Protein AF-A0A1I2HWY2-F1 (afdb_monomer_lite)

pLDDT: mean 83.62, std 15.38, range [31.58, 98.75]

Radius of gyration: 28.38 Å; chains: 1; bounding box: 69×101×78 Å

Secondary structure (DSSP, 8-state):
------------------PPPPPSPPEEEE-SS-GGGSPTTEEEEEEEPTT---TTT----EEEEEEEEETTTTEEESB-TT--SSPPSTTBTTTT-EEE-SS-EEEEEEE--PPBPPTTSPPPTT----SSSS-PPPTT-EEEEEE-TTSEEEEEEEEPTT-S-TTT-----S----S------STT-BSS-TTS--TT---SPPEEE-TT-EEEEB--BSS-SSS-EEEEEEEEEE-TTS-EEEEE--EEEESEEEEE--TT----GGG-EE--SS----SSSS-EEEEE-SB----EEEEEEEEEEEEEEE-SSEEEEEEEETTSEEEEEEEEE-SS-EEE---EEEEEEEEEEEEE-TTSTTEEEEEEEETTSEEEEEEEEE-TTS-EEE-B-EEEEEE----EEEEE-SSSSEEEEEEE-TTSEEEEEEEEEEEETTTEEEEEEEEEEEEEEEEEEEEEEEEEEE--TT--S--EEEEEEEEEETTT-BEEEEEEEE-TTS--EEEEEEEE-B-TTT--B-B-SEEEEEEESSTTT--EEEEEEEETTEEEEEEEEE-TT--EEEEEEEE-S-EEEEEEEE-SSSEEEEEEEETTSEEEEEEEEE-TT--EEEEEEEEEEEEEEEEEEEETTTTEEEEEEEETTSEEEEEEEEB-GGG--

Structure (mmCIF, N/CA/C/O backbone):
data_AF-A0A1I2HWY2-F1
#
_entry.id   AF-A0A1I2HWY2-F1
#
loop_
_atom_site.group_PDB
_atom_site.id
_atom_site.type_symbol
_atom_site.label_atom_id
_atom_site.label_alt_id
_atom_site.label_comp_id
_atom_site.label_asym_id
_atom_site.label_entity_id
_atom_site.label_seq_id
_atom_site.pdbx_PDB_ins_code
_atom_site.Cartn_x
_atom_site.Cartn_y
_atom_site.Cartn_z
_atom_site.occupancy
_atom_site.B_iso_or_equiv
_atom_site.auth_seq_id
_atom_site.auth_comp_id
_atom_site.auth_asym_id
_atom_site.auth_atom_id
_atom_site.pdbx_PDB_model_num
ATOM 1 N N . MET A 1 1 ? 0.154 -74.675 -14.704 1.00 42.59 1 MET A N 1
ATOM 2 C CA . MET A 1 1 ? -0.362 -73.330 -14.378 1.00 42.59 1 MET A CA 1
ATOM 3 C C . MET A 1 1 ? 0.762 -72.345 -14.624 1.00 42.59 1 MET A C 1
ATOM 5 O O . MET A 1 1 ? 1.720 -72.313 -13.867 1.00 42.59 1 MET A O 1
ATOM 9 N N . THR A 1 2 ? 0.713 -71.669 -15.763 1.00 34.66 2 THR A N 1
ATOM 10 C CA . THR A 1 2 ? 1.726 -70.734 -16.260 1.00 34.66 2 THR A CA 1
ATOM 11 C C . THR A 1 2 ? 1.376 -69.326 -15.782 1.00 34.66 2 THR A C 1
ATOM 13 O O . THR A 1 2 ? 0.313 -68.813 -16.120 1.00 34.66 2 THR A O 1
ATOM 16 N N . PHE A 1 3 ? 2.252 -68.708 -14.987 1.00 38.09 3 PHE A N 1
ATOM 17 C CA . PHE A 1 3 ? 2.159 -67.292 -14.626 1.00 38.09 3 PHE A CA 1
ATOM 18 C C . PHE A 1 3 ? 2.789 -66.452 -15.742 1.00 38.09 3 PHE A C 1
ATOM 20 O O . PHE A 1 3 ? 3.982 -66.567 -16.005 1.00 38.09 3 PHE A O 1
ATOM 27 N N . GLY A 1 4 ? 1.975 -65.635 -16.414 1.00 33.53 4 GLY A N 1
ATOM 28 C CA . GLY A 1 4 ? 2.425 -64.629 -17.374 1.00 33.53 4 GLY A CA 1
ATOM 29 C C . GLY A 1 4 ? 2.407 -63.244 -16.734 1.00 33.53 4 GLY A C 1
ATOM 30 O O . GLY A 1 4 ? 1.338 -62.709 -16.448 1.00 33.53 4 GLY A O 1
ATOM 31 N N . SER A 1 5 ? 3.584 -62.667 -16.513 1.00 39.44 5 SER A N 1
ATOM 32 C CA . SER A 1 5 ? 3.787 -61.282 -16.094 1.00 39.44 5 SER A CA 1
ATOM 33 C C . SER A 1 5 ? 3.642 -60.345 -17.299 1.00 39.44 5 SER A C 1
ATOM 35 O O . SER A 1 5 ? 4.418 -60.406 -18.250 1.00 39.44 5 SER A O 1
ATOM 37 N N . ARG A 1 6 ? 2.630 -59.469 -17.278 1.00 39.53 6 ARG A N 1
ATOM 38 C CA . ARG A 1 6 ? 2.493 -58.359 -18.233 1.00 39.53 6 ARG A CA 1
ATOM 39 C C . ARG A 1 6 ? 3.177 -57.123 -17.651 1.00 39.53 6 ARG A C 1
ATOM 41 O O . ARG A 1 6 ? 2.694 -56.569 -16.669 1.00 39.53 6 ARG A O 1
ATOM 48 N N . LEU A 1 7 ? 4.283 -56.700 -18.263 1.00 39.75 7 LEU A N 1
ATOM 49 C CA . LEU A 1 7 ? 4.822 -55.351 -18.094 1.00 39.75 7 LEU A CA 1
ATOM 50 C C . LEU A 1 7 ? 3.867 -54.351 -18.761 1.00 39.75 7 LEU A C 1
ATOM 52 O O . LEU A 1 7 ? 3.616 -54.440 -19.962 1.00 39.75 7 LEU A O 1
ATOM 56 N N . LEU A 1 8 ? 3.349 -53.404 -17.982 1.00 38.03 8 LEU A N 1
ATOM 57 C CA . LEU A 1 8 ? 2.683 -52.202 -18.478 1.00 38.03 8 LEU A CA 1
ATOM 58 C C . LEU A 1 8 ? 3.753 -51.120 -18.667 1.00 38.03 8 LEU A C 1
ATOM 60 O O . LEU A 1 8 ? 4.315 -50.633 -17.691 1.00 38.03 8 LEU A O 1
ATOM 64 N N . PHE A 1 9 ? 4.043 -50.761 -19.917 1.00 34.09 9 PHE A N 1
ATOM 65 C CA . PHE A 1 9 ? 4.757 -49.525 -20.238 1.00 34.09 9 PHE A CA 1
ATOM 66 C C . PHE A 1 9 ? 3.752 -48.364 -20.200 1.00 34.09 9 PHE A C 1
ATOM 68 O O . PHE A 1 9 ? 2.742 -48.443 -20.905 1.00 34.09 9 PHE A O 1
ATOM 75 N N . PRO A 1 10 ? 3.984 -47.290 -19.426 1.00 42.25 10 PRO A N 1
ATOM 76 C CA . PRO A 1 10 ? 3.166 -46.094 -19.527 1.00 42.25 10 PRO A CA 1
ATOM 77 C C . PRO A 1 10 ? 3.496 -45.399 -20.850 1.00 42.25 10 PRO A C 1
ATOM 79 O O . PRO A 1 10 ? 4.632 -44.999 -21.104 1.00 42.25 10 PRO A O 1
ATOM 82 N N . THR A 1 11 ? 2.502 -45.294 -21.727 1.00 38.19 11 THR A N 1
ATOM 83 C CA . THR A 1 11 ? 2.586 -44.492 -22.947 1.00 38.19 11 THR A CA 1
ATOM 84 C C . THR A 1 11 ? 2.539 -43.023 -22.535 1.00 38.19 11 THR A C 1
ATOM 86 O O . THR A 1 11 ? 1.483 -42.509 -22.178 1.00 38.19 11 THR A O 1
ATOM 89 N N . LEU A 1 12 ? 3.696 -42.362 -22.528 1.00 36.41 12 LEU A N 1
ATOM 90 C CA . LEU A 1 12 ? 3.799 -40.917 -22.358 1.00 36.41 12 LEU A CA 1
ATOM 91 C C . LEU A 1 12 ? 3.188 -40.257 -23.607 1.00 36.41 12 LEU A C 1
ATOM 93 O O . LEU A 1 12 ? 3.822 -40.214 -24.661 1.00 36.41 12 LEU A O 1
ATOM 97 N N . LEU A 1 13 ? 1.933 -39.806 -23.519 1.00 31.58 13 LEU A N 1
ATOM 98 C CA . LEU A 1 13 ? 1.343 -38.936 -24.535 1.00 31.58 13 LEU A CA 1
ATOM 99 C C . LEU A 1 13 ? 2.042 -37.576 -24.449 1.00 31.58 13 LEU A C 1
ATOM 101 O O . LEU A 1 13 ? 1.767 -36.778 -23.559 1.00 31.58 13 LEU A O 1
ATOM 105 N N . LEU A 1 14 ? 2.958 -37.327 -25.381 1.00 33.72 14 LEU A N 1
ATOM 106 C CA . LEU A 1 14 ? 3.504 -36.002 -25.631 1.00 33.72 14 LEU A CA 1
ATOM 107 C C . LEU A 1 14 ? 2.405 -35.183 -26.330 1.00 33.72 14 LEU A C 1
ATOM 109 O O . LEU A 1 14 ? 2.198 -35.307 -27.537 1.00 33.72 14 LEU A O 1
ATOM 113 N N . THR A 1 15 ? 1.643 -34.394 -25.576 1.00 32.62 15 THR A N 1
ATOM 114 C CA . THR A 1 15 ? 0.767 -33.365 -26.148 1.00 32.62 15 THR A CA 1
ATOM 115 C C . THR A 1 15 ? 1.643 -32.319 -26.824 1.00 32.62 15 THR A C 1
ATOM 117 O O . THR A 1 15 ? 2.249 -31.482 -26.161 1.00 32.62 15 THR A O 1
ATOM 120 N N . ILE A 1 16 ? 1.725 -32.377 -28.153 1.00 35.50 16 ILE A N 1
ATOM 121 C CA . ILE A 1 16 ? 2.237 -31.279 -28.970 1.00 35.50 16 ILE A CA 1
ATOM 122 C C . ILE A 1 16 ? 1.198 -30.161 -28.847 1.00 35.50 16 ILE A C 1
ATOM 124 O O . ILE A 1 16 ? 0.151 -30.212 -29.492 1.00 35.50 16 ILE A O 1
ATOM 128 N N . GLY A 1 17 ? 1.440 -29.206 -27.948 1.00 38.69 17 GLY A N 1
ATOM 129 C CA . GLY A 1 17 ? 0.639 -27.992 -27.859 1.00 38.69 17 GLY A CA 1
ATOM 130 C C . GLY A 1 17 ? 0.740 -27.254 -29.188 1.00 38.69 17 GLY A C 1
ATOM 131 O O . GLY A 1 17 ? 1.822 -26.820 -29.575 1.00 38.69 17 GLY A O 1
ATOM 132 N N . ALA A 1 18 ? -0.367 -27.164 -29.922 1.00 40.97 18 ALA A N 1
ATOM 133 C CA . ALA A 1 18 ? -0.444 -26.278 -31.070 1.00 40.97 18 ALA A CA 1
ATOM 134 C C . ALA A 1 18 ? -0.285 -24.844 -30.547 1.00 40.97 18 ALA A C 1
ATOM 136 O O . ALA A 1 18 ? -1.113 -24.388 -29.759 1.00 40.97 18 ALA A O 1
ATOM 137 N N . LEU A 1 19 ? 0.797 -24.169 -30.943 1.00 43.12 19 LEU A N 1
ATOM 138 C CA . LEU A 1 19 ? 0.999 -22.749 -30.664 1.00 43.12 19 LEU A CA 1
ATOM 139 C C . LEU A 1 19 ? -0.203 -21.986 -31.232 1.00 43.12 19 LEU A C 1
ATOM 141 O O . LEU A 1 19 ? -0.512 -22.107 -32.421 1.00 43.12 19 LEU A O 1
ATOM 145 N N . ALA A 1 20 ? -0.918 -21.260 -30.372 1.00 48.81 20 ALA A N 1
ATOM 146 C CA . ALA A 1 20 ? -1.987 -20.377 -30.810 1.00 48.81 20 ALA A CA 1
ATOM 147 C C . ALA A 1 20 ? -1.405 -19.326 -31.778 1.00 48.81 20 ALA A C 1
ATOM 149 O O . ALA A 1 20 ? -0.263 -18.900 -31.596 1.00 48.81 20 ALA A O 1
ATOM 150 N N . PRO A 1 21 ? -2.140 -18.919 -32.828 1.00 52.62 21 PRO A N 1
ATOM 151 C CA . PRO A 1 21 ? -1.683 -17.850 -33.706 1.00 52.62 21 PRO A CA 1
ATOM 152 C C . PRO A 1 21 ? -1.508 -16.556 -32.900 1.00 52.62 21 PRO A C 1
ATOM 154 O O . PRO A 1 21 ? -2.420 -16.158 -32.177 1.00 52.62 21 PRO A O 1
ATOM 157 N N . PHE A 1 22 ? -0.347 -15.911 -33.045 1.00 55.28 22 PHE A N 1
ATOM 158 C CA . PHE A 1 22 ? -0.043 -14.627 -32.416 1.00 55.28 22 PHE A CA 1
ATOM 159 C C . PHE A 1 22 ? -1.081 -13.576 -32.830 1.00 55.28 22 PHE A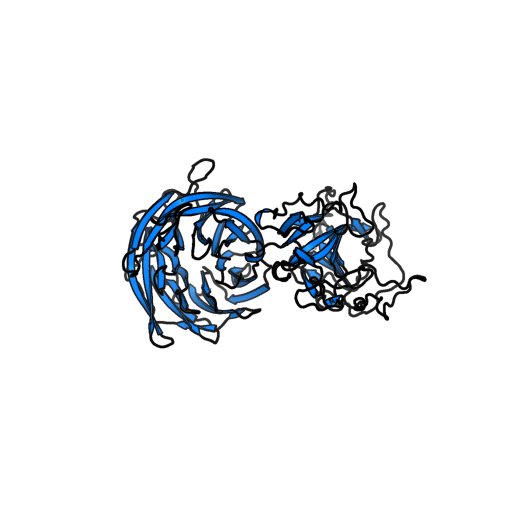 C 1
ATOM 161 O O . PHE A 1 22 ? -1.287 -13.309 -34.019 1.00 55.28 22 PHE A O 1
ATOM 168 N N . THR A 1 23 ? -1.770 -13.006 -31.847 1.00 54.03 23 THR A N 1
ATOM 169 C CA . THR A 1 23 ? -2.638 -11.842 -32.024 1.00 54.03 23 THR A CA 1
ATOM 170 C C . THR A 1 23 ? -1.748 -10.607 -32.090 1.00 54.03 23 THR A C 1
ATOM 172 O O . THR A 1 23 ? -0.863 -10.482 -31.257 1.00 54.03 23 THR A O 1
ATOM 175 N N . GLY A 1 24 ? -1.965 -9.686 -33.035 1.00 63.31 24 GLY A N 1
ATOM 176 C CA . GLY A 1 24 ? -1.196 -8.431 -33.151 1.00 63.31 24 GLY A CA 1
ATOM 177 C C . GLY A 1 24 ? -1.440 -7.421 -32.018 1.00 63.31 24 GLY A C 1
ATOM 178 O O . GLY A 1 24 ? -1.509 -6.224 -32.274 1.00 63.31 24 GLY A O 1
ATOM 179 N N . GLN A 1 25 ? -1.654 -7.906 -30.798 1.00 75.12 25 GLN A N 1
ATOM 180 C CA . GLN A 1 25 ? -1.808 -7.129 -29.579 1.00 75.12 25 GLN A CA 1
ATOM 181 C C . GLN A 1 25 ? -0.417 -6.798 -29.026 1.00 75.12 25 GLN A C 1
ATOM 183 O O . GLN A 1 25 ? 0.503 -7.606 -29.146 1.00 75.12 25 GLN A O 1
ATOM 188 N N . ALA A 1 26 ? -0.262 -5.610 -28.442 1.00 79.31 26 ALA A N 1
ATOM 189 C CA . ALA A 1 26 ? 0.982 -5.229 -27.793 1.00 79.31 26 ALA A CA 1
ATOM 190 C C . ALA A 1 26 ? 1.273 -6.134 -26.592 1.00 79.31 26 ALA A C 1
ATOM 192 O O . ALA A 1 26 ? 0.374 -6.484 -25.827 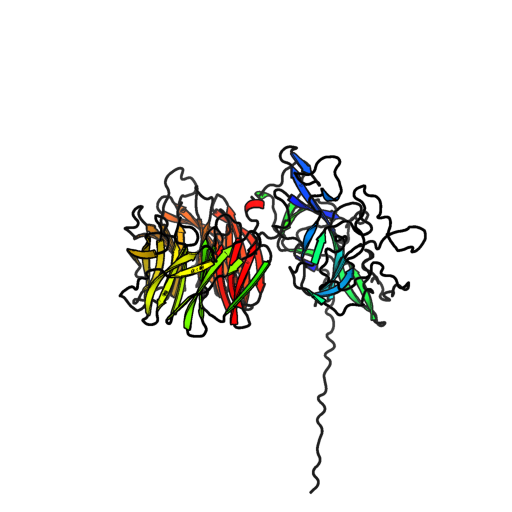1.00 79.31 26 ALA A O 1
ATOM 193 N N . TYR A 1 27 ? 2.538 -6.517 -26.447 1.00 85.75 27 TYR A N 1
ATOM 194 C CA . TYR A 1 27 ? 3.003 -7.297 -25.315 1.00 85.75 27 TYR A CA 1
ATOM 195 C C . TYR A 1 27 ? 3.126 -6.407 -24.073 1.00 85.75 27 TYR A C 1
ATOM 197 O O . TYR A 1 27 ? 3.762 -5.351 -24.114 1.00 85.75 27 TYR A O 1
ATOM 205 N N . GLU A 1 28 ? 2.524 -6.838 -22.968 1.00 85.25 28 GLU A N 1
ATOM 206 C CA . GLU A 1 28 ? 2.456 -6.065 -21.729 1.00 85.25 28 GLU A CA 1
ATOM 207 C C . GLU A 1 28 ? 3.763 -6.161 -20.932 1.00 85.25 28 GLU A C 1
ATOM 209 O O . GLU A 1 28 ? 4.212 -7.242 -20.546 1.00 85.25 28 GLU A O 1
ATOM 214 N N . LEU A 1 29 ? 4.357 -5.007 -20.641 1.00 86.00 29 LEU A N 1
ATOM 215 C CA . LEU A 1 29 ? 5.572 -4.855 -19.850 1.00 86.00 29 LEU A CA 1
ATOM 216 C C . LEU A 1 29 ? 5.285 -4.044 -18.594 1.00 86.00 29 LEU A C 1
ATOM 218 O O . LEU A 1 29 ? 4.560 -3.053 -18.634 1.00 86.00 29 LEU A O 1
ATOM 222 N N . LYS A 1 30 ? 5.951 -4.375 -17.491 1.00 84.81 30 LYS A N 1
ATOM 223 C CA . LYS A 1 30 ? 6.149 -3.399 -16.417 1.00 84.81 30 LYS A CA 1
ATOM 224 C C . LYS A 1 30 ? 7.306 -2.470 -16.768 1.00 84.81 30 LYS A C 1
ATOM 226 O O . LYS A 1 30 ? 8.242 -2.883 -17.450 1.00 84.81 30 LYS A O 1
ATOM 231 N N . VAL A 1 31 ? 7.273 -1.230 -16.290 1.00 86.19 31 VAL A N 1
ATOM 232 C CA . VAL A 1 31 ? 8.451 -0.359 -16.376 1.00 86.19 31 VAL A CA 1
ATOM 233 C C . VAL A 1 31 ? 9.646 -0.977 -15.617 1.00 86.19 31 VAL A C 1
ATOM 235 O O . VAL A 1 31 ? 9.493 -1.381 -14.464 1.00 86.19 31 VAL A O 1
ATOM 238 N N . PRO A 1 32 ? 10.843 -1.081 -16.224 1.00 89.06 32 PRO A N 1
ATOM 239 C CA . PRO A 1 32 ? 11.999 -1.756 -15.620 1.00 89.06 32 PRO A CA 1
ATOM 240 C C . PRO A 1 32 ? 12.756 -0.913 -14.577 1.00 89.06 32 PRO A C 1
ATOM 242 O O . PRO A 1 32 ? 13.915 -1.193 -14.292 1.00 89.06 32 PRO A O 1
ATOM 245 N N . TRP A 1 33 ? 12.144 0.119 -13.998 1.00 86.62 33 TRP A N 1
ATOM 246 C CA . TRP A 1 33 ? 12.706 0.943 -12.921 1.00 86.62 33 TRP A CA 1
ATOM 247 C C . TRP A 1 33 ? 11.653 1.166 -11.836 1.00 86.62 33 TRP A C 1
ATOM 249 O O . TRP A 1 33 ? 10.455 1.020 -12.076 1.00 86.62 33 TRP A O 1
ATOM 259 N N . ARG A 1 34 ? 12.093 1.539 -10.634 1.00 77.69 34 ARG A N 1
ATOM 260 C CA . ARG A 1 34 ? 11.207 1.807 -9.496 1.00 77.69 34 ARG A CA 1
ATOM 261 C C . ARG A 1 34 ? 11.170 3.286 -9.157 1.00 77.69 34 ARG A C 1
ATOM 263 O O . ARG A 1 34 ? 12.021 4.069 -9.577 1.00 77.69 34 ARG A O 1
ATOM 270 N N . GLY A 1 35 ? 10.172 3.656 -8.366 1.00 66.75 35 GLY A N 1
ATOM 271 C CA . GLY A 1 35 ? 9.965 5.026 -7.923 1.00 66.75 35 GLY A CA 1
ATOM 272 C C . GLY A 1 35 ? 11.102 5.624 -7.108 1.00 66.75 35 GLY A C 1
ATOM 273 O O . GLY A 1 35 ? 11.363 6.816 -7.203 1.00 66.75 35 GLY A O 1
ATOM 274 N N . ASP A 1 36 ? 11.793 4.780 -6.354 1.00 65.62 36 ASP A N 1
ATOM 275 C CA . ASP A 1 36 ? 12.972 5.105 -5.552 1.00 65.62 36 ASP A CA 1
ATOM 276 C C . ASP A 1 36 ? 14.287 5.028 -6.348 1.00 65.62 36 ASP A C 1
ATOM 278 O O . ASP A 1 36 ? 15.352 5.353 -5.827 1.00 65.62 36 ASP A O 1
ATOM 282 N N . SER A 1 37 ? 14.234 4.597 -7.614 1.00 74.19 37 SER A N 1
ATOM 283 C CA . SER A 1 37 ? 15.408 4.511 -8.493 1.00 74.19 37 SER A CA 1
ATOM 284 C C . SER A 1 37 ? 15.794 5.866 -9.085 1.00 74.19 37 SER A C 1
ATOM 286 O O . SER A 1 37 ? 16.918 6.026 -9.562 1.00 74.19 37 SER A O 1
ATOM 288 N N . LEU A 1 38 ? 14.867 6.826 -9.078 1.00 78.38 38 LEU A N 1
ATOM 289 C CA . LEU A 1 38 ? 15.053 8.165 -9.618 1.00 78.38 38 LEU A CA 1
ATOM 290 C C . LEU A 1 38 ? 15.307 9.164 -8.480 1.00 78.38 38 LEU A C 1
ATOM 292 O O . LEU A 1 38 ? 14.633 9.106 -7.450 1.00 78.38 38 LEU A O 1
ATOM 296 N N . PRO A 1 39 ? 16.257 10.103 -8.641 1.00 78.88 39 PRO A N 1
ATOM 297 C CA . PRO A 1 39 ? 16.374 11.234 -7.729 1.00 78.88 39 PRO A CA 1
ATOM 298 C C . PRO A 1 39 ? 15.085 12.070 -7.700 1.00 78.88 39 PRO A C 1
ATOM 300 O O . PRO A 1 39 ? 14.259 11.997 -8.610 1.00 78.88 39 PRO A O 1
ATOM 303 N N . ALA A 1 40 ? 14.942 12.923 -6.683 1.00 74.12 40 ALA A N 1
ATOM 304 C CA . ALA A 1 40 ? 13.854 13.899 -6.645 1.00 74.12 40 ALA A CA 1
ATOM 305 C C . ALA A 1 40 ? 13.795 14.713 -7.953 1.00 74.12 40 ALA A C 1
ATOM 307 O O . ALA A 1 40 ? 14.827 14.977 -8.584 1.00 74.12 40 ALA A O 1
ATOM 308 N N . ASP A 1 41 ? 12.579 15.068 -8.364 1.00 81.00 41 ASP A N 1
ATOM 309 C CA . ASP A 1 41 ? 12.296 15.836 -9.580 1.00 81.00 41 ASP A CA 1
ATOM 310 C C . ASP A 1 41 ? 12.859 15.214 -10.870 1.00 81.00 41 ASP A C 1
ATOM 312 O O . ASP A 1 41 ? 13.116 15.933 -11.841 1.00 81.00 41 ASP A O 1
ATOM 316 N N . SER A 1 42 ? 13.094 13.896 -10.886 1.00 87.81 42 SER A N 1
ATOM 317 C CA . SER A 1 42 ? 13.700 13.183 -12.013 1.00 87.81 42 SER A CA 1
ATOM 318 C C . SER A 1 42 ? 12.776 12.134 -12.603 1.00 87.81 42 SER A C 1
ATOM 320 O O . SER A 1 42 ? 12.308 11.267 -11.891 1.00 87.81 42 SER A O 1
ATOM 322 N N . TYR A 1 43 ? 12.597 12.158 -13.917 1.00 89.94 43 TYR A N 1
ATOM 323 C CA . TYR A 1 43 ? 11.625 11.385 -14.682 1.00 89.94 43 TYR A CA 1
ATOM 324 C C . TYR A 1 43 ? 12.347 10.541 -15.729 1.00 89.94 43 TYR A C 1
ATOM 326 O O . TYR A 1 43 ? 13.403 10.940 -16.231 1.00 89.94 43 TYR A O 1
ATOM 334 N N . MET A 1 44 ? 11.761 9.415 -16.129 1.00 91.00 44 MET A N 1
ATOM 335 C CA . MET A 1 44 ? 12.206 8.754 -17.355 1.00 91.00 44 MET A CA 1
ATOM 336 C C . MET A 1 44 ? 11.622 9.468 -18.561 1.00 91.00 44 MET A C 1
ATOM 338 O O . MET A 1 44 ? 10.479 9.895 -18.533 1.00 91.00 44 MET A O 1
ATOM 342 N N . ARG A 1 45 ? 12.385 9.581 -19.638 1.00 89.56 45 ARG A N 1
ATOM 343 C CA . ARG A 1 45 ? 11.905 10.025 -20.942 1.00 89.56 45 ARG A CA 1
ATOM 344 C C . ARG A 1 45 ? 12.061 8.883 -21.922 1.00 89.56 45 ARG A C 1
ATOM 346 O O . ARG A 1 45 ? 13.151 8.331 -22.037 1.00 89.56 45 ARG A O 1
ATOM 353 N N . THR A 1 46 ? 11.002 8.588 -22.660 1.00 82.88 46 THR A N 1
ATOM 354 C CA . THR A 1 46 ? 11.080 7.688 -23.812 1.00 82.88 46 THR A CA 1
ATOM 355 C C . THR A 1 46 ? 11.343 8.480 -25.078 1.00 82.88 46 THR A C 1
ATOM 357 O O . THR A 1 46 ? 10.681 9.487 -25.331 1.00 82.88 46 THR A O 1
ATOM 360 N N . THR A 1 47 ? 12.256 7.986 -25.900 1.00 74.75 47 THR A N 1
ATOM 361 C CA . THR A 1 47 ? 12.439 8.411 -27.286 1.00 74.75 47 THR A CA 1
ATOM 362 C C . THR A 1 47 ? 12.441 7.195 -28.197 1.00 74.75 47 THR A C 1
ATOM 364 O O . THR A 1 47 ? 12.880 6.117 -27.795 1.00 74.75 47 THR A O 1
ATOM 367 N N . GLY A 1 48 ? 11.977 7.359 -29.438 1.00 65.50 48 GLY A N 1
ATOM 368 C CA . GLY A 1 48 ? 12.263 6.362 -30.469 1.00 65.50 48 GLY A CA 1
ATOM 369 C C . GLY A 1 48 ? 13.776 6.265 -30.684 1.00 65.50 48 GLY A C 1
ATOM 370 O O . GLY A 1 48 ? 14.465 7.289 -30.647 1.00 65.50 48 GLY A O 1
ATOM 371 N N . HIS A 1 49 ? 14.295 5.053 -30.890 1.00 69.06 49 HIS A N 1
ATOM 372 C CA . HIS A 1 49 ? 15.713 4.859 -31.191 1.00 69.06 49 HIS A CA 1
ATOM 373 C C . HIS A 1 49 ? 16.100 5.601 -32.480 1.00 69.06 49 HIS A C 1
ATOM 375 O O . HIS A 1 49 ? 15.370 5.565 -33.478 1.00 69.06 49 HIS A O 1
ATOM 381 N N . ALA A 1 50 ? 17.262 6.266 -32.477 1.00 54.34 50 ALA A N 1
ATOM 382 C CA . ALA A 1 50 ? 17.755 7.026 -33.627 1.00 54.34 50 ALA A CA 1
ATOM 383 C C . ALA A 1 50 ? 17.734 6.163 -34.909 1.00 54.34 50 ALA A C 1
ATOM 385 O O . ALA A 1 50 ? 18.106 4.989 -34.885 1.00 54.34 50 ALA A O 1
ATOM 386 N N . ASP A 1 51 ? 17.258 6.739 -36.015 1.00 50.75 51 ASP A N 1
ATOM 387 C CA . ASP A 1 51 ? 17.045 6.098 -37.328 1.00 50.75 51 ASP A CA 1
ATOM 388 C C . ASP A 1 51 ? 15.854 5.120 -37.457 1.00 50.75 51 ASP A C 1
ATOM 390 O O . ASP A 1 51 ? 15.605 4.619 -38.558 1.00 50.75 51 ASP A O 1
ATOM 394 N N . TYR A 1 52 ? 15.063 4.896 -36.400 1.00 52.91 52 TYR A N 1
ATOM 395 C CA . TYR A 1 52 ? 13.850 4.066 -36.448 1.00 52.91 52 TYR A CA 1
ATOM 396 C C . TYR A 1 52 ? 12.628 4.862 -36.000 1.00 52.91 52 TYR A C 1
ATOM 398 O O . TYR A 1 52 ? 12.047 4.623 -34.946 1.00 52.91 52 TYR A O 1
ATOM 406 N N . ASP A 1 53 ? 12.235 5.814 -36.843 1.00 50.34 53 ASP A N 1
ATOM 407 C CA . ASP A 1 53 ? 10.925 6.449 -36.760 1.00 50.34 53 ASP A CA 1
ATOM 408 C C . ASP A 1 53 ? 9.867 5.330 -36.775 1.00 50.34 53 ASP A C 1
ATOM 410 O O . ASP A 1 53 ? 9.804 4.546 -37.729 1.00 50.34 53 ASP A O 1
ATOM 414 N N . CYS A 1 54 ? 9.068 5.189 -35.711 1.00 58.75 54 CYS A N 1
ATOM 415 C CA . CYS A 1 54 ? 8.105 4.088 -35.556 1.00 58.75 54 CYS A CA 1
ATOM 416 C C . CYS A 1 54 ? 6.890 4.253 -36.502 1.00 58.75 54 CYS A C 1
ATOM 418 O O . CYS A 1 54 ? 5.825 3.651 -36.310 1.00 58.75 54 CYS A O 1
ATOM 420 N N . THR A 1 55 ? 7.038 5.074 -37.546 1.00 51.72 55 THR A N 1
ATOM 421 C CA . THR A 1 55 ? 5.984 5.513 -38.445 1.00 51.72 55 THR A CA 1
ATOM 422 C C . THR A 1 55 ? 5.414 4.334 -39.232 1.00 51.72 55 THR A C 1
ATOM 424 O O . THR A 1 55 ? 6.010 3.776 -40.151 1.00 51.72 55 THR A O 1
ATOM 427 N N . GLY A 1 56 ? 4.195 3.945 -38.851 1.00 52.94 56 GLY A N 1
ATOM 428 C CA . GLY A 1 56 ? 3.325 3.061 -39.625 1.00 52.94 56 GLY A CA 1
ATOM 429 C C . GLY A 1 56 ? 3.322 1.579 -39.243 1.00 52.94 56 GLY A C 1
ATOM 430 O O . GLY A 1 56 ? 2.513 0.850 -39.812 1.00 52.94 56 GLY A O 1
ATOM 431 N N . THR A 1 57 ? 4.158 1.119 -38.301 1.00 56.78 57 THR A N 1
ATOM 432 C CA . THR A 1 57 ? 4.155 -0.303 -37.878 1.00 56.78 57 THR A CA 1
ATOM 433 C C . THR A 1 57 ? 3.844 -0.537 -36.402 1.00 56.78 57 THR A C 1
ATOM 435 O O . THR A 1 57 ? 3.389 -1.629 -36.079 1.00 56.78 57 THR A O 1
ATOM 438 N N . GLY A 1 58 ? 4.037 0.455 -35.519 1.00 59.84 58 GLY A N 1
ATOM 439 C CA . GLY A 1 58 ? 3.809 0.296 -34.072 1.00 59.84 58 GLY A CA 1
ATOM 440 C C . GLY A 1 58 ? 4.785 -0.672 -33.388 1.00 59.84 58 GLY A C 1
ATOM 441 O O . GLY A 1 58 ? 4.511 -1.149 -32.293 1.00 59.84 58 GLY A O 1
ATOM 442 N N . VAL A 1 59 ? 5.902 -0.997 -34.046 1.00 70.00 59 VAL A N 1
ATOM 443 C CA . VAL A 1 59 ? 6.892 -1.970 -33.581 1.00 70.00 59 VAL A CA 1
ATOM 444 C C . VAL A 1 59 ? 8.271 -1.314 -33.594 1.00 70.00 59 VAL A C 1
ATOM 446 O O . VAL A 1 59 ? 8.898 -1.209 -34.651 1.00 70.00 59 VAL A O 1
ATOM 449 N N . CYS A 1 60 ? 8.753 -0.867 -32.436 1.00 73.44 60 CYS A N 1
ATOM 450 C CA . CYS A 1 60 ? 10.081 -0.273 -32.305 1.00 73.44 60 CYS A CA 1
ATOM 451 C C . CYS A 1 60 ? 10.741 -0.595 -30.964 1.00 73.44 60 CYS A C 1
ATOM 453 O O . CYS A 1 60 ? 10.076 -0.971 -30.002 1.00 73.44 60 CYS A O 1
ATOM 455 N N . ASP A 1 61 ? 12.066 -0.471 -30.959 1.00 80.56 61 ASP A N 1
ATOM 456 C CA . ASP A 1 61 ? 12.868 -0.569 -29.743 1.00 80.56 61 ASP A CA 1
ATOM 457 C C . ASP A 1 61 ? 12.882 0.819 -29.091 1.00 80.56 61 ASP A C 1
ATOM 459 O O . ASP A 1 61 ? 12.769 1.845 -29.776 1.00 80.56 61 ASP A O 1
ATOM 463 N N . LEU A 1 62 ? 12.991 0.844 -27.771 1.00 83.31 62 LEU A N 1
ATOM 464 C CA . LEU A 1 62 ? 12.814 2.033 -26.953 1.00 83.31 62 LEU A CA 1
ATOM 465 C C . LEU A 1 62 ? 14.142 2.484 -26.375 1.00 83.31 62 LEU A C 1
ATOM 467 O O . LEU A 1 62 ? 14.790 1.707 -25.674 1.00 83.31 62 LEU A O 1
ATOM 471 N N . ASP A 1 63 ? 14.471 3.757 -26.574 1.00 88.00 63 ASP A N 1
ATOM 472 C CA . ASP A 1 63 ? 15.525 4.413 -25.811 1.00 88.00 63 ASP A CA 1
ATOM 473 C C . ASP A 1 63 ? 14.883 5.165 -24.649 1.00 88.00 63 ASP A C 1
ATOM 475 O O . ASP A 1 63 ? 14.000 6.010 -24.830 1.00 88.00 63 ASP A O 1
ATOM 479 N N . ILE A 1 64 ? 15.310 4.833 -23.436 1.00 90.12 64 ILE A N 1
ATOM 480 C CA . ILE A 1 64 ? 14.740 5.354 -22.200 1.00 90.12 64 ILE A CA 1
ATOM 481 C C . ILE A 1 64 ? 15.851 6.007 -21.392 1.00 90.12 64 ILE A C 1
ATOM 483 O O . ILE A 1 64 ? 16.795 5.352 -20.948 1.00 90.12 64 ILE A O 1
ATOM 487 N N . SER A 1 65 ? 15.742 7.311 -21.180 1.00 91.94 65 SER A N 1
ATOM 488 C CA . SER A 1 65 ? 16.776 8.109 -20.526 1.00 91.94 65 SER A CA 1
ATOM 489 C C . SER A 1 65 ? 16.187 8.889 -19.357 1.00 91.94 65 SER A C 1
ATOM 491 O O . SER A 1 65 ? 15.132 9.500 -19.497 1.00 91.94 65 SER A O 1
ATOM 493 N N . ALA A 1 66 ? 16.873 8.931 -18.216 1.00 92.69 66 ALA A N 1
ATOM 494 C CA . ALA A 1 66 ? 16.420 9.733 -17.083 1.00 92.69 66 ALA A CA 1
ATOM 495 C C . ALA A 1 66 ? 16.824 11.206 -17.239 1.00 92.69 66 ALA A C 1
ATOM 497 O O . ALA A 1 66 ? 17.945 11.513 -17.648 1.00 92.69 66 ALA A O 1
ATOM 498 N N . MET A 1 67 ? 15.937 12.116 -16.857 1.00 92.56 67 MET A N 1
ATOM 499 C CA . MET A 1 67 ? 16.168 13.560 -16.826 1.00 92.56 67 MET A CA 1
ATOM 500 C C . MET A 1 67 ? 15.562 14.166 -15.571 1.00 92.56 67 MET A C 1
ATOM 502 O O . MET A 1 67 ? 14.653 13.582 -15.003 1.00 92.56 67 MET A O 1
ATOM 506 N N . ARG A 1 68 ? 15.999 15.356 -15.167 1.00 91.38 68 ARG A N 1
ATOM 507 C CA . ARG A 1 68 ? 15.373 16.104 -14.071 1.00 91.38 68 ARG A CA 1
ATOM 508 C C . ARG A 1 68 ? 14.815 17.436 -14.517 1.00 91.38 68 ARG A C 1
ATOM 510 O O . ARG A 1 68 ? 15.339 18.039 -15.453 1.00 91.38 68 ARG A O 1
ATOM 517 N N . TRP A 1 69 ? 13.802 17.916 -13.814 1.00 90.56 69 TRP A N 1
ATOM 518 C CA . TRP A 1 69 ? 13.373 19.302 -13.912 1.00 90.56 69 TRP A CA 1
ATOM 519 C C . TRP A 1 69 ? 14.209 20.173 -12.967 1.00 90.56 69 TRP A C 1
ATOM 521 O O . TRP A 1 69 ? 14.277 19.925 -11.767 1.00 90.56 69 TRP A O 1
ATOM 531 N N . ASP A 1 70 ? 14.875 21.193 -13.503 1.00 89.00 70 ASP A N 1
ATOM 532 C CA . ASP A 1 70 ? 15.621 22.166 -12.711 1.00 89.00 70 ASP A CA 1
ATOM 533 C C . ASP A 1 70 ? 14.771 23.425 -12.512 1.00 89.00 70 ASP A C 1
ATOM 535 O O . ASP A 1 70 ? 14.628 24.257 -13.411 1.00 89.00 70 ASP A O 1
ATOM 539 N N . PHE A 1 71 ? 14.220 23.576 -11.307 1.00 83.31 71 PHE A N 1
ATOM 540 C CA . PHE A 1 71 ? 13.396 24.726 -10.934 1.00 83.31 71 PHE A CA 1
ATOM 541 C C . PHE A 1 71 ? 14.151 26.061 -10.937 1.00 83.31 71 PHE A C 1
ATOM 543 O O . PHE A 1 71 ? 13.522 27.104 -11.104 1.00 83.31 71 PHE A O 1
ATOM 550 N N . ALA A 1 72 ? 15.478 26.061 -10.768 1.00 87.12 72 ALA A N 1
ATOM 551 C CA . ALA A 1 72 ? 16.265 27.291 -10.782 1.00 87.12 72 ALA A CA 1
ATOM 552 C C . ALA A 1 72 ? 16.444 27.827 -12.208 1.00 87.12 72 ALA A C 1
ATOM 554 O O . ALA A 1 72 ? 16.461 29.042 -12.414 1.00 87.12 72 ALA A O 1
ATOM 555 N N . THR A 1 73 ? 16.565 26.931 -13.191 1.00 89.88 73 THR A N 1
ATOM 556 C CA . THR A 1 73 ? 16.720 27.306 -14.605 1.00 89.88 73 THR A CA 1
ATOM 557 C C . THR A 1 73 ? 15.413 27.262 -15.396 1.00 89.88 73 THR A C 1
ATOM 559 O O . THR A 1 73 ? 15.351 27.829 -16.486 1.00 89.88 73 THR A O 1
ATOM 562 N N . GLY A 1 74 ? 14.369 26.619 -14.864 1.00 91.62 74 GLY A N 1
ATOM 563 C CA . GLY A 1 74 ? 13.104 26.394 -15.563 1.00 91.62 74 GLY A CA 1
ATOM 564 C C . GLY A 1 74 ? 13.268 25.485 -16.783 1.00 91.62 74 GLY A C 1
ATOM 565 O O . GLY A 1 74 ? 12.657 25.732 -17.823 1.00 91.62 74 GLY A O 1
ATOM 566 N N . SER A 1 75 ? 14.152 24.486 -16.701 1.00 93.62 75 SER A N 1
ATOM 567 C CA . SER A 1 75 ? 14.486 23.623 -17.836 1.00 93.62 75 SER A CA 1
ATOM 568 C C . SER A 1 75 ? 14.771 22.178 -17.425 1.00 93.62 75 SER A C 1
ATOM 570 O O . SER A 1 75 ? 15.115 21.897 -16.279 1.00 93.62 75 SER A O 1
ATOM 572 N N . TYR A 1 76 ? 14.631 21.248 -18.375 1.00 91.69 76 TYR A N 1
ATOM 573 C CA . TYR A 1 76 ? 15.035 19.857 -18.168 1.00 91.69 76 TYR A CA 1
ATOM 574 C C . TYR A 1 76 ? 16.553 19.716 -18.298 1.00 91.69 76 TYR A C 1
ATOM 576 O O . TYR A 1 76 ? 17.139 20.201 -19.267 1.00 91.69 76 TYR A O 1
ATOM 584 N N . SER A 1 77 ? 17.169 18.991 -17.367 1.00 92.12 77 SER A N 1
ATOM 585 C CA . SER A 1 77 ? 18.595 18.675 -17.362 1.00 92.12 77 SER A CA 1
ATOM 586 C C . SER A 1 77 ? 18.826 17.167 -17.371 1.00 92.12 77 SER A C 1
ATOM 588 O O . SER A 1 77 ? 18.144 16.411 -16.682 1.00 92.12 77 SER A O 1
ATOM 590 N N . TRP A 1 78 ? 19.828 16.737 -18.134 1.00 90.25 78 TRP A N 1
ATOM 591 C CA . TRP A 1 78 ? 20.306 15.353 -18.153 1.00 90.25 78 TRP A CA 1
ATOM 592 C C . TRP A 1 78 ? 21.305 15.055 -17.037 1.00 90.25 78 TRP A C 1
ATOM 594 O O . TRP A 1 78 ? 21.633 13.894 -16.821 1.00 90.25 78 TRP A O 1
ATOM 604 N N . HIS A 1 79 ? 21.786 16.081 -16.332 1.00 90.00 79 HIS A N 1
ATOM 605 C CA . HIS A 1 79 ? 22.838 15.968 -15.322 1.00 90.00 79 HIS A CA 1
ATOM 606 C C . HIS A 1 79 ? 22.263 16.067 -13.919 1.00 90.00 79 HIS A C 1
ATOM 608 O O . HIS A 1 79 ? 21.303 16.804 -13.721 1.00 90.00 79 HIS A O 1
ATOM 614 N N . ARG A 1 80 ? 22.860 15.394 -12.936 1.00 85.44 80 ARG A N 1
ATOM 615 C CA . ARG A 1 80 ? 22.477 15.455 -11.516 1.00 85.44 80 ARG A CA 1
ATOM 616 C C . ARG A 1 80 ? 22.635 16.866 -10.934 1.00 85.44 80 ARG A C 1
ATOM 618 O O . ARG A 1 80 ? 23.273 17.729 -11.534 1.00 85.44 80 ARG A O 1
ATOM 625 N N . ILE A 1 81 ? 22.001 17.131 -9.788 1.00 82.81 81 ILE A N 1
ATOM 626 C CA . ILE A 1 81 ? 22.007 18.462 -9.143 1.00 82.81 81 ILE A CA 1
ATOM 627 C C . ILE A 1 81 ? 23.370 18.872 -8.598 1.00 82.81 81 ILE A C 1
ATOM 629 O O . ILE A 1 81 ? 23.699 20.054 -8.590 1.00 82.81 81 ILE A O 1
ATOM 633 N N . ASP A 1 82 ? 24.157 17.892 -8.186 1.00 80.88 82 ASP A N 1
ATOM 634 C CA . ASP A 1 82 ? 25.508 18.030 -7.661 1.00 80.88 82 ASP A CA 1
ATOM 635 C C . ASP A 1 82 ? 26.591 17.988 -8.751 1.00 80.88 82 ASP A C 1
ATOM 637 O O . ASP A 1 82 ? 27.763 18.220 -8.452 1.00 80.88 82 ASP A O 1
ATOM 641 N N . ALA A 1 83 ? 26.215 17.747 -10.012 1.00 82.12 83 ALA A N 1
ATOM 642 C CA . ALA A 1 83 ? 27.147 17.730 -11.129 1.00 82.12 83 ALA A CA 1
ATOM 643 C C . ALA A 1 83 ? 27.752 19.122 -11.370 1.00 82.12 83 ALA A C 1
ATOM 645 O O . ALA A 1 83 ? 27.049 20.138 -11.410 1.00 82.12 83 ALA A O 1
ATOM 646 N N . THR A 1 84 ? 29.065 19.173 -11.601 1.00 80.25 84 THR A N 1
ATOM 647 C CA . THR A 1 84 ? 29.786 20.426 -11.874 1.00 80.25 84 THR A CA 1
ATOM 648 C C . THR A 1 84 ? 30.412 20.395 -13.257 1.00 80.25 84 THR A C 1
ATOM 650 O O . THR A 1 84 ? 30.989 19.395 -13.660 1.00 80.25 84 THR A O 1
ATOM 653 N N . ALA A 1 85 ? 30.293 21.496 -13.999 1.00 78.12 85 ALA A N 1
ATOM 654 C CA . ALA A 1 85 ? 30.840 21.569 -15.346 1.00 78.12 85 ALA A CA 1
ATOM 655 C C . ALA A 1 85 ? 32.389 21.548 -15.330 1.00 78.12 85 ALA A C 1
ATOM 657 O O . ALA A 1 85 ? 32.990 22.213 -14.478 1.00 78.12 85 ALA A O 1
ATOM 658 N N . PRO A 1 86 ? 33.045 20.884 -16.303 1.00 79.44 86 PRO A N 1
ATOM 659 C CA . PRO A 1 86 ? 32.452 20.174 -17.441 1.00 79.44 86 PRO A CA 1
ATOM 660 C C . PRO A 1 86 ? 31.823 18.838 -17.027 1.00 79.44 86 PRO A C 1
ATOM 662 O O . PRO A 1 86 ? 32.425 18.088 -16.270 1.00 79.44 86 PRO A O 1
ATOM 665 N N . TYR A 1 87 ? 30.625 18.554 -17.541 1.00 77.81 87 TYR A N 1
ATOM 666 C CA . TYR A 1 87 ? 29.887 17.351 -17.169 1.00 77.81 87 TYR A CA 1
ATOM 667 C C . TYR A 1 87 ? 30.515 16.099 -17.784 1.00 77.81 87 TYR A C 1
ATOM 669 O O . TYR A 1 87 ? 30.696 16.034 -19.003 1.00 77.81 87 TYR A O 1
ATOM 677 N N . GLY A 1 88 ? 30.809 15.115 -16.940 1.00 79.25 88 GLY A N 1
ATOM 678 C CA . GLY A 1 88 ? 31.093 13.747 -17.349 1.00 79.25 88 GLY A CA 1
ATOM 679 C C . GLY A 1 88 ? 29.817 12.997 -17.730 1.00 79.25 88 GLY A C 1
ATOM 680 O O . GLY A 1 88 ? 28.692 13.456 -17.513 1.00 79.25 88 GLY A O 1
ATOM 681 N N . ARG A 1 89 ? 29.975 11.802 -18.292 1.00 79.81 89 ARG A N 1
ATOM 682 C CA . ARG A 1 89 ? 28.852 10.899 -18.563 1.00 79.81 89 ARG A CA 1
ATOM 683 C C . ARG A 1 89 ? 28.326 10.264 -17.268 1.00 79.81 89 ARG A C 1
ATOM 685 O O . ARG A 1 89 ? 27.122 10.034 -17.169 1.00 79.81 89 ARG A O 1
ATOM 692 N N . SER A 1 90 ? 29.170 10.085 -16.248 1.00 85.50 90 SER A N 1
ATOM 693 C CA . SER A 1 90 ? 28.725 9.658 -14.908 1.00 85.50 90 SER A CA 1
ATOM 694 C C . SER A 1 90 ? 27.912 10.709 -14.140 1.00 85.50 90 SER A C 1
ATOM 696 O O . SER A 1 90 ? 27.191 10.363 -13.202 1.00 85.50 90 SER A O 1
ATOM 698 N N . ASP A 1 91 ? 27.945 11.971 -14.579 1.00 88.12 91 ASP A N 1
ATOM 699 C CA . ASP A 1 91 ? 27.098 13.037 -14.038 1.00 88.12 91 ASP A CA 1
ATOM 700 C C . ASP A 1 91 ? 25.643 12.939 -14.515 1.00 88.12 91 ASP A C 1
ATOM 702 O O . ASP A 1 91 ? 24.800 13.725 -14.076 1.00 88.12 91 ASP A O 1
ATOM 706 N N . ALA A 1 92 ? 25.320 12.021 -15.431 1.00 91.50 92 ALA A N 1
ATOM 707 C CA . ALA A 1 92 ? 23.961 11.859 -15.923 1.00 91.50 92 ALA A CA 1
ATOM 708 C C . ALA A 1 92 ? 23.002 11.399 -14.807 1.00 91.50 92 ALA A C 1
ATOM 710 O O . ALA A 1 92 ? 23.344 10.575 -13.955 1.00 91.50 92 ALA A O 1
ATOM 711 N N . VAL A 1 93 ? 21.759 11.888 -14.836 1.00 91.56 93 VAL A N 1
ATOM 712 C CA . VAL A 1 93 ? 20.697 11.484 -13.895 1.00 91.56 93 VAL A CA 1
ATOM 713 C C . VAL A 1 93 ? 20.487 9.968 -13.939 1.00 91.56 93 VAL A C 1
ATOM 715 O O . VAL A 1 93 ? 20.364 9.336 -12.896 1.00 91.56 93 VAL A O 1
ATOM 718 N N . GLY A 1 94 ? 20.511 9.382 -15.139 1.00 91.44 94 GLY A N 1
ATOM 719 C CA . GLY A 1 94 ? 20.289 7.949 -15.345 1.00 91.44 94 GLY A CA 1
ATOM 720 C C . GLY A 1 94 ? 21.503 7.062 -15.084 1.00 91.44 94 GLY A C 1
ATOM 721 O O . GLY A 1 94 ? 21.364 5.845 -15.133 1.00 91.44 94 GLY A O 1
ATOM 722 N N . TRP A 1 95 ? 22.690 7.620 -14.825 1.00 93.31 95 TRP A N 1
ATOM 723 C CA . TRP A 1 95 ? 23.890 6.808 -14.615 1.00 93.31 95 TRP A CA 1
ATOM 724 C C . TRP A 1 95 ? 23.735 5.932 -13.370 1.00 93.31 95 TRP A C 1
ATOM 726 O O . TRP A 1 95 ? 23.348 6.428 -12.313 1.00 93.31 95 TRP A O 1
ATOM 736 N N . GLU A 1 96 ? 24.044 4.638 -13.488 1.00 92.50 96 GLU A N 1
ATOM 737 C CA . GLU A 1 96 ? 23.919 3.637 -12.417 1.00 92.50 96 GLU A CA 1
ATOM 738 C C . GLU A 1 96 ? 22.498 3.392 -11.885 1.00 92.50 96 GLU A C 1
ATOM 740 O O . GLU A 1 96 ? 22.331 2.696 -10.873 1.00 92.50 96 GLU A O 1
ATOM 745 N N . LEU A 1 97 ? 21.472 3.895 -12.573 1.00 91.62 97 LEU A N 1
ATOM 746 C CA . LEU A 1 97 ? 20.084 3.688 -12.180 1.00 91.62 97 LEU A CA 1
ATOM 747 C C . LEU A 1 97 ? 19.750 2.182 -12.183 1.00 91.62 97 LEU A C 1
ATOM 749 O O . LEU A 1 97 ? 20.023 1.511 -13.184 1.00 91.62 97 LEU A O 1
ATOM 753 N N . PRO A 1 98 ? 19.224 1.616 -11.078 1.00 91.75 98 PRO A N 1
ATOM 754 C CA . PRO A 1 98 ? 18.938 0.188 -10.989 1.00 91.75 98 PRO A CA 1
ATOM 755 C C . PRO A 1 98 ? 17.774 -0.214 -11.895 1.00 91.75 98 PRO A C 1
ATOM 757 O O . PRO A 1 98 ? 16.743 0.452 -11.938 1.00 91.75 98 PRO A O 1
ATOM 760 N N . LEU A 1 99 ? 17.951 -1.335 -12.589 1.00 93.44 99 LEU A N 1
ATOM 761 C CA . LEU A 1 99 ? 16.962 -1.911 -13.484 1.00 93.44 99 LEU A CA 1
ATOM 762 C C . LEU A 1 99 ? 16.461 -3.251 -12.965 1.00 93.44 99 LEU A C 1
ATOM 764 O O . LEU A 1 99 ? 17.217 -4.043 -12.391 1.00 93.44 99 LEU A O 1
ATOM 768 N N . TYR A 1 100 ? 15.188 -3.507 -13.231 1.00 91.94 100 TYR A N 1
ATOM 769 C CA . TYR A 1 100 ? 14.454 -4.678 -12.780 1.00 91.94 100 TYR A CA 1
ATOM 770 C C . TYR A 1 100 ? 13.804 -5.393 -13.960 1.00 91.94 100 TYR A C 1
ATOM 772 O O . TYR A 1 100 ? 13.491 -4.778 -14.980 1.00 91.94 100 TYR A O 1
ATOM 780 N N . SER A 1 101 ? 13.619 -6.705 -13.835 1.00 92.88 101 SER A N 1
ATOM 781 C CA . SER A 1 101 ? 12.991 -7.503 -14.881 1.00 92.88 101 SER A CA 1
ATOM 782 C C . SER A 1 101 ? 11.546 -7.037 -15.100 1.00 92.88 101 SER A C 1
ATOM 784 O O . SER A 1 101 ? 10.749 -7.079 -14.161 1.00 92.88 101 SER A O 1
ATOM 786 N N . PRO A 1 102 ? 11.149 -6.639 -16.317 1.00 91.50 102 PRO A N 1
ATOM 787 C CA . PRO A 1 102 ? 9.782 -6.192 -16.586 1.00 91.50 102 PRO A CA 1
ATOM 788 C C . PRO A 1 102 ? 8.770 -7.351 -16.654 1.00 91.50 102 PRO A C 1
ATOM 790 O O . PRO A 1 102 ? 7.565 -7.107 -16.724 1.00 91.50 102 PRO A O 1
ATOM 793 N N . VAL A 1 103 ? 9.249 -8.602 -16.654 1.00 91.75 103 VAL A N 1
ATOM 794 C CA . VAL A 1 103 ? 8.470 -9.832 -16.872 1.00 91.75 103 VAL A CA 1
ATOM 795 C C . VAL A 1 103 ? 9.002 -11.001 -16.036 1.00 91.75 103 VAL A C 1
ATOM 797 O O . VAL A 1 103 ? 10.161 -10.999 -15.619 1.00 91.75 103 VAL A O 1
ATOM 800 N N . ASP A 1 104 ? 8.173 -12.025 -15.839 1.00 88.50 104 ASP A N 1
ATOM 801 C CA . ASP A 1 104 ? 8.641 -13.354 -15.435 1.00 88.50 104 ASP A CA 1
ATOM 802 C C . ASP A 1 104 ? 9.206 -14.103 -16.651 1.00 88.50 104 ASP A C 1
ATOM 804 O O . ASP A 1 104 ? 8.673 -14.005 -17.762 1.00 88.50 104 ASP A O 1
ATOM 808 N N . GLY A 1 105 ? 10.255 -14.900 -16.453 1.00 93.56 105 GLY A N 1
ATOM 809 C CA . GLY A 1 105 ? 10.790 -15.736 -17.523 1.00 93.56 105 GLY A CA 1
ATOM 810 C C . GLY A 1 105 ? 12.123 -16.388 -17.194 1.00 93.56 105 GLY A C 1
ATOM 811 O O . GLY A 1 105 ? 12.498 -16.539 -16.035 1.00 93.56 105 GLY A O 1
ATOM 812 N N . ASP A 1 106 ? 12.846 -16.754 -18.247 1.00 93.12 106 ASP A N 1
ATOM 813 C CA . ASP A 1 106 ? 14.203 -17.278 -18.166 1.00 93.12 106 ASP A CA 1
ATOM 814 C C . ASP A 1 106 ? 15.182 -16.336 -18.870 1.00 93.12 106 ASP A C 1
ATOM 816 O O . ASP A 1 106 ? 14.998 -16.017 -20.045 1.00 93.12 106 ASP A O 1
ATOM 820 N N . ILE A 1 107 ? 16.283 -15.965 -18.223 1.00 92.12 107 ILE A N 1
ATOM 821 C CA . ILE A 1 107 ? 17.426 -15.360 -18.909 1.00 92.12 107 ILE A CA 1
ATOM 822 C C . ILE A 1 107 ? 18.076 -16.440 -19.779 1.00 92.12 107 ILE A C 1
ATOM 824 O O . ILE A 1 107 ? 18.568 -17.454 -19.275 1.00 92.12 107 ILE A O 1
ATOM 828 N N . ILE A 1 108 ? 18.065 -16.221 -21.095 1.00 87.94 108 ILE A N 1
ATOM 829 C CA . ILE A 1 108 ? 18.591 -17.168 -22.095 1.00 87.94 108 ILE A CA 1
ATOM 830 C C . ILE A 1 108 ? 19.869 -16.679 -22.786 1.00 87.94 108 ILE A C 1
ATOM 832 O O . ILE A 1 108 ? 20.538 -17.469 -23.451 1.00 87.94 108 ILE A O 1
ATOM 836 N N . ALA A 1 109 ? 20.195 -15.395 -22.641 1.00 86.75 109 ALA A N 1
ATOM 837 C CA . ALA A 1 109 ? 21.432 -14.779 -23.105 1.00 86.75 109 ALA A CA 1
ATOM 838 C C . ALA A 1 109 ? 21.747 -13.557 -22.233 1.00 86.75 109 ALA A C 1
ATOM 840 O O . ALA A 1 109 ? 20.838 -12.863 -21.773 1.00 86.75 109 ALA A O 1
ATOM 841 N N . CYS A 1 110 ? 23.028 -13.286 -22.001 1.00 89.12 110 CYS A N 1
ATOM 842 C CA . CYS A 1 110 ? 23.461 -12.106 -21.258 1.00 89.12 110 CYS A CA 1
ATOM 843 C C . CYS A 1 110 ? 24.913 -11.743 -21.576 1.00 89.12 110 CYS A C 1
ATOM 845 O O . CYS A 1 110 ? 25.685 -12.595 -22.005 1.00 89.12 110 CYS A O 1
ATOM 847 N N . PHE A 1 111 ? 25.330 -10.515 -21.291 1.00 87.94 111 PHE A N 1
ATOM 848 C CA . PHE A 1 111 ? 26.739 -10.128 -21.274 1.00 87.94 111 PHE A CA 1
ATOM 849 C C . PHE A 1 111 ? 26.947 -9.002 -20.269 1.00 87.94 111 PHE A C 1
ATOM 851 O O . PHE A 1 111 ? 26.138 -8.084 -20.237 1.00 87.94 111 PHE A O 1
ATOM 858 N N . ARG A 1 112 ? 27.994 -9.066 -19.437 1.00 90.31 112 ARG A N 1
ATOM 859 C CA . ARG A 1 112 ? 28.148 -8.133 -18.302 1.00 90.31 112 ARG A CA 1
ATOM 860 C C . ARG A 1 112 ? 29.503 -7.444 -18.171 1.00 90.31 112 ARG A C 1
ATOM 862 O O . ARG A 1 112 ? 29.675 -6.681 -17.231 1.00 90.31 112 ARG A O 1
ATOM 869 N N . ARG A 1 113 ? 30.486 -7.751 -19.022 1.00 87.81 113 ARG A N 1
ATOM 870 C CA . ARG A 1 113 ? 31.886 -7.307 -18.848 1.00 87.81 113 ARG A CA 1
ATOM 871 C C . ARG A 1 113 ? 32.414 -6.387 -19.937 1.00 87.81 113 ARG A C 1
ATOM 873 O O . ARG A 1 113 ? 33.603 -6.071 -19.922 1.00 87.81 113 ARG A O 1
ATOM 880 N N . LEU A 1 114 ? 31.572 -5.962 -20.873 1.00 85.06 114 LEU A N 1
ATOM 881 C CA . LEU A 1 114 ? 31.969 -4.933 -21.819 1.00 85.06 114 LEU A CA 1
ATOM 882 C C . LEU A 1 114 ? 32.231 -3.633 -21.048 1.00 85.06 114 LEU A C 1
ATOM 884 O O . LEU A 1 114 ? 31.370 -3.243 -20.253 1.00 85.06 114 LEU A O 1
ATOM 888 N N . PRO A 1 115 ? 33.378 -2.969 -21.256 1.00 85.94 115 PRO A N 1
ATOM 889 C CA . PRO A 1 115 ? 33.604 -1.651 -20.688 1.00 85.94 115 PRO A CA 1
ATOM 890 C C . PRO A 1 115 ? 32.536 -0.657 -21.148 1.00 85.94 115 PRO A C 1
ATOM 892 O O . PRO A 1 115 ? 32.086 -0.713 -22.294 1.00 85.94 115 PRO A O 1
ATOM 895 N N . ASP A 1 116 ? 32.142 0.240 -20.250 1.00 85.94 116 ASP A N 1
ATOM 896 C CA . ASP A 1 116 ? 31.419 1.451 -20.632 1.00 85.94 116 ASP A CA 1
ATOM 897 C C . ASP A 1 116 ? 32.349 2.381 -21.434 1.00 85.94 116 ASP A C 1
ATOM 899 O O . ASP A 1 116 ? 33.577 2.311 -21.299 1.00 85.94 116 ASP A O 1
ATOM 903 N N . ASP A 1 117 ? 31.778 3.253 -22.266 1.00 79.31 117 ASP A N 1
ATOM 904 C CA . ASP A 1 117 ? 32.559 4.292 -22.943 1.00 79.31 117 ASP A CA 1
ATOM 905 C C . ASP A 1 117 ? 33.276 5.218 -21.951 1.00 79.31 117 ASP A C 1
ATOM 907 O O . ASP A 1 117 ? 32.837 5.426 -20.816 1.00 79.31 117 ASP A O 1
ATOM 911 N N . ASN A 1 118 ? 34.369 5.835 -22.407 1.00 72.94 118 ASN A N 1
ATOM 912 C CA . ASN A 1 118 ? 35.115 6.786 -21.591 1.00 72.94 118 ASN A CA 1
ATOM 913 C C . ASN A 1 118 ? 34.261 8.031 -21.270 1.00 72.94 118 ASN A C 1
ATOM 915 O O . ASN A 1 118 ? 33.375 8.425 -22.032 1.00 72.94 118 ASN A O 1
ATOM 919 N N . GLU A 1 119 ? 34.576 8.707 -20.160 1.00 70.25 119 GLU A N 1
ATOM 920 C CA . GLU A 1 119 ? 33.893 9.937 -19.711 1.00 70.25 119 GLU A CA 1
ATOM 921 C C . GLU A 1 119 ? 33.922 11.071 -20.752 1.00 70.25 119 GLU A C 1
ATOM 923 O O . GLU A 1 119 ? 33.007 11.889 -20.807 1.00 70.25 119 GLU A O 1
ATOM 928 N N . ASP A 1 120 ? 34.951 11.113 -21.605 1.00 66.44 120 ASP A N 1
ATOM 929 C CA . ASP A 1 120 ? 35.084 12.083 -22.704 1.00 66.44 120 ASP A CA 1
ATOM 930 C C . ASP A 1 120 ? 34.280 11.701 -23.962 1.00 66.44 120 ASP A C 1
ATOM 932 O O . ASP A 1 120 ? 34.292 12.416 -24.966 1.00 66.44 120 ASP A O 1
ATOM 936 N N . GLY A 1 121 ? 33.576 10.572 -23.904 1.00 63.75 121 GLY A N 1
ATOM 937 C CA . GLY A 1 121 ? 32.781 10.005 -24.976 1.00 63.75 121 GLY A CA 1
ATOM 938 C C . GLY A 1 121 ? 33.558 9.337 -26.097 1.00 63.75 121 GLY A C 1
ATOM 939 O O . GLY A 1 121 ? 32.960 9.004 -27.120 1.00 63.75 121 GLY A O 1
ATOM 940 N N . SER A 1 122 ? 34.864 9.131 -25.920 1.00 67.00 122 SER A N 1
ATOM 941 C CA . SER A 1 122 ? 35.628 8.243 -26.788 1.00 67.00 122 SER A CA 1
ATOM 942 C C . SER A 1 122 ? 35.313 6.774 -26.489 1.00 67.00 122 SER A C 1
ATOM 944 O O . SER A 1 122 ? 35.077 6.393 -25.340 1.00 67.00 122 SER A O 1
ATOM 946 N N . GLU A 1 123 ? 35.331 5.941 -27.532 1.00 64.31 123 GLU A N 1
ATOM 947 C CA . GLU A 1 123 ? 35.204 4.489 -27.379 1.00 64.31 123 GLU A CA 1
ATOM 948 C C . GLU A 1 123 ? 36.316 3.957 -26.449 1.00 64.31 123 GLU A C 1
ATOM 950 O O . GLU A 1 123 ? 37.461 4.440 -26.492 1.00 64.31 123 GLU A O 1
ATOM 955 N N . PRO A 1 124 ? 36.032 2.951 -25.605 1.00 64.94 124 PRO A N 1
ATOM 956 C CA . PRO A 1 124 ? 37.029 2.408 -24.705 1.00 64.94 124 PRO A CA 1
ATOM 957 C C . PRO A 1 124 ? 38.138 1.738 -25.525 1.00 64.94 124 PRO A C 1
ATOM 959 O O . PRO A 1 124 ? 37.895 1.002 -26.481 1.00 64.94 124 PRO A O 1
ATOM 962 N N . SER A 1 125 ? 39.390 1.956 -25.113 1.00 55.50 125 SER A N 1
ATOM 963 C CA . SER A 1 125 ? 40.598 1.469 -25.815 1.00 55.50 125 SER A CA 1
ATOM 964 C C . SER A 1 125 ? 40.668 -0.056 -26.018 1.00 55.50 125 SER A C 1
ATOM 966 O O . SER A 1 125 ? 41.516 -0.543 -26.766 1.00 55.50 125 SER A O 1
ATOM 968 N N . ALA A 1 126 ? 39.783 -0.808 -25.361 1.00 56.34 126 ALA A N 1
ATOM 969 C CA . ALA A 1 126 ? 39.753 -2.259 -25.321 1.00 56.34 126 ALA A CA 1
ATOM 970 C C . ALA A 1 126 ? 38.390 -2.836 -25.745 1.00 56.34 126 ALA A C 1
ATOM 972 O O . ALA A 1 126 ? 37.930 -3.775 -25.104 1.00 56.34 126 ALA A O 1
ATOM 973 N N . CYS A 1 127 ? 37.746 -2.321 -26.801 1.00 58.59 127 CYS A N 1
ATOM 974 C CA . CYS A 1 127 ? 36.671 -3.066 -27.471 1.00 58.59 127 CYS A CA 1
ATOM 975 C C . CYS A 1 127 ? 37.267 -4.168 -28.358 1.00 58.59 127 CYS A C 1
ATOM 977 O O . CYS A 1 127 ? 37.781 -3.881 -29.443 1.00 58.59 127 CYS A O 1
ATOM 979 N N . PRO A 1 128 ? 37.248 -5.442 -27.932 1.00 50.56 128 PRO A N 1
ATOM 980 C CA . PRO A 1 128 ? 37.925 -6.498 -28.652 1.00 50.56 128 PRO A CA 1
ATOM 981 C C . PRO A 1 128 ? 36.890 -7.168 -29.559 1.00 50.56 128 PRO A C 1
ATOM 983 O O . PRO A 1 128 ? 36.128 -8.034 -29.136 1.00 50.56 128 PRO A O 1
ATOM 986 N N . GLY A 1 129 ? 36.814 -6.718 -30.808 1.00 47.56 129 GLY A N 1
ATOM 987 C CA . GLY A 1 129 ? 35.866 -7.260 -31.777 1.00 47.56 129 GLY A CA 1
ATOM 988 C C . GLY A 1 129 ? 36.026 -6.610 -33.140 1.00 47.56 129 GLY A C 1
ATOM 989 O O . GLY A 1 129 ? 35.333 -5.657 -33.473 1.00 47.56 129 GLY A O 1
ATOM 990 N N . THR A 1 130 ? 36.959 -7.108 -33.947 1.00 38.56 130 THR A N 1
ATOM 991 C CA . THR A 1 130 ? 37.081 -6.703 -35.350 1.00 38.56 130 THR A CA 1
ATOM 992 C C . THR A 1 130 ? 36.286 -7.673 -36.221 1.00 38.56 130 THR A C 1
ATOM 994 O O . THR A 1 130 ? 36.828 -8.659 -36.707 1.00 38.56 130 THR A O 1
ATOM 997 N N . LEU A 1 131 ? 35.015 -7.368 -36.496 1.00 45.47 131 LEU A N 1
ATOM 998 C CA . LEU A 1 131 ? 34.369 -7.838 -37.727 1.00 45.47 131 LEU A CA 1
ATOM 999 C C . LEU A 1 131 ? 34.471 -6.720 -38.773 1.00 45.47 131 LEU A C 1
ATOM 1001 O O . LEU A 1 131 ? 33.536 -5.969 -39.011 1.00 45.47 131 LEU A O 1
ATOM 1005 N N . GLY A 1 132 ? 35.662 -6.610 -39.372 1.00 42.09 132 GLY A N 1
ATOM 1006 C CA . GLY A 1 132 ? 35.928 -5.833 -40.588 1.00 42.09 132 GLY A CA 1
ATOM 1007 C C . GLY A 1 132 ? 35.963 -4.308 -40.431 1.00 42.09 132 GLY A C 1
ATOM 1008 O O . GLY A 1 132 ? 34.930 -3.661 -40.428 1.00 42.09 132 GLY A O 1
ATOM 1009 N N . ALA A 1 133 ? 37.168 -3.725 -40.418 1.00 41.59 133 ALA A N 1
ATOM 1010 C CA . ALA A 1 133 ? 37.504 -2.299 -40.625 1.00 41.59 133 ALA A CA 1
ATOM 1011 C C . ALA A 1 133 ? 36.785 -1.211 -39.783 1.00 41.59 133 ALA A C 1
ATOM 1013 O O . ALA A 1 133 ? 37.231 -0.066 -39.796 1.00 41.59 133 ALA A O 1
ATOM 1014 N N . GLN A 1 134 ? 35.739 -1.533 -39.025 1.00 48.56 134 GLN A N 1
ATOM 1015 C CA . GLN A 1 134 ? 35.048 -0.658 -38.084 1.00 48.56 134 GLN A CA 1
ATOM 1016 C C . GLN A 1 134 ? 35.038 -1.383 -36.743 1.00 48.56 134 GLN A C 1
ATOM 1018 O O . GLN A 1 134 ? 34.290 -2.333 -36.556 1.00 48.56 134 GLN A O 1
ATOM 1023 N N . ASN A 1 135 ? 35.939 -0.977 -35.860 1.00 50.03 135 ASN A N 1
ATOM 1024 C CA . ASN A 1 135 ? 36.297 -1.587 -34.581 1.00 50.03 135 ASN A CA 1
ATOM 1025 C C . ASN A 1 135 ? 35.154 -1.520 -33.536 1.00 50.03 135 ASN A C 1
ATOM 1027 O O . ASN A 1 135 ? 35.347 -1.007 -32.444 1.00 50.03 135 ASN A O 1
ATOM 1031 N N . ARG A 1 136 ? 33.939 -1.948 -33.893 1.00 54.22 136 ARG A N 1
ATOM 1032 C CA . ARG A 1 136 ? 32.718 -1.679 -33.129 1.00 54.22 136 ARG A CA 1
ATOM 1033 C C . ARG A 1 136 ? 32.445 -2.787 -32.120 1.00 54.22 136 ARG A C 1
ATOM 1035 O O . ARG A 1 136 ? 32.417 -3.967 -32.465 1.00 54.22 136 ARG A O 1
ATOM 1042 N N . CYS A 1 137 ? 32.205 -2.381 -30.879 1.00 64.88 137 CYS A N 1
ATOM 1043 C CA . CYS A 1 137 ? 31.742 -3.243 -29.799 1.00 64.88 137 CYS A CA 1
ATOM 1044 C C . CYS A 1 137 ? 30.397 -3.911 -30.169 1.00 64.88 137 CYS A C 1
ATOM 1046 O O . CYS A 1 137 ? 29.691 -3.443 -31.067 1.00 64.88 137 CYS A O 1
ATOM 1048 N N . VAL A 1 138 ? 30.012 -4.990 -29.469 1.00 71.75 138 VAL A N 1
ATOM 1049 C CA . VAL A 1 138 ? 28.653 -5.559 -29.594 1.00 71.75 138 VAL A CA 1
ATOM 1050 C C . VAL A 1 138 ? 27.643 -4.427 -29.401 1.00 71.75 138 VAL A C 1
ATOM 1052 O O . VAL A 1 138 ? 27.711 -3.730 -28.391 1.00 71.75 138 VAL A O 1
ATOM 1055 N N . ALA A 1 139 ? 26.751 -4.218 -30.375 1.00 75.38 139 ALA A N 1
ATOM 1056 C CA . ALA A 1 139 ? 25.959 -2.991 -30.449 1.00 75.38 139 ALA A CA 1
ATOM 1057 C C . ALA A 1 139 ? 25.102 -2.769 -29.190 1.00 75.38 139 ALA A C 1
ATOM 1059 O O . ALA A 1 139 ? 25.207 -1.702 -28.600 1.00 75.38 139 ALA A O 1
ATOM 1060 N N . GLY A 1 140 ? 24.389 -3.790 -28.704 1.00 78.69 140 GLY A N 1
ATOM 1061 C CA . GLY A 1 140 ? 23.624 -3.728 -27.449 1.00 78.69 140 GLY A CA 1
ATOM 1062 C C . GLY A 1 140 ? 24.461 -3.685 -26.160 1.00 78.69 140 GLY A C 1
ATOM 1063 O O . GLY A 1 140 ? 23.911 -3.567 -25.071 1.00 78.69 140 GLY A O 1
ATOM 1064 N N . GLY A 1 141 ? 25.789 -3.782 -26.246 1.00 86.75 141 GLY A N 1
ATOM 1065 C CA . GLY A 1 141 ? 26.675 -3.706 -25.090 1.00 86.75 141 GLY A CA 1
ATOM 1066 C C . GLY A 1 141 ? 26.488 -4.842 -24.085 1.00 86.75 141 GLY A C 1
ATOM 1067 O O . GLY A 1 141 ? 26.262 -5.998 -24.458 1.00 86.75 141 GLY A O 1
ATOM 1068 N N . ASN A 1 142 ? 26.600 -4.523 -22.797 1.00 90.62 142 ASN A N 1
ATOM 1069 C CA . ASN A 1 142 ? 26.142 -5.406 -21.731 1.00 90.62 142 ASN A CA 1
ATOM 1070 C C . ASN A 1 142 ? 24.615 -5.470 -21.748 1.00 90.62 142 ASN A C 1
ATOM 1072 O O . ASN A 1 142 ? 23.945 -4.441 -21.838 1.00 90.62 142 ASN A O 1
ATOM 1076 N N . HIS A 1 143 ? 24.070 -6.674 -21.633 1.00 91.81 143 HIS A N 1
ATOM 1077 C CA . HIS A 1 143 ? 22.644 -6.908 -21.805 1.00 91.81 143 HIS A CA 1
ATOM 1078 C C . HIS A 1 143 ? 22.158 -8.154 -21.067 1.00 91.81 143 HIS A C 1
ATOM 1080 O O . HIS A 1 143 ? 22.945 -9.034 -20.705 1.00 91.81 143 HIS A O 1
ATOM 1086 N N . VAL A 1 144 ? 20.839 -8.253 -20.914 1.00 93.19 144 VAL A N 1
ATOM 1087 C CA . VAL A 1 144 ? 20.120 -9.495 -20.601 1.00 93.19 144 VAL A CA 1
ATOM 1088 C C . VAL A 1 144 ? 18.998 -9.705 -21.615 1.00 93.19 144 VAL A C 1
ATOM 1090 O O . VAL A 1 144 ? 18.370 -8.744 -22.057 1.00 93.19 144 VAL A O 1
ATOM 1093 N N . ILE A 1 145 ? 18.751 -10.962 -21.989 1.00 92.31 145 ILE A N 1
ATOM 1094 C CA . ILE A 1 145 ? 17.619 -11.367 -22.827 1.00 92.31 145 ILE A CA 1
ATOM 1095 C C . ILE A 1 145 ? 16.778 -12.378 -22.059 1.00 92.31 145 ILE A C 1
ATOM 1097 O O . ILE A 1 145 ? 17.247 -13.478 -21.745 1.00 92.31 145 ILE A O 1
ATOM 1101 N N . ILE A 1 146 ? 15.532 -12.004 -21.791 1.00 93.69 146 ILE A N 1
ATOM 1102 C CA . ILE A 1 146 ? 14.577 -12.786 -21.010 1.00 93.69 146 ILE A CA 1
ATOM 1103 C C . ILE A 1 146 ? 13.564 -13.409 -21.960 1.00 93.69 146 ILE A C 1
ATOM 1105 O O . ILE A 1 146 ? 12.929 -12.705 -22.740 1.00 93.69 146 ILE A O 1
ATOM 1109 N N . ARG A 1 147 ? 13.401 -14.728 -21.889 1.00 92.38 147 ARG A N 1
ATOM 1110 C CA . ARG A 1 147 ? 12.366 -15.473 -22.599 1.00 92.38 147 ARG A CA 1
ATOM 1111 C C . ARG A 1 147 ? 11.191 -15.735 -21.672 1.00 92.38 147 ARG A C 1
ATOM 1113 O O . ARG A 1 147 ? 11.348 -16.397 -20.648 1.00 92.38 147 ARG A O 1
ATOM 1120 N N . THR A 1 148 ? 10.018 -15.282 -22.069 1.00 94.25 148 THR A N 1
ATOM 1121 C CA . THR A 1 148 ? 8.772 -15.451 -21.320 1.00 94.25 148 THR A CA 1
ATOM 1122 C C . THR A 1 148 ? 8.134 -16.810 -21.627 1.00 94.25 148 THR A C 1
ATOM 1124 O O . THR A 1 148 ? 8.440 -17.460 -22.634 1.00 94.25 148 THR A O 1
ATOM 1127 N N . ALA A 1 149 ? 7.230 -17.267 -20.756 1.00 89.75 149 ALA A N 1
ATOM 1128 C CA . ALA A 1 149 ? 6.553 -18.558 -20.920 1.00 89.75 149 ALA A CA 1
ATOM 1129 C C . ALA A 1 149 ? 5.638 -18.617 -22.158 1.00 89.75 149 ALA A C 1
ATOM 1131 O O . ALA A 1 149 ? 5.404 -19.696 -22.703 1.00 89.75 149 ALA A O 1
ATOM 1132 N N . ASP A 1 150 ? 5.136 -17.467 -22.607 1.00 89.62 150 ASP A N 1
ATOM 1133 C CA . ASP A 1 150 ? 4.248 -17.327 -23.762 1.00 89.62 150 ASP A CA 1
ATOM 1134 C C . ASP A 1 150 ? 4.995 -17.094 -25.090 1.00 89.62 150 ASP A C 1
ATOM 1136 O O . ASP A 1 150 ? 4.364 -16.942 -26.133 1.00 89.62 150 ASP A O 1
ATOM 1140 N N . GLY A 1 151 ? 6.332 -17.146 -25.077 1.00 90.56 151 GLY A N 1
ATOM 1141 C CA . GLY A 1 151 ? 7.140 -17.126 -26.293 1.00 90.56 151 GLY A CA 1
ATOM 1142 C C . GLY A 1 151 ? 7.503 -15.730 -26.791 1.00 90.56 151 GLY A C 1
ATOM 1143 O O . GLY A 1 151 ? 7.598 -15.537 -28.000 1.00 90.56 151 GLY A O 1
ATOM 1144 N N . HIS A 1 152 ? 7.761 -14.786 -25.889 1.00 92.19 152 HIS A N 1
ATOM 1145 C CA . HIS A 1 152 ? 8.373 -13.495 -26.202 1.00 92.19 152 HIS A CA 1
ATOM 1146 C C . HIS A 1 152 ? 9.813 -13.419 -25.671 1.00 92.19 152 HIS A C 1
ATOM 1148 O O . HIS A 1 152 ? 10.215 -14.162 -24.772 1.00 92.19 152 HIS A O 1
ATOM 1154 N N . LEU A 1 153 ? 10.603 -12.529 -26.265 1.00 92.06 153 LEU A N 1
ATOM 1155 C CA . LEU A 1 153 ? 11.928 -12.110 -25.834 1.00 92.06 153 LEU A CA 1
ATOM 1156 C C . LEU A 1 153 ? 11.882 -10.646 -25.432 1.00 92.06 153 LEU A C 1
ATOM 1158 O O . LEU A 1 153 ? 11.417 -9.814 -26.211 1.00 92.06 153 LEU A O 1
ATOM 1162 N N . ILE A 1 154 ? 12.441 -10.345 -24.266 1.00 93.38 154 ILE A N 1
ATOM 1163 C CA . ILE A 1 154 ? 12.671 -8.983 -23.795 1.00 93.38 154 ILE A CA 1
ATOM 1164 C C . ILE A 1 154 ? 14.177 -8.745 -23.722 1.00 93.38 154 ILE A C 1
ATOM 1166 O O . ILE A 1 154 ? 14.865 -9.464 -22.993 1.00 93.38 154 ILE A O 1
ATOM 1170 N N . SER A 1 155 ? 14.694 -7.764 -24.462 1.00 92.06 155 SER A N 1
ATOM 1171 C CA . SER A 1 155 ? 16.089 -7.321 -24.364 1.00 92.06 155 SER A CA 1
ATOM 1172 C C . SER A 1 155 ? 16.203 -6.060 -23.518 1.00 92.06 155 SER A C 1
ATOM 1174 O O . SER A 1 155 ? 15.434 -5.116 -23.682 1.00 92.06 155 SER A O 1
ATOM 1176 N N . LEU A 1 156 ? 17.189 -6.041 -22.620 1.00 94.62 156 LEU A N 1
ATOM 1177 C CA . LEU A 1 156 ? 17.613 -4.857 -21.873 1.00 94.62 156 LEU A CA 1
ATOM 1178 C C . LEU A 1 156 ? 19.103 -4.653 -22.149 1.00 94.62 156 LEU A C 1
ATOM 1180 O O . LEU A 1 156 ? 19.905 -5.517 -21.795 1.00 94.62 156 LEU A O 1
ATOM 1184 N N . ASN A 1 157 ? 19.457 -3.549 -22.801 1.00 92.88 157 ASN A N 1
ATOM 1185 C CA . ASN A 1 157 ? 20.779 -3.291 -23.377 1.00 92.88 157 ASN A CA 1
ATOM 1186 C C . ASN A 1 157 ? 21.440 -2.033 -22.776 1.00 92.88 157 ASN A C 1
ATOM 1188 O O . ASN A 1 157 ? 20.821 -1.297 -22.006 1.00 92.88 157 ASN A O 1
ATOM 1192 N N . HIS A 1 158 ? 22.701 -1.792 -23.148 1.00 93.06 158 HIS A N 1
ATOM 1193 C CA . HIS A 1 158 ? 23.551 -0.692 -22.665 1.00 93.06 158 HIS A CA 1
ATOM 1194 C C . HIS A 1 158 ? 23.719 -0.668 -21.143 1.00 93.06 158 HIS A C 1
ATOM 1196 O O . HIS A 1 158 ? 23.870 0.382 -20.517 1.00 93.06 158 HIS A O 1
ATOM 1202 N N . LEU A 1 159 ? 23.719 -1.848 -20.525 1.00 95.12 159 LEU A N 1
ATOM 1203 C CA . LEU A 1 159 ? 23.899 -1.973 -19.086 1.00 95.12 159 LEU A CA 1
ATOM 1204 C C . LEU A 1 159 ? 25.331 -1.594 -18.688 1.00 95.12 159 LEU A C 1
ATOM 1206 O O . LEU A 1 159 ? 26.287 -1.742 -19.455 1.00 95.12 159 LEU A O 1
ATOM 1210 N N . ARG A 1 160 ? 25.499 -1.107 -17.463 1.00 94.38 160 ARG A N 1
ATOM 1211 C CA . ARG A 1 160 ? 26.814 -0.739 -16.939 1.00 94.38 160 ARG A CA 1
ATOM 1212 C C . ARG A 1 160 ? 27.704 -1.969 -16.792 1.00 94.38 160 ARG A C 1
ATOM 1214 O O . ARG A 1 160 ? 27.219 -3.033 -16.382 1.00 94.38 160 ARG A O 1
ATOM 1221 N N . GLN A 1 161 ? 28.999 -1.803 -17.051 1.00 92.50 161 GLN A N 1
ATOM 1222 C CA . GLN A 1 161 ? 30.013 -2.821 -16.799 1.00 92.50 161 GLN A CA 1
ATOM 1223 C C . GLN A 1 161 ? 29.890 -3.405 -15.382 1.00 92.50 161 GLN A C 1
ATOM 1225 O O . GLN A 1 161 ? 29.788 -2.688 -14.388 1.00 92.50 161 GLN A O 1
ATOM 1230 N N . ASP A 1 162 ? 29.885 -4.736 -15.309 1.00 92.31 162 ASP A N 1
ATOM 1231 C CA . ASP A 1 162 ? 29.812 -5.558 -14.099 1.00 92.31 162 ASP A CA 1
ATOM 1232 C C . ASP A 1 162 ? 28.595 -5.281 -13.189 1.00 92.31 162 ASP A C 1
ATOM 1234 O O . ASP A 1 162 ? 28.568 -5.719 -12.039 1.00 92.31 162 ASP A O 1
ATOM 1238 N N . SER A 1 163 ? 27.552 -4.614 -13.699 1.00 95.50 163 SER A N 1
ATOM 1239 C CA . SER A 1 163 ? 26.341 -4.313 -12.920 1.00 95.50 163 SER A CA 1
ATOM 1240 C C . SER A 1 163 ? 25.314 -5.447 -12.883 1.00 95.50 163 SER A C 1
ATOM 1242 O O . SER A 1 163 ? 24.534 -5.531 -11.935 1.00 95.50 163 SER A O 1
ATOM 1244 N N . ILE A 1 164 ? 25.316 -6.324 -13.890 1.00 95.25 164 ILE A N 1
ATOM 1245 C CA . ILE A 1 164 ? 24.449 -7.507 -13.941 1.00 95.25 164 ILE A CA 1
ATOM 1246 C C . ILE A 1 164 ? 24.982 -8.533 -12.931 1.00 95.25 164 ILE A C 1
ATOM 1248 O O . ILE A 1 164 ? 26.158 -8.914 -13.030 1.00 95.25 164 ILE A O 1
ATOM 1252 N N . PRO A 1 165 ? 24.160 -9.024 -11.982 1.00 93.75 165 PRO A N 1
ATOM 1253 C CA . PRO A 1 165 ? 24.600 -10.013 -11.005 1.00 93.75 165 PRO A CA 1
ATOM 1254 C C . PRO A 1 165 ? 25.220 -11.242 -11.673 1.00 93.75 165 PRO A C 1
ATOM 1256 O O . PRO A 1 165 ? 24.650 -11.815 -12.599 1.00 93.75 165 PRO A O 1
ATOM 1259 N N . ALA A 1 166 ? 26.361 -11.714 -11.165 1.00 90.62 166 ALA A N 1
ATOM 1260 C CA . ALA A 1 166 ? 27.016 -12.909 -11.705 1.00 90.62 166 ALA A CA 1
ATOM 1261 C C . ALA A 1 166 ? 26.131 -14.168 -11.611 1.00 90.62 166 ALA A C 1
ATOM 1263 O O . ALA A 1 166 ? 26.290 -15.085 -12.409 1.00 90.62 166 ALA A O 1
ATOM 1264 N N . ALA A 1 167 ? 25.184 -14.202 -10.667 1.00 88.88 167 ALA A N 1
ATOM 1265 C CA . ALA A 1 167 ? 24.188 -15.266 -10.568 1.00 88.88 167 ALA A CA 1
ATOM 1266 C C . ALA A 1 167 ? 23.198 -15.270 -11.748 1.00 88.88 167 ALA A C 1
ATOM 1268 O O . ALA A 1 167 ? 22.755 -16.341 -12.144 1.00 88.88 167 ALA A O 1
ATOM 1269 N N . LEU A 1 168 ? 22.894 -14.097 -12.316 1.00 91.19 168 LEU A N 1
ATOM 1270 C CA . LEU A 1 168 ? 22.027 -13.926 -13.488 1.00 91.19 168 LEU A CA 1
ATOM 1271 C C . LEU A 1 168 ? 22.811 -13.970 -14.806 1.00 91.19 168 LEU A C 1
ATOM 1273 O O . LEU A 1 168 ? 22.264 -14.313 -15.849 1.00 91.19 168 LEU A O 1
ATOM 1277 N N . CYS A 1 169 ? 24.104 -13.640 -14.761 1.00 91.25 169 CYS A N 1
ATOM 1278 C CA . CYS A 1 169 ? 25.000 -13.710 -15.903 1.00 91.25 169 CYS A CA 1
ATOM 1279 C C . CYS A 1 169 ? 26.377 -14.279 -15.509 1.00 91.25 169 CYS A C 1
ATOM 1281 O O . CYS A 1 169 ? 27.331 -13.527 -15.271 1.00 91.25 169 CYS A O 1
ATOM 1283 N N . PRO A 1 170 ? 26.518 -15.616 -15.427 1.00 86.75 170 PRO A N 1
ATOM 1284 C CA . PRO A 1 170 ? 27.743 -16.260 -14.947 1.00 86.75 170 PRO A CA 1
ATOM 1285 C C . PRO A 1 170 ? 28.904 -16.173 -15.938 1.00 86.75 170 PRO A C 1
ATOM 1287 O O . PRO A 1 170 ? 30.041 -16.486 -15.580 1.00 86.75 170 PRO A O 1
ATOM 1290 N N . ILE A 1 171 ? 28.648 -15.718 -17.165 1.00 78.56 171 ILE A N 1
ATOM 1291 C CA . ILE A 1 171 ? 29.683 -15.514 -18.172 1.00 78.56 171 ILE A CA 1
ATOM 1292 C C . ILE A 1 171 ? 30.645 -14.435 -17.678 1.00 78.56 171 ILE A C 1
ATOM 1294 O O . ILE A 1 171 ? 30.289 -13.276 -17.460 1.00 78.56 171 ILE A O 1
ATOM 1298 N N . ALA A 1 172 ? 31.883 -14.862 -17.462 1.00 72.12 172 ALA A N 1
ATOM 1299 C CA . ALA A 1 172 ? 32.985 -14.034 -17.001 1.00 72.12 172 ALA A CA 1
ATOM 1300 C C . ALA A 1 172 ? 33.896 -13.590 -18.160 1.00 72.12 172 ALA A C 1
ATOM 1302 O O . ALA A 1 172 ? 34.914 -12.935 -17.923 1.00 72.12 172 ALA A O 1
ATOM 1303 N N . ASP A 1 173 ? 33.543 -13.929 -19.396 1.00 72.38 173 ASP A N 1
ATOM 1304 C CA . ASP A 1 173 ? 34.337 -13.579 -20.564 1.00 72.38 173 ASP A CA 1
ATOM 1305 C C . ASP A 1 173 ? 34.236 -12.081 -20.856 1.00 72.38 173 ASP A C 1
ATOM 1307 O O . ASP A 1 173 ? 33.199 -11.452 -20.652 1.00 72.38 173 ASP A O 1
ATOM 1311 N N . THR A 1 174 ? 35.339 -11.498 -21.318 1.00 62.09 174 THR A N 1
ATOM 1312 C CA . THR A 1 174 ? 35.404 -10.112 -21.808 1.00 62.09 174 THR A CA 1
ATOM 1313 C C . THR A 1 174 ? 35.219 -10.033 -23.326 1.00 62.09 174 THR A C 1
ATOM 1315 O O . THR A 1 174 ? 35.209 -8.941 -23.888 1.00 62.09 174 THR A O 1
ATOM 1318 N N . MET A 1 175 ? 35.072 -11.185 -23.991 1.00 62.22 175 MET A N 1
ATOM 1319 C CA . MET A 1 175 ? 34.876 -11.332 -25.432 1.00 62.22 175 MET A CA 1
ATOM 1320 C C . MET A 1 175 ? 33.930 -12.500 -25.703 1.00 62.22 175 MET A C 1
ATOM 1322 O O . MET A 1 175 ? 34.100 -13.573 -25.132 1.00 62.22 175 MET A O 1
ATOM 1326 N N . LEU A 1 176 ? 32.973 -12.307 -26.606 1.00 58.22 176 LEU A N 1
ATOM 1327 C CA . LEU A 1 176 ? 32.033 -13.340 -27.034 1.00 58.22 176 LEU A CA 1
ATOM 1328 C C . LEU A 1 176 ? 32.108 -13.504 -28.547 1.00 58.22 176 LEU A C 1
ATOM 1330 O O . LEU A 1 176 ? 31.236 -12.989 -29.234 1.00 58.22 176 LEU A O 1
ATOM 1334 N N . PHE A 1 177 ? 33.114 -14.188 -29.094 1.00 60.41 177 PHE A N 1
ATOM 1335 C CA . PHE A 1 177 ? 33.057 -14.545 -30.515 1.00 60.41 177 PHE A CA 1
ATOM 1336 C C . PHE A 1 177 ? 33.618 -15.942 -30.791 1.00 60.41 177 PHE A C 1
ATOM 1338 O O . PHE A 1 177 ? 34.814 -16.178 -30.649 1.00 60.41 177 PHE A O 1
ATOM 1345 N N . ASP A 1 178 ? 32.713 -16.825 -31.224 1.00 47.22 178 ASP A N 1
ATOM 1346 C CA . ASP A 1 178 ? 32.947 -17.748 -32.338 1.00 47.22 178 ASP A CA 1
ATOM 1347 C C . ASP A 1 178 ? 32.230 -17.163 -33.580 1.00 47.22 178 ASP A C 1
ATOM 1349 O O . ASP A 1 178 ? 31.149 -16.563 -33.474 1.00 47.22 178 ASP A O 1
ATOM 1353 N N . ASP A 1 179 ? 32.861 -17.308 -34.745 1.00 44.62 179 ASP A N 1
ATOM 1354 C CA . ASP A 1 179 ? 32.640 -16.537 -35.983 1.00 44.62 179 ASP A CA 1
ATOM 1355 C C . ASP A 1 179 ? 31.393 -16.908 -36.820 1.00 44.62 179 ASP A C 1
ATOM 1357 O O . ASP A 1 179 ? 31.275 -16.458 -37.960 1.00 44.62 179 ASP A O 1
ATOM 1361 N N . ASP A 1 180 ? 30.447 -17.705 -36.311 1.00 50.09 180 ASP A N 1
ATOM 1362 C CA . ASP A 1 180 ? 29.348 -18.236 -37.139 1.00 50.09 180 ASP A CA 1
ATOM 1363 C C . ASP A 1 180 ? 27.958 -17.841 -36.600 1.00 50.09 180 ASP A C 1
ATOM 1365 O O . ASP A 1 180 ? 27.391 -18.549 -35.758 1.00 50.09 180 ASP A O 1
ATOM 1369 N N . PRO A 1 181 ? 27.378 -16.698 -37.030 1.00 53.69 181 PRO A N 1
ATOM 1370 C CA . PRO A 1 181 ? 26.009 -16.358 -36.668 1.00 53.69 181 PRO A CA 1
ATOM 1371 C C . PRO A 1 181 ? 25.070 -17.433 -37.221 1.00 53.69 181 PRO A C 1
ATOM 1373 O O . PRO A 1 181 ? 24.873 -17.558 -38.427 1.00 53.69 181 PRO A O 1
ATOM 1376 N N . LYS A 1 182 ? 24.457 -18.218 -36.333 1.00 58.78 182 LYS A N 1
ATOM 1377 C CA . LYS A 1 182 ? 23.451 -19.206 -36.733 1.00 58.78 182 LYS A CA 1
ATOM 1378 C C . LYS A 1 182 ? 22.227 -18.487 -37.290 1.00 58.78 182 LYS A C 1
ATOM 1380 O O . LYS A 1 182 ? 21.463 -17.880 -36.545 1.00 58.78 182 LYS A O 1
ATOM 1385 N N . PHE A 1 183 ? 22.053 -18.536 -38.608 1.00 63.53 183 PHE A N 1
ATOM 1386 C CA . PHE A 1 183 ? 20.964 -17.848 -39.294 1.00 63.53 183 PHE A CA 1
ATOM 1387 C C . PHE A 1 183 ? 19.615 -18.544 -39.061 1.00 63.53 183 PHE A C 1
ATOM 1389 O O . PHE A 1 183 ? 19.479 -19.745 -39.280 1.00 63.53 183 PHE A O 1
ATOM 1396 N N . CYS A 1 184 ? 18.598 -17.769 -38.680 1.00 73.12 184 CYS A N 1
ATOM 1397 C CA . CYS A 1 184 ? 17.212 -18.206 -38.680 1.00 73.12 184 CYS A CA 1
ATOM 1398 C C . CYS A 1 184 ? 16.775 -18.406 -40.133 1.00 73.12 184 CYS A C 1
ATOM 1400 O O . CYS A 1 184 ? 16.871 -17.491 -40.952 1.00 73.12 184 CYS A O 1
ATOM 1402 N N . SER A 1 185 ? 16.288 -19.602 -40.456 1.00 77.19 185 SER A N 1
ATOM 1403 C CA . SER A 1 185 ? 15.827 -19.938 -41.809 1.00 77.19 185 SER A CA 1
ATOM 1404 C C . SER A 1 185 ? 14.370 -19.540 -42.097 1.00 77.19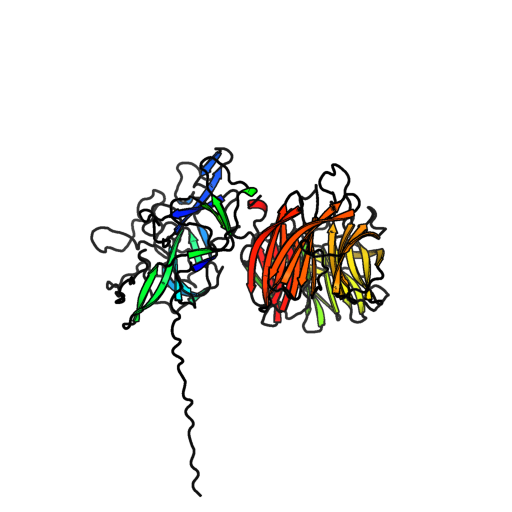 185 SER A C 1
ATOM 1406 O O . SER A 1 185 ? 13.900 -19.705 -43.224 1.00 77.19 185 SER A O 1
ATOM 1408 N N . LEU A 1 186 ? 13.639 -19.009 -41.108 1.00 75.44 186 LEU A N 1
ATOM 1409 C CA . LEU A 1 186 ? 12.235 -18.619 -41.261 1.00 75.44 186 LEU A CA 1
ATOM 1410 C C . LEU A 1 186 ? 12.101 -17.252 -41.952 1.00 75.44 186 LEU A C 1
ATOM 1412 O O . LEU A 1 186 ? 12.670 -16.251 -41.526 1.00 75.44 186 LEU A O 1
ATOM 1416 N N . SER A 1 187 ? 11.287 -17.193 -43.009 1.00 76.25 187 SER A N 1
ATOM 1417 C CA . SER A 1 187 ? 10.998 -15.945 -43.727 1.00 76.25 187 SER A CA 1
ATOM 1418 C C . SER A 1 187 ? 10.301 -14.927 -42.819 1.00 76.25 187 SER A C 1
ATOM 1420 O O . SER A 1 187 ? 9.275 -15.239 -42.217 1.00 76.25 187 SER A O 1
ATOM 1422 N N . GLY A 1 188 ? 10.816 -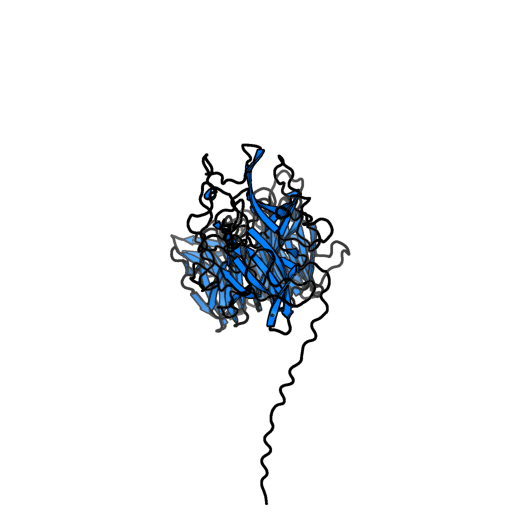13.696 -42.769 1.00 72.06 188 GLY A N 1
ATOM 1423 C CA . GLY A 1 188 ? 10.276 -12.616 -41.929 1.00 72.06 188 GLY A CA 1
ATOM 1424 C C . GLY A 1 188 ? 10.741 -12.644 -40.469 1.00 72.06 188 GLY A C 1
ATOM 1425 O O . GLY A 1 188 ? 10.284 -11.821 -39.681 1.00 72.06 188 GLY A O 1
ATOM 1426 N N . TRP A 1 189 ? 11.651 -13.557 -40.122 1.00 75.44 189 TRP A N 1
ATOM 1427 C CA . TRP A 1 189 ? 12.287 -13.660 -38.811 1.00 75.44 189 TRP A CA 1
ATOM 1428 C C . TRP A 1 189 ? 13.778 -13.339 -38.919 1.00 75.44 189 TRP A C 1
ATOM 1430 O O . TRP A 1 189 ? 14.397 -13.544 -39.964 1.00 75.44 189 TRP A O 1
ATOM 1440 N N . ASN A 1 190 ? 14.361 -12.827 -37.838 1.00 67.19 190 ASN A N 1
ATOM 1441 C CA . ASN A 1 190 ? 15.775 -12.477 -37.766 1.00 67.19 190 ASN A CA 1
ATOM 1442 C C . ASN A 1 190 ? 16.505 -13.412 -36.777 1.00 67.19 190 ASN A C 1
ATOM 1444 O O . ASN A 1 190 ? 15.971 -13.656 -35.693 1.00 67.19 190 ASN A O 1
ATOM 1448 N N . PRO A 1 191 ? 17.698 -13.952 -37.113 1.00 54.97 191 PRO A N 1
ATOM 1449 C CA . PRO A 1 191 ? 18.534 -14.714 -36.169 1.00 54.97 191 PRO A CA 1
ATOM 1450 C C . PRO A 1 191 ? 18.982 -13.949 -34.926 1.00 54.97 191 PRO A C 1
ATOM 1452 O O . PRO A 1 191 ? 19.268 -14.557 -33.898 1.00 54.97 191 PRO A O 1
ATOM 1455 N N . ALA A 1 192 ? 19.094 -12.629 -35.034 1.00 55.75 192 ALA A N 1
ATOM 1456 C CA . ALA A 1 192 ? 19.435 -11.760 -33.923 1.00 55.75 192 ALA A CA 1
ATOM 1457 C C . ALA A 1 192 ? 18.237 -10.865 -33.611 1.00 55.75 192 ALA A C 1
ATOM 1459 O O . ALA A 1 192 ? 17.534 -10.418 -34.527 1.00 55.75 192 ALA A O 1
ATOM 1460 N N . LEU A 1 193 ? 18.057 -10.514 -32.334 1.00 58.09 193 LEU A N 1
ATOM 1461 C CA . LEU A 1 193 ? 17.469 -9.208 -32.054 1.00 58.09 193 LEU A CA 1
ATOM 1462 C C . LEU A 1 193 ? 18.368 -8.213 -32.797 1.00 58.09 193 LEU A C 1
ATOM 1464 O O . LEU A 1 193 ? 19.593 -8.264 -32.681 1.00 58.09 193 LEU A O 1
ATOM 1468 N N . ARG A 1 194 ? 17.788 -7.412 -33.694 1.00 53.91 194 ARG A N 1
ATOM 1469 C CA . ARG A 1 194 ? 18.522 -6.621 -34.709 1.00 53.91 194 ARG A CA 1
ATOM 1470 C C . ARG A 1 194 ? 19.539 -5.633 -34.093 1.00 53.91 194 ARG A C 1
ATOM 1472 O O . ARG A 1 194 ? 20.367 -5.084 -34.807 1.00 53.91 194 ARG A O 1
ATOM 1479 N N . GLU A 1 195 ? 19.480 -5.498 -32.774 1.00 52.50 195 GLU A N 1
ATOM 1480 C CA . GLU A 1 195 ? 20.238 -4.709 -31.801 1.00 52.50 195 GLU A CA 1
ATOM 1481 C C . GLU A 1 195 ? 21.638 -5.275 -31.481 1.00 52.50 195 GLU A C 1
ATOM 1483 O O . GLU A 1 195 ? 22.368 -4.745 -30.649 1.00 52.50 195 GLU A O 1
ATOM 1488 N N . GLY A 1 196 ? 22.041 -6.387 -32.105 1.00 53.94 196 GLY A N 1
ATOM 1489 C CA . GLY A 1 196 ? 23.338 -7.019 -31.842 1.00 53.94 196 GLY A CA 1
ATOM 1490 C C . GLY A 1 196 ? 23.395 -7.818 -30.536 1.00 53.94 196 GLY A C 1
ATOM 1491 O O . GLY A 1 196 ? 24.444 -8.384 -30.232 1.00 53.94 196 GLY A O 1
ATOM 1492 N N . ALA A 1 197 ? 22.283 -7.927 -29.801 1.00 55.41 197 ALA A N 1
ATOM 1493 C CA . ALA A 1 197 ? 22.138 -8.872 -28.700 1.00 55.41 197 ALA A CA 1
ATOM 1494 C C . ALA A 1 197 ? 22.101 -10.313 -29.257 1.00 55.41 197 ALA A C 1
ATOM 1496 O O . ALA A 1 197 ? 21.263 -10.678 -30.089 1.00 55.41 197 ALA A O 1
ATOM 1497 N N . ARG A 1 198 ? 23.082 -11.123 -28.849 1.00 59.88 198 ARG A N 1
ATOM 1498 C CA . ARG A 1 198 ? 23.419 -12.433 -29.430 1.00 59.88 198 ARG A CA 1
ATOM 1499 C C . ARG A 1 198 ? 22.717 -13.556 -28.653 1.00 59.88 198 ARG A C 1
ATOM 1501 O O . ARG A 1 198 ? 23.102 -13.880 -27.533 1.00 59.88 198 ARG A O 1
ATOM 1508 N N . LEU A 1 199 ? 21.695 -14.176 -29.254 1.00 60.00 199 LEU A N 1
ATOM 1509 C CA . LEU A 1 199 ? 20.951 -15.311 -28.665 1.00 60.00 199 LEU A CA 1
ATOM 1510 C C . LEU A 1 199 ? 21.769 -16.616 -28.603 1.00 60.00 199 LEU A C 1
ATOM 1512 O O . LEU A 1 199 ? 21.374 -17.581 -27.949 1.00 60.00 199 LEU A O 1
ATOM 1516 N N . ASP A 1 200 ? 22.895 -16.673 -29.310 1.00 55.72 200 ASP A N 1
ATOM 1517 C CA . ASP A 1 200 ? 23.837 -17.791 -29.349 1.00 55.72 200 ASP A CA 1
ATOM 1518 C C . ASP A 1 200 ? 24.831 -17.790 -28.181 1.00 55.72 200 ASP A C 1
ATOM 1520 O O . ASP A 1 200 ? 25.593 -18.749 -28.049 1.00 55.72 200 ASP A O 1
ATOM 1524 N N . ASN A 1 201 ? 24.777 -16.794 -27.285 1.00 60.62 201 ASN A N 1
ATOM 1525 C CA . ASN A 1 201 ? 25.546 -16.781 -26.042 1.00 60.62 201 ASN A CA 1
ATOM 1526 C C . ASN A 1 201 ? 24.979 -17.748 -24.977 1.00 60.62 201 ASN A C 1
ATOM 1528 O O . ASN A 1 201 ? 24.625 -17.390 -23.854 1.00 60.62 201 ASN A O 1
ATOM 1532 N N . ARG A 1 202 ? 24.835 -19.006 -25.394 1.00 57.69 202 ARG A N 1
ATOM 1533 C CA . ARG A 1 202 ? 24.029 -20.065 -24.784 1.00 57.69 202 ARG A CA 1
ATOM 1534 C C . ARG A 1 202 ? 24.832 -20.949 -23.829 1.00 57.69 202 ARG A C 1
ATOM 1536 O O . ARG A 1 202 ? 24.421 -22.070 -23.540 1.00 57.69 202 ARG A O 1
ATOM 1543 N N . SER A 1 203 ? 25.991 -20.493 -23.356 1.00 55.00 203 SER A N 1
ATOM 1544 C CA . SER A 1 203 ? 26.799 -21.246 -22.385 1.00 55.00 203 SER A CA 1
ATOM 1545 C C . SER A 1 203 ? 26.141 -21.329 -21.000 1.00 55.00 203 SER A C 1
ATOM 1547 O O . SER A 1 203 ? 26.694 -21.944 -20.090 1.00 55.00 203 SER A O 1
ATOM 1549 N N . ILE A 1 204 ? 24.939 -20.766 -20.847 1.00 61.41 204 ILE A N 1
ATOM 1550 C CA . ILE A 1 204 ? 24.185 -20.720 -19.606 1.00 61.41 204 ILE A CA 1
ATOM 1551 C C . ILE A 1 204 ? 22.906 -21.547 -19.765 1.00 61.41 204 ILE A C 1
ATOM 1553 O O . ILE A 1 204 ? 22.158 -21.399 -20.734 1.00 61.41 204 ILE A O 1
ATOM 1557 N N . ALA A 1 205 ? 22.654 -22.443 -18.809 1.00 77.75 205 ALA A N 1
ATOM 1558 C CA . ALA A 1 205 ? 21.326 -23.026 -18.644 1.00 77.75 205 ALA A CA 1
ATOM 1559 C C . ALA A 1 205 ? 20.311 -21.895 -18.377 1.00 77.75 205 ALA A C 1
ATOM 1561 O O . ALA A 1 205 ? 20.699 -20.923 -17.741 1.00 77.75 205 ALA A O 1
ATOM 1562 N N . PRO A 1 206 ? 19.045 -21.991 -18.821 1.00 84.88 206 PRO A N 1
ATOM 1563 C CA . PRO A 1 206 ? 18.042 -20.966 -18.529 1.00 84.88 206 PRO A CA 1
ATOM 1564 C C . PRO A 1 206 ? 18.037 -20.607 -17.034 1.00 84.88 206 PRO A C 1
ATOM 1566 O O . PRO A 1 206 ? 17.897 -21.500 -16.194 1.00 84.88 206 PRO A O 1
ATOM 1569 N N . ILE A 1 207 ? 18.255 -19.329 -16.711 1.00 90.12 207 ILE A N 1
ATOM 1570 C CA . ILE A 1 207 ? 18.233 -18.837 -15.327 1.00 90.12 207 ILE A CA 1
ATOM 1571 C C . ILE A 1 207 ? 16.867 -18.195 -15.097 1.00 90.12 207 ILE A C 1
ATOM 1573 O O . ILE A 1 207 ? 16.573 -17.205 -15.767 1.00 90.12 207 ILE A O 1
ATOM 1577 N N . PRO A 1 208 ? 16.031 -18.717 -14.185 1.00 90.56 208 PRO A N 1
ATOM 1578 C CA . PRO A 1 208 ? 14.738 -18.111 -13.915 1.00 90.56 208 PRO A CA 1
ATOM 1579 C C . PRO A 1 208 ? 14.935 -16.708 -13.340 1.00 90.56 208 PRO A C 1
ATOM 1581 O O . PRO A 1 208 ? 15.792 -16.502 -12.482 1.00 90.56 208 PRO A O 1
ATOM 1584 N N . VAL A 1 209 ? 14.118 -15.768 -13.796 1.00 88.75 209 VAL A N 1
ATOM 1585 C CA . VAL A 1 209 ? 14.045 -14.402 -13.278 1.00 88.75 209 VAL A CA 1
ATOM 1586 C C . VAL A 1 209 ? 12.583 -14.041 -13.059 1.00 88.75 209 VAL A C 1
ATOM 1588 O O . VAL A 1 209 ? 11.712 -14.420 -13.849 1.00 88.75 209 VAL A O 1
ATOM 1591 N N . ARG A 1 210 ? 12.299 -13.333 -11.970 1.00 85.81 210 ARG A N 1
ATOM 1592 C CA . ARG A 1 210 ? 10.941 -12.864 -11.671 1.00 85.81 210 ARG A CA 1
ATOM 1593 C C . ARG A 1 210 ? 10.750 -11.421 -12.096 1.00 85.81 210 ARG A C 1
ATOM 1595 O O . ARG A 1 210 ? 11.675 -10.619 -11.988 1.00 85.81 210 ARG A O 1
ATOM 1602 N N . LYS A 1 211 ? 9.532 -11.072 -12.502 1.00 84.56 211 LYS A N 1
ATOM 1603 C CA . LYS A 1 211 ? 9.096 -9.687 -12.669 1.00 84.56 211 LYS A CA 1
ATOM 1604 C C . LYS A 1 211 ? 9.446 -8.918 -11.390 1.00 84.56 211 LYS A C 1
ATOM 1606 O O . LYS A 1 211 ? 9.044 -9.298 -10.291 1.00 84.56 211 LYS A O 1
ATOM 1611 N N . GLY A 1 212 ? 10.240 -7.869 -11.544 1.00 78.56 212 GLY A N 1
ATOM 1612 C CA . GLY A 1 212 ? 10.749 -7.039 -10.463 1.00 78.56 212 GLY A CA 1
ATOM 1613 C C . GLY A 1 212 ? 12.027 -7.484 -9.760 1.00 78.56 212 GLY A C 1
ATOM 1614 O O . GLY A 1 212 ? 12.480 -6.874 -8.790 1.00 78.56 212 GLY A O 1
ATOM 1615 N N . GLU A 1 213 ? 12.655 -8.549 -10.234 1.00 82.88 213 GLU A N 1
ATOM 1616 C CA . GLU A 1 213 ? 13.987 -8.922 -9.781 1.00 82.88 213 GLU A CA 1
ATOM 1617 C C . GLU A 1 213 ? 15.039 -7.969 -10.364 1.00 82.88 213 GLU A C 1
ATOM 1619 O O . GLU A 1 213 ? 14.942 -7.571 -11.522 1.00 82.88 213 GLU A O 1
ATOM 1624 N N . PHE A 1 214 ? 16.043 -7.580 -9.575 1.00 88.56 214 PHE A N 1
ATOM 1625 C CA . PHE A 1 214 ? 17.123 -6.700 -10.035 1.00 88.56 214 PHE A CA 1
ATOM 1626 C C . PHE A 1 214 ? 17.978 -7.395 -11.103 1.00 88.56 214 PHE A C 1
ATOM 1628 O O . PHE A 1 214 ? 18.526 -8.466 -10.852 1.00 88.56 214 PHE A O 1
ATOM 1635 N N . VAL A 1 215 ? 18.145 -6.766 -12.269 1.00 94.38 215 VAL A N 1
ATOM 1636 C CA . VAL A 1 215 ? 18.846 -7.356 -13.428 1.00 94.38 215 VAL A CA 1
ATOM 1637 C C . VAL A 1 215 ? 20.103 -6.600 -13.851 1.00 94.38 215 VAL A C 1
ATOM 1639 O O . VAL A 1 215 ? 20.915 -7.144 -14.595 1.00 94.38 215 VAL A O 1
ATOM 1642 N N . GLY A 1 216 ? 20.318 -5.376 -13.372 1.00 95.88 216 GLY A N 1
ATOM 1643 C CA . GLY A 1 216 ? 21.513 -4.600 -13.700 1.00 95.88 216 GLY A CA 1
ATOM 1644 C C . GLY A 1 216 ? 21.335 -3.113 -13.442 1.00 95.88 216 GLY A C 1
ATOM 1645 O O . GLY A 1 216 ? 20.409 -2.695 -12.752 1.00 95.88 216 GLY A O 1
ATOM 1646 N N . ARG A 1 217 ? 22.235 -2.293 -13.985 1.00 96.38 217 ARG A N 1
ATOM 1647 C CA . ARG A 1 217 ? 22.136 -0.831 -13.908 1.00 96.38 217 ARG A CA 1
ATOM 1648 C C . ARG A 1 217 ? 22.278 -0.213 -15.285 1.00 96.38 217 ARG A C 1
ATOM 1650 O O . ARG A 1 217 ? 23.043 -0.728 -16.099 1.00 96.38 217 ARG A O 1
ATOM 1657 N N . VAL A 1 218 ? 21.591 0.901 -15.514 1.00 95.62 218 VAL A N 1
ATOM 1658 C CA . VAL A 1 218 ? 21.783 1.730 -16.708 1.00 95.62 218 VAL A CA 1
ATOM 1659 C C . VAL A 1 218 ? 23.249 2.152 -16.791 1.00 95.62 218 VAL A C 1
ATOM 1661 O O . VAL A 1 218 ? 23.840 2.598 -15.800 1.00 95.62 218 VAL A O 1
ATOM 1664 N N . GLY A 1 219 ? 23.830 1.984 -17.973 1.00 93.81 219 GLY A N 1
ATOM 1665 C CA . GLY A 1 219 ? 25.209 2.333 -18.260 1.00 93.81 219 GLY A CA 1
ATOM 1666 C C . GLY A 1 219 ? 25.351 2.942 -19.642 1.00 93.81 219 GLY A C 1
ATOM 1667 O O . GLY A 1 219 ? 24.529 3.752 -20.074 1.00 93.81 219 GLY A O 1
ATOM 1668 N N . LEU A 1 220 ? 26.461 2.598 -20.284 1.00 90.75 220 LEU A N 1
ATOM 1669 C CA . LEU A 1 220 ? 26.939 3.237 -21.504 1.00 90.75 220 LEU A CA 1
ATOM 1670 C C . LEU A 1 220 ? 27.856 2.284 -22.287 1.00 90.75 220 LEU A C 1
ATOM 1672 O O . LEU A 1 220 ? 28.820 2.686 -22.930 1.00 90.75 220 LEU A O 1
ATOM 1676 N N . SER A 1 221 ? 27.613 0.984 -22.176 1.00 88.88 221 SER A N 1
ATOM 1677 C CA . SER A 1 221 ? 28.380 -0.014 -22.912 1.00 88.88 221 SER A CA 1
ATOM 1678 C C . SER A 1 221 ? 27.766 -0.261 -24.292 1.00 88.88 221 SER A C 1
ATOM 1680 O O . SER A 1 221 ? 26.551 -0.170 -24.478 1.00 88.88 221 SER A O 1
ATOM 1682 N N . GLY A 1 222 ? 28.590 -0.643 -25.267 1.00 83.38 222 GLY A N 1
ATOM 1683 C CA . GLY A 1 222 ? 28.136 -0.943 -26.628 1.00 83.38 222 GLY A CA 1
ATOM 1684 C C . GLY A 1 222 ? 28.111 0.283 -27.537 1.00 83.38 222 GLY A C 1
ATOM 1685 O O . GLY A 1 222 ? 28.799 1.263 -27.295 1.00 83.38 222 GLY A O 1
ATOM 1686 N N . ASN A 1 223 ? 27.342 0.216 -28.621 1.00 79.56 223 ASN A N 1
ATOM 1687 C CA . ASN A 1 223 ? 27.249 1.297 -29.601 1.00 79.56 223 ASN A CA 1
ATOM 1688 C C . ASN A 1 223 ? 26.140 2.282 -29.206 1.00 79.56 223 ASN A C 1
ATOM 1690 O O . ASN A 1 223 ? 25.034 2.209 -29.736 1.00 79.56 223 ASN A O 1
ATOM 1694 N N . THR A 1 224 ? 26.444 3.177 -28.270 1.00 81.81 224 THR A N 1
ATOM 1695 C CA . THR A 1 224 ? 25.510 4.172 -27.727 1.00 81.81 224 THR A CA 1
ATOM 1696 C C . THR A 1 224 ? 26.086 5.588 -27.818 1.00 81.81 224 THR A C 1
ATOM 1698 O O . THR A 1 224 ? 27.297 5.786 -27.862 1.00 81.81 224 THR A O 1
ATOM 1701 N N . ASN A 1 225 ? 25.221 6.604 -27.861 1.00 80.88 225 ASN A N 1
ATOM 1702 C CA . ASN A 1 225 ? 25.608 8.018 -27.859 1.00 80.88 225 ASN A CA 1
ATOM 1703 C C . ASN A 1 225 ? 25.428 8.704 -26.489 1.00 80.88 225 ASN A C 1
ATOM 1705 O O . ASN A 1 225 ? 25.747 9.889 -26.358 1.00 80.88 225 ASN A O 1
ATOM 1709 N N . GLY A 1 226 ? 24.929 7.991 -25.475 1.00 86.88 226 GLY A N 1
ATOM 1710 C CA . GLY A 1 226 ? 24.620 8.567 -24.169 1.00 86.88 226 GLY A CA 1
ATOM 1711 C C . GLY A 1 226 ? 24.044 7.565 -23.171 1.00 86.88 226 GLY A C 1
ATOM 1712 O O . GLY A 1 226 ? 23.705 6.436 -23.516 1.00 86.88 226 GLY A O 1
ATOM 1713 N N . VAL A 1 227 ? 23.940 7.985 -21.910 1.00 92.12 227 VAL A N 1
ATOM 1714 C CA . VAL A 1 227 ? 23.442 7.143 -20.813 1.00 92.12 227 VAL A CA 1
ATOM 1715 C C . VAL A 1 227 ? 21.937 6.926 -20.965 1.00 92.12 227 VAL A C 1
ATOM 1717 O O . VAL A 1 227 ? 21.148 7.852 -20.769 1.00 92.12 227 VAL A O 1
ATOM 1720 N N . HIS A 1 228 ? 21.541 5.706 -21.320 1.00 93.25 228 HIS A N 1
ATOM 1721 C CA . HIS A 1 228 ? 20.145 5.311 -21.488 1.00 93.25 228 HIS A CA 1
ATOM 1722 C C . HIS A 1 228 ? 19.988 3.789 -21.390 1.00 93.25 228 HIS A C 1
ATOM 1724 O O . HIS A 1 228 ? 20.962 3.044 -21.478 1.00 93.25 228 HIS A O 1
ATOM 1730 N N . LEU A 1 229 ? 18.753 3.334 -21.206 1.00 93.56 229 LEU A N 1
ATOM 1731 C CA . LEU A 1 229 ? 18.352 1.949 -21.415 1.00 93.56 229 LEU A CA 1
ATOM 1732 C C . LEU A 1 229 ? 17.825 1.807 -22.841 1.00 93.56 229 LEU A C 1
ATOM 1734 O O . LEU A 1 229 ? 16.902 2.528 -23.210 1.00 93.56 229 LEU A O 1
ATOM 1738 N N . HIS A 1 230 ? 18.357 0.846 -23.591 1.00 91.88 230 HIS A N 1
ATOM 1739 C CA . HIS A 1 230 ? 17.753 0.405 -24.845 1.00 91.88 230 HIS A CA 1
ATOM 1740 C C . HIS A 1 230 ? 16.987 -0.903 -24.628 1.00 91.88 230 HIS A C 1
ATOM 1742 O O . HIS A 1 230 ? 17.548 -1.880 -24.119 1.00 91.88 230 HIS A O 1
ATOM 1748 N N . MET A 1 231 ? 15.708 -0.924 -24.993 1.00 90.19 231 MET A N 1
ATOM 1749 C CA . MET A 1 231 ? 14.796 -2.032 -24.715 1.00 90.19 231 MET A CA 1
ATOM 1750 C C . MET A 1 231 ? 14.068 -2.501 -25.974 1.00 90.19 231 MET A C 1
ATOM 1752 O O . MET A 1 231 ? 13.472 -1.693 -26.679 1.00 90.19 231 MET A O 1
ATOM 1756 N N . GLY A 1 232 ? 14.053 -3.812 -26.210 1.00 87.81 232 GLY A N 1
ATOM 1757 C CA . GLY A 1 232 ? 13.361 -4.429 -27.339 1.00 87.81 232 GLY A CA 1
ATOM 1758 C C . GLY A 1 232 ? 12.411 -5.541 -26.902 1.00 87.81 232 GLY A C 1
ATOM 1759 O O . GLY A 1 232 ? 12.651 -6.243 -25.914 1.00 87.81 232 GLY A O 1
ATOM 1760 N N . VAL A 1 233 ? 11.328 -5.719 -27.664 1.00 88.31 233 VAL A N 1
ATOM 1761 C CA . VAL A 1 233 ? 10.408 -6.854 -27.523 1.00 88.31 233 VAL A CA 1
ATOM 1762 C C . VAL A 1 233 ? 10.271 -7.578 -28.851 1.00 88.31 233 VAL A C 1
ATOM 1764 O O . VAL A 1 233 ? 10.053 -6.977 -29.907 1.00 88.31 233 VAL A O 1
ATOM 1767 N N . ALA A 1 234 ? 10.377 -8.900 -28.808 1.00 87.88 234 ALA A N 1
ATOM 1768 C CA . ALA A 1 234 ? 10.189 -9.743 -29.973 1.00 87.88 234 ALA A CA 1
ATOM 1769 C C . ALA A 1 234 ? 9.404 -11.002 -29.630 1.00 87.88 234 ALA A C 1
ATOM 1771 O O . ALA A 1 234 ? 9.543 -11.562 -28.554 1.00 87.88 234 ALA A O 1
ATOM 1772 N N . GLU A 1 235 ? 8.627 -11.504 -30.576 1.00 89.31 235 GLU A N 1
ATOM 1773 C CA . GLU A 1 235 ? 8.187 -12.891 -30.564 1.00 89.31 235 GLU A CA 1
ATOM 1774 C C . GLU A 1 235 ? 9.399 -13.817 -30.716 1.00 89.31 235 GLU A C 1
ATOM 1776 O O . GLU A 1 235 ? 10.368 -13.501 -31.417 1.00 89.31 235 GLU A O 1
ATOM 1781 N N . PHE A 1 236 ? 9.313 -14.991 -30.101 1.00 87.69 236 PHE A N 1
ATOM 1782 C CA . PHE A 1 236 ? 10.342 -16.015 -30.088 1.00 87.69 236 PHE A CA 1
ATOM 1783 C C . PHE A 1 236 ? 9.861 -17.293 -30.766 1.00 87.69 236 PHE A C 1
ATOM 1785 O O . PHE A 1 236 ? 8.791 -17.823 -30.469 1.00 87.69 236 PHE A O 1
ATOM 1792 N N . THR A 1 237 ? 10.708 -17.870 -31.612 1.00 87.81 237 THR A N 1
ATOM 1793 C CA . THR A 1 237 ? 10.541 -19.251 -32.057 1.00 87.81 237 THR A CA 1
ATOM 1794 C C . THR A 1 237 ? 11.887 -19.899 -32.366 1.00 87.81 237 THR A C 1
ATOM 1796 O O . THR A 1 237 ? 12.950 -19.281 -32.277 1.00 87.81 237 THR A O 1
ATOM 1799 N N . THR A 1 238 ? 11.844 -21.172 -32.736 1.00 83.94 238 THR A N 1
ATOM 1800 C CA . THR A 1 238 ? 12.988 -21.924 -33.250 1.00 83.94 238 THR A CA 1
ATOM 1801 C C . THR A 1 238 ? 12.671 -22.455 -34.633 1.00 83.94 238 THR A C 1
ATOM 1803 O O . THR A 1 238 ? 11.589 -23.000 -34.853 1.00 83.94 238 THR A O 1
ATOM 1806 N N . ASP A 1 239 ? 13.619 -22.342 -35.556 1.00 83.38 239 ASP A N 1
ATOM 1807 C CA . ASP A 1 239 ? 13.502 -22.987 -36.858 1.00 83.38 239 ASP A CA 1
ATOM 1808 C C . ASP A 1 239 ? 13.718 -24.517 -36.758 1.00 83.38 239 ASP A C 1
ATOM 1810 O O . ASP A 1 239 ? 14.122 -25.028 -35.707 1.00 83.38 239 ASP A O 1
ATOM 1814 N N . PRO A 1 240 ? 13.470 -25.291 -37.833 1.00 86.19 240 PRO A N 1
ATOM 1815 C CA . PRO A 1 240 ? 13.655 -26.745 -37.817 1.00 86.19 240 PRO A CA 1
ATOM 1816 C C . PRO A 1 240 ? 15.089 -27.216 -37.533 1.00 86.19 240 PRO A C 1
ATOM 1818 O O . PRO A 1 240 ? 15.288 -28.375 -37.176 1.00 86.19 240 PRO A O 1
ATOM 1821 N N . SER A 1 241 ? 16.084 -26.340 -37.695 1.00 81.12 241 SER A N 1
ATOM 1822 C CA . SER A 1 241 ? 17.488 -26.618 -37.373 1.00 81.12 241 SER A CA 1
ATOM 1823 C C . SER A 1 241 ? 17.815 -26.302 -35.908 1.00 81.12 241 SER A C 1
ATOM 1825 O O . SER A 1 241 ? 18.950 -26.490 -35.470 1.00 81.12 241 SER A O 1
ATOM 1827 N N . GLY A 1 242 ? 16.826 -25.831 -35.141 1.00 78.88 242 GLY A N 1
ATOM 1828 C CA . GLY A 1 242 ? 16.975 -25.403 -33.757 1.00 78.88 242 GLY A CA 1
ATOM 1829 C C . GLY A 1 242 ? 17.616 -24.023 -33.611 1.00 78.88 242 GLY A C 1
ATOM 1830 O O . GLY A 1 242 ? 18.045 -23.687 -32.505 1.00 78.88 242 GLY A O 1
ATOM 1831 N N . ASN A 1 243 ? 17.707 -23.235 -34.689 1.00 77.94 243 ASN A N 1
ATOM 1832 C CA . ASN A 1 243 ? 18.194 -21.860 -34.613 1.00 77.94 243 ASN A CA 1
ATOM 1833 C C . ASN A 1 243 ? 17.109 -20.968 -34.026 1.00 77.94 243 ASN A C 1
ATOM 1835 O O . ASN A 1 243 ? 15.928 -21.121 -34.342 1.00 77.94 243 ASN A O 1
ATOM 1839 N N . TYR A 1 244 ? 17.515 -20.020 -33.191 1.00 78.69 244 TYR A N 1
ATOM 1840 C CA . TYR A 1 244 ? 16.595 -19.052 -32.625 1.00 78.69 244 TYR A CA 1
ATOM 1841 C C . TYR A 1 244 ? 16.179 -18.020 -33.660 1.00 78.69 244 TYR A C 1
ATOM 1843 O O . TYR A 1 244 ? 16.975 -17.555 -34.474 1.00 78.69 244 TYR A O 1
ATOM 1851 N N . CYS A 1 245 ? 14.906 -17.678 -33.605 1.00 81.75 245 CYS A N 1
ATOM 1852 C CA . CYS A 1 245 ? 14.264 -16.758 -34.509 1.00 81.75 245 CYS A CA 1
ATOM 1853 C C . CYS A 1 245 ? 13.518 -15.741 -33.658 1.00 81.75 245 CYS A C 1
ATOM 1855 O O . CYS A 1 245 ? 12.701 -16.118 -32.817 1.00 81.75 245 CYS A O 1
ATOM 1857 N N . ALA A 1 246 ? 13.789 -14.464 -33.905 1.00 84.56 246 ALA A N 1
ATOM 1858 C CA . ALA A 1 246 ? 13.076 -13.364 -33.284 1.00 84.56 246 ALA A CA 1
ATOM 1859 C C . ALA A 1 246 ? 12.369 -12.516 -34.344 1.00 84.56 246 ALA A C 1
ATOM 1861 O O . ALA A 1 246 ? 12.898 -12.284 -35.438 1.00 84.56 246 ALA A O 1
ATOM 1862 N N . ARG A 1 247 ? 11.170 -12.041 -34.024 1.00 85.25 247 ARG A N 1
ATOM 1863 C CA . ARG A 1 247 ? 10.425 -11.081 -34.843 1.00 85.25 247 ARG A CA 1
ATOM 1864 C C . ARG A 1 247 ? 9.915 -9.989 -33.927 1.00 85.25 247 ARG A C 1
ATOM 1866 O O . ARG A 1 247 ? 9.244 -10.302 -32.957 1.00 85.25 247 ARG A O 1
ATOM 1873 N N . LYS A 1 248 ? 10.250 -8.729 -34.208 1.00 82.88 248 LYS A N 1
ATOM 1874 C CA . LYS A 1 248 ? 9.850 -7.623 -33.334 1.00 82.88 248 LYS A CA 1
ATOM 1875 C C . LYS A 1 248 ? 8.335 -7.622 -33.112 1.00 82.88 248 LYS A C 1
ATOM 1877 O O . LYS A 1 248 ? 7.578 -7.880 -34.050 1.00 82.88 248 LYS A O 1
ATOM 1882 N N . SER A 1 249 ? 7.935 -7.318 -31.887 1.00 82.25 249 SER A N 1
ATOM 1883 C CA . SER A 1 249 ? 6.545 -7.276 -31.449 1.00 82.25 249 SER A CA 1
ATOM 1884 C C . SER A 1 249 ? 6.227 -5.884 -30.912 1.00 82.25 249 SER A C 1
ATOM 1886 O O . SER A 1 249 ? 7.112 -5.269 -30.314 1.00 82.25 249 SER A O 1
ATOM 1888 N N . PRO A 1 250 ? 4.995 -5.371 -31.085 1.00 81.00 250 PRO A N 1
ATOM 1889 C CA . PRO A 1 250 ? 4.566 -4.198 -30.342 1.00 81.00 250 PRO A CA 1
ATOM 1890 C C . PRO A 1 250 ? 4.631 -4.501 -28.844 1.00 81.00 250 PRO A C 1
ATOM 1892 O O . PRO A 1 250 ? 4.416 -5.643 -28.421 1.00 81.00 250 PRO A O 1
ATOM 1895 N N . SER A 1 251 ? 4.891 -3.476 -28.046 1.00 81.31 251 SER A N 1
ATOM 1896 C CA . SER A 1 251 ? 4.921 -3.575 -26.592 1.00 81.31 251 SER A CA 1
ATOM 1897 C C . SER A 1 251 ? 4.287 -2.355 -25.953 1.00 81.31 251 SER A C 1
ATOM 1899 O O . SER A 1 251 ? 4.344 -1.262 -26.511 1.00 81.31 251 SER A O 1
ATOM 1901 N N . GLU A 1 252 ? 3.730 -2.536 -24.767 1.00 82.81 252 GLU A N 1
ATOM 1902 C CA . GLU A 1 252 ? 3.131 -1.468 -23.979 1.00 82.81 252 GLU A CA 1
ATOM 1903 C C . GLU A 1 252 ? 3.608 -1.543 -22.536 1.00 82.81 252 GLU A C 1
ATOM 1905 O O . GLU A 1 252 ? 3.782 -2.630 -21.987 1.00 82.81 252 GLU A O 1
ATOM 1910 N N . PHE A 1 253 ? 3.798 -0.385 -21.908 1.00 83.00 253 PHE A N 1
ATOM 1911 C CA . PHE A 1 253 ? 4.027 -0.333 -20.473 1.00 83.00 253 PHE A CA 1
ATOM 1912 C C . PHE A 1 253 ? 2.701 -0.317 -19.715 1.00 83.00 253 PHE A C 1
ATOM 1914 O O . PHE A 1 253 ? 1.729 0.323 -20.119 1.00 83.00 253 PHE A O 1
ATOM 1921 N N . ARG A 1 254 ? 2.696 -0.997 -18.575 1.00 77.12 254 ARG A N 1
ATOM 1922 C CA . ARG A 1 254 ? 1.671 -0.949 -17.536 1.00 77.12 254 ARG A CA 1
ATOM 1923 C C . ARG A 1 254 ? 2.330 -0.661 -16.196 1.00 77.12 254 ARG A C 1
ATOM 1925 O O . ARG A 1 254 ? 3.554 -0.705 -16.079 1.00 77.12 254 ARG A O 1
ATOM 1932 N N . GLU A 1 255 ? 1.499 -0.387 -15.191 1.00 72.56 255 GLU A N 1
ATOM 1933 C CA . GLU A 1 255 ? 1.962 -0.152 -13.812 1.00 72.56 255 GLU A CA 1
ATOM 1934 C C . GLU A 1 255 ? 2.943 1.034 -13.755 1.00 72.56 255 GLU A C 1
ATOM 1936 O O . GLU A 1 255 ? 4.063 0.954 -13.255 1.00 72.56 255 GLU A O 1
ATOM 1941 N N . GLY A 1 256 ? 2.508 2.146 -14.342 1.00 78.25 256 GLY A N 1
ATOM 1942 C CA . GLY A 1 256 ? 3.217 3.413 -14.347 1.00 78.25 256 GLY A CA 1
ATOM 1943 C C . GLY A 1 256 ? 2.307 4.534 -14.828 1.00 78.25 256 GLY A C 1
ATOM 1944 O O . GLY A 1 256 ? 1.114 4.334 -15.082 1.00 78.25 256 GLY A O 1
ATOM 1945 N N . TRP A 1 257 ? 2.897 5.705 -14.974 1.00 81.75 257 TRP A N 1
ATOM 1946 C CA . TRP A 1 257 ? 2.255 6.928 -15.412 1.00 81.75 257 TRP A CA 1
ATOM 1947 C C . TRP A 1 257 ? 3.054 7.554 -16.534 1.00 81.75 257 TRP A C 1
ATOM 1949 O O . TRP A 1 257 ? 4.269 7.367 -16.628 1.00 81.75 257 TRP A O 1
ATOM 1959 N N . SER A 1 258 ? 2.373 8.336 -17.352 1.00 85.44 258 SER A N 1
ATOM 1960 C CA . SER A 1 258 ? 2.981 9.171 -18.364 1.00 85.44 258 SER A CA 1
ATOM 1961 C C . SER A 1 258 ? 2.438 10.581 -18.330 1.00 85.44 258 SER A C 1
ATOM 1963 O O . SER A 1 258 ? 1.264 10.787 -18.065 1.00 85.44 258 SER A O 1
ATOM 1965 N N . GLN A 1 259 ? 3.276 11.537 -18.690 1.00 87.06 259 GLN A N 1
ATOM 1966 C CA . GLN A 1 259 ? 2.854 12.893 -19.007 1.00 87.06 259 GLN A CA 1
ATOM 1967 C C . GLN A 1 259 ? 3.509 13.293 -20.327 1.00 87.06 259 GLN A C 1
ATOM 1969 O O . GLN A 1 259 ? 4.680 12.988 -20.567 1.00 87.06 259 GLN A O 1
ATOM 1974 N N . VAL A 1 260 ? 2.788 14.009 -21.191 1.00 86.88 260 VAL A N 1
ATOM 1975 C CA . VAL A 1 260 ? 3.405 14.612 -22.381 1.00 86.88 260 VAL A CA 1
ATOM 1976 C C . VAL A 1 260 ? 4.434 15.653 -21.941 1.00 86.88 260 VAL A C 1
ATOM 1978 O O . VAL A 1 260 ? 4.116 16.635 -21.267 1.00 86.88 260 VAL A O 1
ATOM 1981 N N . ARG A 1 261 ? 5.687 15.475 -22.358 1.00 89.31 261 ARG A N 1
ATOM 1982 C CA . ARG A 1 261 ? 6.761 16.413 -22.048 1.00 89.31 261 ARG A CA 1
ATOM 1983 C C . ARG A 1 261 ? 6.615 17.665 -22.903 1.00 89.31 261 ARG A C 1
ATOM 1985 O O . ARG A 1 261 ? 6.856 17.642 -24.109 1.00 89.31 261 ARG A O 1
ATOM 1992 N N . THR A 1 262 ? 6.356 18.797 -22.258 1.00 89.94 262 THR A N 1
ATOM 1993 C CA . THR A 1 262 ? 6.404 20.105 -22.920 1.00 89.94 262 THR A CA 1
ATOM 1994 C C . THR A 1 262 ? 7.718 20.818 -22.575 1.00 89.94 262 THR A C 1
ATOM 1996 O O . THR A 1 262 ? 7.972 21.103 -21.403 1.00 89.94 262 THR A O 1
ATOM 1999 N N . PRO A 1 263 ? 8.596 21.117 -23.555 1.00 88.00 263 PRO A N 1
ATOM 2000 C CA . PRO A 1 263 ? 9.840 21.836 -23.289 1.00 88.00 263 PRO A CA 1
ATOM 2001 C C . PRO A 1 263 ? 9.603 23.172 -22.571 1.00 88.00 263 PRO A C 1
ATOM 2003 O O . PRO A 1 263 ? 8.776 23.973 -22.999 1.00 88.00 263 PRO A O 1
ATOM 2006 N N . GLY A 1 264 ? 10.352 23.420 -21.493 1.00 90.12 264 GLY A N 1
ATOM 2007 C CA . GLY A 1 264 ? 10.233 24.650 -20.698 1.00 90.12 264 GLY A CA 1
ATOM 2008 C C . GLY A 1 264 ? 9.017 24.699 -19.767 1.00 90.12 264 GLY A C 1
ATOM 2009 O O . GLY A 1 264 ? 8.776 25.735 -19.153 1.00 90.12 264 GLY A O 1
ATOM 2010 N N . VAL A 1 265 ? 8.278 23.596 -19.627 1.00 90.62 265 VAL A N 1
ATOM 2011 C CA . VAL A 1 265 ? 7.169 23.461 -18.679 1.00 90.62 265 VAL A CA 1
ATOM 2012 C C . VAL A 1 265 ? 7.490 22.334 -17.701 1.00 90.62 265 VAL A C 1
ATOM 2014 O O . VAL A 1 265 ? 7.866 21.231 -18.114 1.00 90.62 265 VAL A O 1
ATOM 2017 N N . ALA A 1 266 ? 7.371 22.638 -16.408 1.00 85.19 266 ALA A N 1
ATOM 2018 C CA . ALA A 1 266 ? 7.527 21.657 -15.345 1.00 85.19 266 ALA A CA 1
ATOM 2019 C C . ALA A 1 266 ? 6.435 20.584 -15.467 1.00 85.19 266 ALA A C 1
ATOM 2021 O O . ALA A 1 266 ? 5.307 20.930 -15.827 1.00 85.19 266 ALA A O 1
ATOM 2022 N N . PRO A 1 267 ? 6.732 19.317 -15.149 1.00 81.94 267 PRO A N 1
ATOM 2023 C CA . PRO A 1 267 ? 5.678 18.328 -14.997 1.00 81.94 267 PRO A CA 1
ATOM 2024 C C . PRO A 1 267 ? 4.726 18.770 -13.885 1.00 81.94 267 PRO A C 1
ATOM 2026 O O . PRO A 1 267 ? 5.141 19.410 -12.913 1.00 81.94 267 PRO A O 1
ATOM 2029 N N . ALA A 1 268 ? 3.445 18.472 -14.060 1.00 73.12 268 ALA A N 1
ATOM 2030 C CA . ALA A 1 268 ? 2.395 18.927 -13.166 1.00 73.12 268 ALA A CA 1
ATOM 2031 C C . ALA A 1 268 ? 1.639 17.706 -12.641 1.00 73.12 268 ALA A C 1
ATOM 2033 O O . ALA A 1 268 ? 1.285 16.836 -13.436 1.00 73.12 268 ALA A O 1
ATOM 2034 N N . PRO A 1 269 ? 1.337 17.640 -11.336 1.00 64.25 269 PRO A N 1
ATOM 2035 C CA . PRO A 1 269 ? 0.691 16.470 -10.745 1.00 64.25 269 PRO A CA 1
ATOM 2036 C C . PRO A 1 269 ? -0.622 16.048 -11.417 1.00 64.25 269 PRO A C 1
ATOM 2038 O O . PRO A 1 269 ? -0.914 14.863 -11.533 1.00 64.25 269 PRO A O 1
ATOM 2041 N N . GLY A 1 270 ? -1.408 17.023 -11.887 1.00 64.94 270 GLY A N 1
ATOM 2042 C CA . GLY A 1 270 ? -2.690 16.784 -12.557 1.00 64.94 270 GLY A CA 1
ATOM 2043 C C . GLY A 1 270 ? -2.593 16.359 -14.025 1.00 64.94 270 GLY A C 1
ATOM 2044 O O . GLY A 1 270 ? -3.621 16.026 -14.603 1.00 64.94 270 GLY A O 1
ATOM 2045 N N . ASP A 1 271 ? -1.395 16.373 -14.613 1.00 76.69 271 ASP A N 1
ATOM 2046 C CA . ASP A 1 271 ? -1.162 16.042 -16.024 1.00 76.69 271 ASP A CA 1
ATOM 2047 C C . ASP A 1 271 ? -0.609 14.612 -16.207 1.00 76.69 271 ASP A C 1
ATOM 2049 O O . ASP A 1 271 ? -0.294 14.208 -17.327 1.00 76.69 271 ASP A O 1
ATOM 2053 N N . TRP A 1 272 ? -0.432 13.857 -15.115 1.00 77.06 272 TRP A N 1
ATOM 2054 C CA . TRP A 1 272 ? -0.008 12.461 -15.173 1.00 77.06 272 TRP A CA 1
ATOM 2055 C C . TRP A 1 272 ? -1.190 11.555 -15.505 1.00 77.06 272 TRP A C 1
ATOM 2057 O O . TRP A 1 272 ? -2.090 11.336 -14.694 1.00 77.06 272 TRP A O 1
ATOM 2067 N N . ASP A 1 273 ? -1.130 10.962 -16.689 1.00 79.62 273 ASP A N 1
ATOM 2068 C CA . ASP A 1 273 ? -2.052 9.941 -17.151 1.00 79.62 273 ASP A CA 1
ATOM 2069 C C . ASP A 1 273 ? -1.533 8.558 -16.772 1.00 79.62 273 ASP A C 1
ATOM 2071 O O . ASP A 1 273 ? -0.359 8.221 -16.950 1.00 79.62 273 ASP A O 1
ATOM 2075 N N . ARG A 1 274 ? -2.411 7.714 -16.238 1.00 72.69 274 ARG A N 1
ATOM 2076 C CA . ARG A 1 274 ? -2.044 6.338 -15.911 1.00 72.69 274 ARG A CA 1
ATOM 2077 C C . ARG A 1 274 ? -1.862 5.528 -17.190 1.00 72.69 274 ARG A C 1
ATOM 2079 O O . ARG A 1 274 ? -2.718 5.549 -18.064 1.00 72.69 274 ARG A O 1
ATOM 2086 N N . LEU A 1 275 ? -0.829 4.693 -17.232 1.00 76.88 275 LEU A N 1
ATOM 2087 C CA . LEU A 1 275 ? -0.620 3.756 -18.332 1.00 76.88 275 LEU A CA 1
ATOM 2088 C C . LEU A 1 275 ? -1.686 2.649 -18.323 1.00 76.88 275 LEU A C 1
ATOM 2090 O O . LEU A 1 275 ? -1.600 1.695 -17.544 1.00 76.88 275 LEU A O 1
ATOM 2094 N N . GLN A 1 276 ? -2.698 2.780 -19.187 1.00 65.06 276 GLN A N 1
ATOM 2095 C CA . GLN A 1 276 ? -3.751 1.785 -19.410 1.00 65.06 276 GLN A CA 1
ATOM 2096 C C . GLN A 1 276 ? -3.601 1.115 -20.779 1.00 65.06 276 GLN A C 1
ATOM 2098 O O . GLN A 1 276 ? -4.348 1.386 -21.711 1.00 65.06 276 GLN A O 1
ATOM 2103 N N . GLY A 1 277 ? -2.606 0.236 -20.901 1.00 56.97 277 GLY A N 1
ATOM 2104 C CA . GLY A 1 277 ? -2.569 -0.871 -21.866 1.00 56.97 277 GLY A CA 1
ATOM 2105 C C . GLY A 1 277 ? -3.054 -0.646 -23.310 1.00 56.97 277 GLY A C 1
ATOM 2106 O O . GLY A 1 277 ? -3.713 -1.516 -23.871 1.00 56.97 277 GLY A O 1
ATOM 2107 N N . SER A 1 278 ? -2.825 0.548 -23.861 1.00 51.78 278 SER A N 1
ATOM 2108 C CA . SER A 1 278 ? -3.087 0.940 -25.258 1.00 51.78 278 SER A CA 1
ATOM 2109 C C . SER A 1 278 ? -2.713 2.407 -25.546 1.00 51.78 278 SER A C 1
ATOM 2111 O O . SER A 1 278 ? -2.745 2.831 -26.699 1.00 51.78 278 SER A O 1
ATOM 2113 N N . GLU A 1 279 ? -2.368 3.195 -24.517 1.00 54.25 279 GLU A N 1
ATOM 2114 C CA . GLU A 1 279 ? -2.394 4.668 -24.581 1.00 54.25 279 GLU A CA 1
ATOM 2115 C C . GLU A 1 279 ? -1.039 5.370 -24.717 1.00 54.25 279 GLU A C 1
ATOM 2117 O O . GLU A 1 279 ? -1.009 6.590 -24.849 1.00 54.25 279 GLU A O 1
ATOM 2122 N N . LEU A 1 280 ? 0.079 4.643 -24.755 1.00 59.59 280 LEU A N 1
ATOM 2123 C CA . LEU A 1 280 ? 1.335 5.239 -25.206 1.00 59.59 280 LEU A CA 1
ATOM 2124 C C . LEU A 1 280 ? 1.517 4.927 -26.686 1.00 59.59 280 LEU A C 1
ATOM 2126 O O . LEU A 1 280 ? 2.018 3.845 -27.009 1.00 59.59 280 LEU A O 1
ATOM 2130 N N . PRO A 1 281 ? 1.159 5.838 -27.612 1.00 55.59 281 PRO A N 1
ATOM 2131 C CA . PRO A 1 281 ? 1.710 5.778 -28.947 1.00 55.59 281 PRO A CA 1
ATOM 2132 C C . PRO A 1 281 ? 3.205 6.044 -28.797 1.00 55.59 281 PRO A C 1
ATOM 2134 O O . PRO A 1 281 ? 3.668 7.180 -28.871 1.00 55.59 281 PRO A O 1
ATOM 2137 N N . ILE A 1 282 ? 3.984 4.987 -28.567 1.00 59.34 282 ILE A N 1
ATOM 2138 C CA . ILE A 1 282 ? 5.425 5.040 -28.762 1.00 59.34 282 ILE A CA 1
ATOM 2139 C C . ILE A 1 282 ? 5.656 4.997 -30.271 1.00 59.34 282 ILE A C 1
ATOM 2141 O O . ILE A 1 282 ? 6.161 4.037 -30.840 1.00 59.34 282 ILE A O 1
ATOM 2145 N N . ASP A 1 283 ? 5.168 6.031 -30.947 1.00 59.84 283 ASP A N 1
ATOM 2146 C CA . ASP A 1 283 ? 5.313 6.214 -32.380 1.00 59.84 283 ASP A CA 1
ATOM 2147 C C . ASP A 1 283 ? 6.588 7.007 -32.716 1.00 59.84 283 ASP A C 1
ATOM 2149 O O . ASP A 1 283 ? 6.881 7.244 -33.885 1.00 59.84 283 ASP A O 1
ATOM 2153 N N . GLY A 1 284 ? 7.356 7.387 -31.686 1.00 57.75 284 GLY A N 1
ATOM 2154 C CA . GLY A 1 284 ? 8.577 8.180 -31.794 1.00 57.75 284 GLY A CA 1
ATOM 2155 C C . GLY A 1 284 ? 8.333 9.677 -32.005 1.00 57.75 284 GLY A C 1
ATOM 2156 O O . GLY A 1 284 ? 9.299 10.436 -32.034 1.00 57.75 284 GLY A O 1
ATOM 2157 N N . THR A 1 285 ? 7.075 10.122 -32.121 1.00 65.06 285 THR A N 1
ATOM 2158 C CA . THR A 1 285 ? 6.723 11.522 -32.412 1.00 65.06 285 THR A CA 1
ATOM 2159 C C . THR A 1 285 ? 6.383 12.335 -31.167 1.00 65.06 285 THR A C 1
ATOM 2161 O O . THR A 1 285 ? 6.583 13.551 -31.156 1.00 65.06 285 THR A O 1
ATOM 2164 N N . THR A 1 286 ? 5.904 11.675 -30.110 1.00 73.25 286 THR A N 1
ATOM 2165 C CA . THR A 1 286 ? 5.570 12.318 -28.835 1.00 73.25 286 THR A CA 1
ATOM 2166 C C . THR A 1 286 ? 6.618 11.987 -27.775 1.00 73.25 286 THR A C 1
ATOM 2168 O O . THR A 1 286 ? 6.870 10.824 -27.467 1.00 73.25 286 THR A O 1
ATOM 2171 N N . ASP A 1 287 ? 7.228 13.026 -27.202 1.00 80.06 287 ASP A N 1
ATOM 2172 C CA . ASP A 1 287 ? 8.106 12.894 -26.042 1.00 80.06 287 ASP A CA 1
ATOM 2173 C C . ASP A 1 287 ? 7.245 12.708 -24.785 1.00 80.06 287 ASP A C 1
ATOM 2175 O O . ASP A 1 287 ? 6.587 13.650 -24.336 1.00 80.06 287 ASP A O 1
ATOM 2179 N N . PHE A 1 288 ? 7.286 11.524 -24.182 1.00 86.25 288 PHE A N 1
ATOM 2180 C CA . PHE A 1 288 ? 6.645 11.271 -22.892 1.00 86.25 288 PHE A CA 1
ATOM 2181 C C . PHE A 1 288 ? 7.666 11.301 -21.759 1.00 86.25 288 PHE A C 1
ATOM 2183 O O . PHE A 1 288 ? 8.791 10.813 -21.897 1.00 86.25 288 PHE A O 1
ATOM 2190 N N . LEU A 1 289 ? 7.248 11.858 -20.626 1.00 88.69 289 LEU A N 1
ATOM 2191 C CA . LEU A 1 289 ? 7.809 11.528 -19.326 1.00 88.69 289 LEU A CA 1
ATOM 2192 C C . LEU A 1 289 ? 7.100 10.283 -18.808 1.00 88.69 289 LEU A C 1
ATOM 2194 O O . LEU A 1 289 ? 5.889 10.179 -18.960 1.00 88.69 289 LEU A O 1
ATOM 2198 N N . LEU A 1 290 ? 7.838 9.374 -18.184 1.00 87.38 290 LEU A N 1
ATOM 2199 C CA . LEU A 1 290 ? 7.320 8.200 -17.509 1.00 87.38 290 LEU A CA 1
ATOM 2200 C C . LEU A 1 290 ? 7.684 8.234 -16.028 1.00 87.38 290 LEU A C 1
ATOM 2202 O O . LEU A 1 290 ? 8.812 8.571 -15.649 1.00 87.38 290 LEU A O 1
ATOM 2206 N N . TRP A 1 291 ? 6.731 7.799 -15.216 1.00 82.25 291 TRP A N 1
ATOM 2207 C CA . TRP A 1 291 ? 6.884 7.582 -13.789 1.00 82.25 291 TRP A CA 1
ATOM 2208 C C . TRP A 1 291 ? 6.468 6.151 -13.442 1.00 82.25 291 TRP A C 1
ATOM 2210 O O . TRP A 1 291 ? 5.458 5.675 -13.956 1.00 82.25 291 TRP A O 1
ATOM 2220 N N . PRO A 1 292 ? 7.223 5.421 -12.615 1.00 77.31 292 PRO A N 1
ATOM 2221 C CA . PRO A 1 292 ? 6.832 4.076 -12.211 1.00 77.31 292 PRO A CA 1
ATOM 2222 C C . PRO A 1 292 ? 5.678 4.094 -11.205 1.00 77.31 292 PRO A C 1
ATOM 2224 O O . PRO A 1 292 ? 5.361 5.127 -10.615 1.00 77.31 292 PRO A O 1
ATOM 2227 N N . ASP A 1 293 ? 5.058 2.932 -11.003 1.00 71.62 293 ASP A N 1
ATOM 2228 C CA . ASP A 1 293 ? 4.066 2.732 -9.948 1.00 71.62 293 ASP A CA 1
ATOM 2229 C C . ASP A 1 293 ? 4.602 3.193 -8.577 1.00 71.62 293 ASP A C 1
ATOM 2231 O O . ASP A 1 293 ? 5.753 2.883 -8.235 1.00 71.62 293 ASP A O 1
ATOM 2235 N N . PRO A 1 294 ? 3.800 3.919 -7.778 1.00 65.62 294 PRO A N 1
ATOM 2236 C CA . PRO A 1 294 ? 4.268 4.440 -6.513 1.00 65.62 294 PRO A CA 1
ATOM 2237 C C . PRO A 1 294 ? 4.463 3.408 -5.415 1.00 65.62 294 PRO A C 1
ATOM 2239 O O . PRO A 1 294 ? 5.101 3.727 -4.410 1.00 65.62 294 PRO A O 1
ATOM 2242 N N . VAL A 1 295 ? 3.972 2.179 -5.591 1.00 66.19 295 VAL A N 1
ATOM 2243 C CA . VAL A 1 295 ? 4.403 1.054 -4.759 1.00 66.19 295 VAL A CA 1
ATOM 2244 C C . VAL A 1 295 ? 5.593 0.386 -5.436 1.00 66.19 295 VAL A C 1
ATOM 2246 O O . VAL A 1 295 ? 5.458 -0.342 -6.421 1.00 66.19 295 VAL A O 1
ATOM 2249 N N . GLY A 1 296 ? 6.779 0.621 -4.882 1.00 61.16 296 GLY A N 1
ATOM 2250 C CA . GLY A 1 296 ? 7.990 -0.066 -5.287 1.00 61.16 296 GLY A CA 1
ATOM 2251 C C . GLY A 1 296 ? 7.874 -1.572 -5.068 1.00 61.16 296 GLY A C 1
ATOM 2252 O O . GLY A 1 296 ? 7.057 -2.084 -4.294 1.00 61.16 296 GLY A O 1
ATOM 2253 N N . GLU A 1 297 ? 8.697 -2.323 -5.782 1.00 59.62 297 GLU A N 1
ATOM 2254 C CA . GLU A 1 297 ? 8.684 -3.771 -5.638 1.00 59.62 297 GLU A CA 1
ATOM 2255 C C . GLU A 1 297 ? 9.207 -4.189 -4.277 1.00 59.62 297 GLU A C 1
ATOM 2257 O O . GLU A 1 297 ? 9.968 -3.482 -3.615 1.00 59.62 297 GLU A O 1
ATOM 2262 N N . ARG A 1 298 ? 8.816 -5.400 -3.909 1.00 66.31 298 ARG A N 1
ATOM 2263 C CA . ARG A 1 298 ? 9.278 -6.083 -2.716 1.00 66.31 298 ARG A CA 1
ATOM 2264 C C . ARG A 1 298 ? 10.808 -6.041 -2.637 1.00 66.31 298 ARG A C 1
ATOM 2266 O O . ARG A 1 298 ? 11.486 -6.625 -3.481 1.00 66.31 298 ARG A O 1
ATOM 2273 N N . VAL A 1 299 ? 11.339 -5.370 -1.620 1.00 59.41 299 VAL A N 1
ATOM 2274 C CA . VAL A 1 299 ? 12.789 -5.320 -1.355 1.00 59.41 299 VAL A CA 1
ATOM 2275 C C . VAL A 1 299 ? 13.230 -6.404 -0.376 1.00 59.41 299 VAL A C 1
ATOM 2277 O O . VAL A 1 299 ? 14.330 -6.919 -0.532 1.00 59.41 299 VAL A O 1
ATOM 2280 N N . ASP A 1 300 ? 12.338 -6.850 0.520 1.00 59.44 300 ASP A N 1
ATOM 2281 C CA . ASP A 1 300 ? 12.668 -7.815 1.573 1.00 59.44 300 ASP A CA 1
ATOM 2282 C C . ASP A 1 300 ? 11.671 -8.988 1.652 1.00 59.44 300 ASP A C 1
ATOM 2284 O O . ASP A 1 300 ? 10.456 -8.845 1.456 1.00 59.44 300 ASP A O 1
ATOM 2288 N N . ARG A 1 301 ? 12.199 -10.182 1.952 1.00 71.94 301 ARG A N 1
ATOM 2289 C CA . ARG A 1 301 ? 11.444 -11.357 2.411 1.00 71.94 301 ARG A CA 1
ATOM 2290 C C . ARG A 1 301 ? 12.060 -11.801 3.722 1.00 71.94 301 ARG A C 1
ATOM 2292 O O . ARG A 1 301 ? 13.082 -12.482 3.713 1.00 71.94 301 ARG A O 1
ATOM 2299 N N . LEU A 1 302 ? 11.420 -11.446 4.826 1.00 82.56 302 LEU A N 1
ATOM 2300 C CA . LEU A 1 302 ? 11.855 -11.906 6.134 1.00 82.56 302 LEU A CA 1
ATOM 2301 C C . LEU A 1 302 ? 10.818 -12.870 6.691 1.00 82.56 302 LEU A C 1
ATOM 2303 O O . LEU A 1 302 ? 9.715 -12.472 7.059 1.00 82.56 302 LEU A O 1
ATOM 2307 N N . GLN A 1 303 ? 11.165 -14.153 6.659 1.00 83.75 303 GLN A N 1
ATOM 2308 C CA . GLN A 1 303 ? 10.368 -15.193 7.296 1.00 83.75 303 GLN A CA 1
ATOM 2309 C C . GLN A 1 303 ? 10.518 -15.062 8.810 1.00 83.75 303 GLN A C 1
ATOM 2311 O O . GLN A 1 303 ? 11.635 -14.912 9.306 1.00 83.75 303 GLN A O 1
ATOM 2316 N N . VAL A 1 304 ? 9.389 -15.091 9.510 1.00 87.44 304 VAL A N 1
ATOM 2317 C CA . VAL A 1 304 ? 9.328 -15.029 10.969 1.00 87.44 304 VAL A CA 1
ATOM 2318 C C . VAL A 1 304 ? 9.171 -16.451 11.501 1.00 87.44 304 VAL A C 1
ATOM 2320 O O . VAL A 1 304 ? 10.161 -17.056 11.904 1.00 87.44 304 VAL A O 1
ATOM 2323 N N . GLU A 1 305 ? 7.960 -17.008 11.427 1.00 90.50 305 GLU A N 1
ATOM 2324 C CA . GLU A 1 305 ? 7.631 -18.404 11.750 1.00 90.50 305 GLU A CA 1
ATOM 2325 C C . GLU A 1 305 ? 6.197 -18.748 11.277 1.00 90.50 305 GLU A C 1
ATOM 2327 O O . GLU A 1 305 ? 5.462 -17.848 10.854 1.00 90.50 305 GLU A O 1
ATOM 2332 N N . PRO A 1 306 ? 5.726 -20.006 11.394 1.00 93.12 306 PRO A N 1
ATOM 2333 C CA . PRO A 1 306 ? 4.357 -20.363 11.041 1.00 93.12 306 PRO A CA 1
ATOM 2334 C C . PRO A 1 306 ? 3.318 -19.716 11.964 1.00 93.12 306 PRO A C 1
ATOM 2336 O O . PRO A 1 306 ? 3.348 -19.887 13.187 1.00 93.12 306 PRO A O 1
ATOM 2339 N N . GLY A 1 307 ? 2.310 -19.072 11.375 1.00 94.25 307 GLY A N 1
ATOM 2340 C CA . GLY A 1 307 ? 1.267 -18.385 12.135 1.00 94.25 307 GLY A CA 1
ATOM 2341 C C . GLY A 1 307 ? 0.003 -18.086 11.336 1.00 94.25 307 GLY A C 1
ATOM 2342 O O . GLY A 1 307 ? -0.149 -18.553 10.211 1.00 94.25 307 GLY A O 1
ATOM 2343 N N . THR A 1 308 ? -0.929 -17.356 11.949 1.00 96.38 308 THR A N 1
ATOM 2344 C CA . THR A 1 308 ? -2.226 -16.907 11.408 1.00 96.38 308 THR A CA 1
ATOM 2345 C C . THR A 1 308 ? -2.641 -15.585 12.062 1.00 96.38 308 THR A C 1
ATOM 2347 O O . THR A 1 308 ? -2.098 -15.236 13.105 1.00 96.38 308 THR A O 1
ATOM 2350 N N . VAL A 1 309 ? -3.635 -14.886 11.499 1.00 95.69 309 VAL A N 1
ATOM 2351 C CA . VAL A 1 309 ? -4.170 -13.607 12.024 1.00 95.69 309 VAL A CA 1
ATOM 2352 C C . VAL A 1 309 ? -3.058 -12.568 12.219 1.00 95.69 309 VAL A C 1
ATOM 2354 O O . VAL A 1 309 ? -2.725 -12.224 13.354 1.00 95.69 309 VAL A O 1
ATOM 2357 N N . PRO A 1 310 ? -2.397 -12.158 11.119 1.00 97.19 310 PRO A N 1
ATOM 2358 C CA . PRO A 1 310 ? -1.403 -11.099 11.171 1.00 97.19 310 PRO A CA 1
ATOM 2359 C C . PRO A 1 310 ? -2.028 -9.783 11.618 1.00 97.19 310 PRO A C 1
ATOM 2361 O O . PRO A 1 310 ? -3.126 -9.445 11.199 1.00 97.19 310 PRO A O 1
ATOM 2364 N N . ALA A 1 311 ? -1.273 -9.012 12.386 1.00 97.31 311 ALA A N 1
ATOM 2365 C CA . ALA A 1 311 ? -1.562 -7.622 12.677 1.00 97.31 311 ALA A CA 1
ATOM 2366 C C . ALA A 1 311 ? -0.245 -6.845 12.796 1.00 97.31 311 ALA A C 1
ATOM 2368 O O . ALA A 1 311 ? 0.787 -7.383 13.215 1.00 97.31 311 ALA A O 1
ATOM 2369 N N . LEU A 1 312 ? -0.261 -5.579 12.390 1.00 95.19 312 LEU A N 1
ATOM 2370 C CA . LEU A 1 312 ? 0.945 -4.777 12.233 1.00 95.19 312 LEU A CA 1
ATOM 2371 C C . LEU A 1 312 ? 0.691 -3.346 12.699 1.00 95.19 312 LEU A C 1
ATOM 2373 O O . LEU A 1 312 ? -0.342 -2.770 12.383 1.00 95.19 312 LEU A O 1
ATOM 2377 N N . ALA A 1 313 ? 1.651 -2.763 13.415 1.00 93.94 313 ALA A N 1
ATOM 2378 C CA . ALA A 1 313 ? 1.678 -1.324 13.643 1.00 93.94 313 ALA A CA 1
ATOM 2379 C C . ALA A 1 313 ? 3.098 -0.774 13.530 1.00 93.94 313 ALA A C 1
ATOM 2381 O O . ALA A 1 313 ? 4.027 -1.261 14.181 1.00 93.94 313 ALA A O 1
ATOM 2382 N N . LEU A 1 314 ? 3.253 0.285 12.745 1.00 90.31 314 LEU A N 1
ATOM 2383 C CA . LEU A 1 314 ? 4.507 0.956 12.457 1.00 90.31 314 LEU A CA 1
ATOM 2384 C C . LEU A 1 314 ? 4.543 2.362 13.061 1.00 90.31 314 LEU A C 1
ATOM 2386 O O . LEU A 1 314 ? 3.557 3.091 13.193 1.00 90.31 314 LEU A O 1
ATOM 2390 N N . THR A 1 315 ? 5.758 2.761 13.393 1.00 86.69 315 THR A N 1
ATOM 2391 C CA . THR A 1 315 ? 6.161 4.076 13.880 1.00 86.69 315 THR A CA 1
ATOM 2392 C C . THR A 1 315 ? 7.348 4.562 13.052 1.00 86.69 315 THR A C 1
ATOM 2394 O O . THR A 1 315 ? 7.927 3.817 12.260 1.00 86.69 315 THR A O 1
ATOM 2397 N N . GLU A 1 316 ? 7.768 5.808 13.254 1.00 80.81 316 GLU A N 1
ATOM 2398 C CA . GLU A 1 316 ? 8.929 6.344 12.541 1.00 80.81 316 GLU A CA 1
ATOM 2399 C C . GLU A 1 316 ? 10.222 5.565 12.817 1.00 80.81 316 GLU A C 1
ATOM 2401 O O . GLU A 1 316 ? 11.057 5.487 11.924 1.00 80.81 316 GLU A O 1
ATOM 2406 N N . LEU A 1 317 ? 10.407 4.963 13.997 1.00 81.06 317 LEU A N 1
ATOM 2407 C CA . LEU A 1 317 ? 11.647 4.244 14.336 1.00 81.06 317 LEU A CA 1
ATOM 2408 C C . LEU A 1 317 ? 11.585 2.734 14.075 1.00 81.06 317 LEU A C 1
ATOM 2410 O O . LEU A 1 317 ? 12.620 2.087 13.937 1.00 81.06 317 LEU A O 1
ATOM 2414 N N . GLY A 1 318 ? 10.388 2.165 14.002 1.00 84.94 318 GLY A N 1
ATOM 2415 C CA . GLY A 1 318 ? 10.203 0.722 14.064 1.00 84.94 318 GLY A CA 1
ATOM 2416 C C . GLY A 1 318 ? 8.736 0.342 14.119 1.00 84.94 318 GLY A C 1
ATOM 2417 O O . GLY A 1 318 ? 7.882 1.130 13.730 1.00 84.94 318 GLY A O 1
ATOM 2418 N N . GLY A 1 319 ? 8.420 -0.826 14.648 1.00 89.75 319 GLY A N 1
ATOM 2419 C CA . GLY A 1 319 ? 7.045 -1.288 14.761 1.00 89.75 319 GLY A CA 1
ATOM 2420 C C . GLY A 1 319 ? 6.935 -2.610 15.496 1.00 89.75 319 GLY A C 1
ATOM 2421 O O . GLY A 1 319 ? 7.919 -3.128 16.026 1.00 89.75 319 GLY A O 1
ATOM 2422 N N . VAL A 1 320 ? 5.728 -3.153 15.497 1.00 93.75 320 VAL A N 1
ATOM 2423 C CA . VAL A 1 320 ? 5.415 -4.462 16.056 1.00 93.75 320 VAL A CA 1
ATOM 2424 C C . VAL A 1 320 ? 4.587 -5.245 15.048 1.00 93.75 320 VAL A C 1
ATOM 2426 O O . VAL A 1 320 ? 3.555 -4.763 14.584 1.00 93.75 320 VAL A O 1
ATOM 2429 N N . ALA A 1 321 ? 5.050 -6.450 14.733 1.00 95.12 321 ALA A N 1
ATOM 2430 C CA . ALA A 1 321 ? 4.291 -7.495 14.066 1.00 95.12 321 ALA A CA 1
ATOM 2431 C C . ALA A 1 321 ? 3.765 -8.450 15.136 1.00 95.12 321 ALA A C 1
ATOM 2433 O O . ALA A 1 321 ? 4.546 -8.972 15.929 1.00 95.12 321 ALA A O 1
ATOM 2434 N N . ALA A 1 322 ? 2.460 -8.685 15.162 1.00 97.06 322 ALA A N 1
ATOM 2435 C CA . ALA A 1 322 ? 1.842 -9.661 16.045 1.00 97.06 322 ALA A CA 1
ATOM 2436 C C . ALA A 1 322 ? 1.031 -10.661 15.225 1.00 97.06 322 ALA A C 1
ATOM 2438 O O . ALA A 1 322 ? 0.441 -10.312 14.204 1.00 97.06 322 ALA A O 1
ATOM 2439 N N . TYR A 1 323 ? 1.016 -11.915 15.651 1.00 97.69 323 TYR A N 1
ATOM 2440 C CA . TYR A 1 323 ? 0.246 -12.969 15.003 1.00 97.69 323 TYR A CA 1
ATOM 2441 C C . TYR A 1 323 ? -0.004 -14.108 15.988 1.00 97.69 323 TYR A C 1
ATOM 2443 O O . TYR A 1 323 ? 0.557 -14.167 17.080 1.00 97.69 323 TYR A O 1
ATOM 2451 N N . ARG A 1 324 ? -0.873 -15.037 15.610 1.00 97.62 324 ARG A N 1
ATOM 2452 C CA . ARG A 1 324 ? -1.099 -16.277 16.347 1.00 97.62 324 ARG A CA 1
ATOM 2453 C C . ARG A 1 324 ? -0.206 -17.370 15.787 1.00 97.62 324 ARG A C 1
ATOM 2455 O O . ARG A 1 324 ? -0.388 -17.766 14.636 1.00 97.62 324 ARG A O 1
ATOM 2462 N N . ASN A 1 325 ? 0.724 -17.879 16.582 1.00 96.44 325 ASN A N 1
ATOM 2463 C CA . ASN A 1 325 ? 1.634 -18.932 16.148 1.00 96.44 325 ASN A CA 1
ATOM 2464 C C . ASN A 1 325 ? 0.926 -20.291 15.991 1.00 96.44 325 ASN A C 1
ATOM 2466 O O . ASN A 1 325 ? -0.254 -20.465 16.313 1.00 96.44 325 ASN A O 1
ATOM 2470 N N . SER A 1 326 ? 1.661 -21.288 15.499 1.00 95.06 326 SER A N 1
ATOM 2471 C CA . SER A 1 326 ? 1.144 -22.650 15.284 1.00 95.06 326 SER A CA 1
ATOM 2472 C C . SER A 1 326 ? 0.627 -23.363 16.547 1.00 95.06 326 SER A C 1
ATOM 2474 O O . SER A 1 326 ? -0.185 -24.282 16.433 1.00 95.06 326 SER A O 1
ATOM 2476 N N . ALA A 1 327 ? 1.041 -22.934 17.746 1.00 95.88 327 ALA A N 1
ATOM 2477 C CA . ALA A 1 327 ? 0.531 -23.441 19.022 1.00 95.88 327 ALA A CA 1
ATOM 2478 C C . ALA A 1 327 ? -0.779 -22.757 19.465 1.00 95.88 327 ALA A C 1
ATOM 2480 O O . ALA A 1 327 ? -1.365 -23.143 20.477 1.00 95.88 327 ALA A O 1
ATOM 2481 N N . GLY A 1 328 ? -1.252 -21.756 18.715 1.00 96.50 328 GLY A N 1
ATOM 2482 C CA . GLY A 1 328 ? -2.422 -20.950 19.059 1.00 96.50 328 GLY A CA 1
ATOM 2483 C C . GLY A 1 328 ? -2.127 -19.815 20.044 1.00 96.50 328 GLY A C 1
ATOM 2484 O O . GLY A 1 328 ? -3.066 -19.166 20.501 1.00 96.50 328 GLY A O 1
ATOM 2485 N N . ASN A 1 329 ? -0.856 -19.581 20.374 1.00 97.62 329 ASN A N 1
ATOM 2486 C CA . ASN A 1 329 ? -0.392 -18.515 21.259 1.00 97.62 329 ASN A CA 1
ATOM 2487 C C . ASN A 1 329 ? -0.160 -17.222 20.470 1.00 97.62 329 ASN A C 1
ATOM 2489 O O . ASN A 1 329 ? 0.038 -17.257 19.256 1.00 97.62 329 ASN A O 1
ATOM 2493 N N . LEU A 1 330 ? -0.189 -16.082 21.154 1.00 97.69 330 LEU A N 1
ATOM 2494 C CA . LEU A 1 330 ? 0.283 -14.818 20.601 1.00 97.69 330 LEU A CA 1
ATOM 2495 C C . LEU A 1 330 ? 1.799 -14.898 20.420 1.00 97.69 330 LEU A C 1
ATOM 2497 O O . LEU A 1 330 ? 2.491 -15.279 21.357 1.00 97.69 330 LEU A O 1
ATOM 2501 N N . ALA A 1 331 ? 2.293 -14.487 19.263 1.00 97.25 331 ALA A N 1
ATOM 2502 C CA . ALA A 1 331 ? 3.693 -14.191 19.014 1.00 97.25 331 ALA A CA 1
ATOM 2503 C C . ALA A 1 331 ? 3.818 -12.728 18.581 1.00 97.25 331 ALA A C 1
ATOM 2505 O O . ALA A 1 331 ? 2.974 -12.216 17.837 1.00 97.25 331 ALA A O 1
ATOM 2506 N N . VAL A 1 332 ? 4.838 -12.043 19.089 1.00 96.25 332 VAL A N 1
ATOM 2507 C CA . VAL A 1 332 ? 5.067 -10.614 18.865 1.00 96.25 332 VAL A CA 1
ATOM 2508 C C . VAL A 1 332 ? 6.525 -10.390 18.519 1.00 96.25 332 VAL A C 1
ATOM 2510 O O . VAL A 1 332 ? 7.388 -10.640 19.349 1.00 96.25 332 VAL A O 1
ATOM 2513 N N . ASN A 1 333 ? 6.806 -9.848 17.340 1.00 94.69 333 ASN A N 1
ATOM 2514 C CA . ASN A 1 333 ? 8.144 -9.452 16.925 1.00 94.69 333 ASN A CA 1
ATOM 2515 C C . ASN A 1 333 ? 8.206 -7.942 16.770 1.00 94.69 333 ASN A C 1
ATOM 2517 O O . ASN A 1 333 ? 7.415 -7.331 16.048 1.00 94.69 333 ASN A O 1
ATOM 2521 N N . ALA A 1 334 ? 9.187 -7.341 17.423 1.00 92.69 334 ALA A N 1
ATOM 2522 C CA . ALA A 1 334 ? 9.508 -5.951 17.197 1.00 92.69 334 ALA A CA 1
ATOM 2523 C C . ALA A 1 334 ? 10.431 -5.800 15.983 1.00 92.69 334 ALA A C 1
ATOM 2525 O O . ALA A 1 334 ? 11.209 -6.691 15.627 1.00 92.69 334 ALA A O 1
ATOM 2526 N N . MET A 1 335 ? 10.302 -4.653 15.327 1.00 90.12 335 MET A N 1
ATOM 2527 C CA . MET A 1 335 ? 11.080 -4.303 14.149 1.00 90.12 335 MET A CA 1
ATOM 2528 C C . MET A 1 335 ? 11.677 -2.912 14.292 1.00 90.12 335 MET A C 1
ATOM 2530 O O . MET A 1 335 ? 11.022 -2.003 14.801 1.00 90.12 335 MET A O 1
ATOM 2534 N N . LEU A 1 336 ? 12.899 -2.734 13.799 1.00 87.69 336 LEU A N 1
ATOM 2535 C CA . LEU A 1 336 ? 13.525 -1.432 13.589 1.00 87.69 336 LEU A CA 1
ATOM 2536 C C . LEU A 1 336 ? 13.820 -1.237 12.108 1.00 87.69 336 LEU A C 1
ATOM 2538 O O . LEU A 1 336 ? 14.251 -2.157 11.413 1.00 87.69 336 LEU A O 1
ATOM 2542 N N . PHE A 1 337 ? 13.622 -0.012 11.636 1.00 79.69 337 PHE A N 1
ATOM 2543 C CA . PHE A 1 337 ? 13.931 0.347 10.258 1.00 79.69 337 PHE A CA 1
ATOM 2544 C C . PHE A 1 337 ? 15.300 1.010 10.167 1.00 79.69 337 PHE A C 1
ATOM 2546 O O . PHE A 1 337 ? 15.547 2.032 10.810 1.00 79.69 337 PHE A O 1
ATOM 2553 N N . THR A 1 338 ? 16.160 0.490 9.297 1.00 75.88 338 THR A N 1
ATOM 2554 C CA . THR A 1 338 ? 17.365 1.197 8.851 1.00 75.88 338 THR A CA 1
ATOM 2555 C C . THR A 1 338 ? 17.078 1.944 7.542 1.00 75.88 338 THR A C 1
ATOM 2557 O O . THR A 1 338 ? 15.960 1.925 7.006 1.00 75.88 338 THR A O 1
ATOM 2560 N N . SER A 1 339 ? 18.081 2.648 7.009 1.00 66.69 339 SER A N 1
ATOM 2561 C CA . SER A 1 339 ? 17.955 3.320 5.712 1.00 66.69 339 SER A CA 1
ATOM 2562 C C . SER A 1 339 ? 17.681 2.340 4.572 1.00 66.69 339 SER A C 1
ATOM 2564 O O . SER A 1 339 ? 17.067 2.749 3.592 1.00 66.69 339 SER A O 1
ATOM 2566 N N . THR A 1 340 ? 18.055 1.066 4.707 1.00 62.78 340 THR A N 1
ATOM 2567 C CA . THR A 1 340 ? 17.940 0.056 3.642 1.00 62.78 340 THR A CA 1
ATOM 2568 C C . THR A 1 340 ? 17.135 -1.177 4.034 1.00 62.78 340 THR A C 1
ATOM 2570 O O . THR A 1 340 ? 16.532 -1.764 3.151 1.00 62.78 340 THR A O 1
ATOM 2573 N N . ASP A 1 341 ? 17.057 -1.527 5.320 1.00 71.38 341 ASP A N 1
ATOM 2574 C CA . ASP A 1 341 ? 16.599 -2.848 5.765 1.00 71.38 341 ASP A CA 1
ATOM 2575 C C . ASP A 1 341 ? 15.638 -2.782 6.962 1.00 71.38 341 ASP A C 1
ATOM 2577 O O . ASP A 1 341 ? 15.486 -1.750 7.631 1.00 71.38 341 ASP A O 1
ATOM 2581 N N . ILE A 1 342 ? 15.022 -3.928 7.258 1.00 81.31 342 ILE A N 1
ATOM 2582 C CA . ILE A 1 342 ? 14.276 -4.188 8.491 1.00 81.31 342 ILE A CA 1
ATOM 2583 C C . ILE A 1 342 ? 15.110 -5.106 9.384 1.00 81.31 342 ILE A C 1
ATOM 2585 O O . ILE A 1 342 ? 15.481 -6.210 8.989 1.00 81.31 342 ILE A O 1
ATOM 2589 N N . LEU A 1 343 ? 15.372 -4.662 10.610 1.00 85.81 343 LEU A N 1
ATOM 2590 C CA . LEU A 1 343 ? 15.929 -5.500 11.665 1.00 85.81 343 LEU A CA 1
ATOM 2591 C C . LEU A 1 343 ? 14.775 -6.052 12.496 1.00 85.81 343 LEU A C 1
ATOM 2593 O O . LEU A 1 343 ? 14.037 -5.274 13.098 1.00 85.81 343 LEU A O 1
ATOM 2597 N N . LEU A 1 344 ? 14.629 -7.374 12.540 1.00 89.06 344 LEU A N 1
ATOM 2598 C CA . LEU A 1 344 ? 13.765 -8.034 13.516 1.00 89.06 344 LEU A CA 1
ATOM 2599 C C . LEU A 1 344 ? 14.560 -8.329 14.777 1.00 89.06 344 LEU A C 1
ATOM 2601 O O . LEU A 1 344 ? 15.631 -8.935 14.696 1.00 89.06 344 LEU A O 1
ATOM 2605 N N . GLY A 1 345 ? 14.033 -7.915 15.925 1.00 86.06 345 GLY A N 1
ATOM 2606 C CA . GLY A 1 345 ? 14.580 -8.342 17.206 1.00 86.06 345 GLY A CA 1
ATOM 2607 C C . GLY A 1 345 ? 13.918 -9.610 17.720 1.00 86.06 345 GLY A C 1
ATOM 2608 O O . GLY A 1 345 ? 13.180 -10.304 17.009 1.00 86.06 345 GLY A O 1
ATOM 2609 N N . VAL A 1 346 ? 14.219 -9.926 18.978 1.00 85.31 346 VAL A N 1
ATOM 2610 C CA . VAL A 1 346 ? 13.699 -11.128 19.626 1.00 85.31 346 VAL A CA 1
ATOM 2611 C C . VAL A 1 346 ? 12.200 -10.968 19.867 1.00 85.31 346 VAL A C 1
ATOM 2613 O O . VAL A 1 346 ? 11.742 -9.936 20.367 1.00 85.31 346 VAL A O 1
ATOM 2616 N N . GLY A 1 347 ? 11.443 -11.990 19.461 1.00 82.19 347 GLY A N 1
ATOM 2617 C CA . GLY A 1 347 ? 10.005 -12.040 19.675 1.00 82.19 347 GLY A CA 1
ATOM 2618 C C . GLY A 1 347 ? 9.625 -12.548 21.066 1.00 82.19 347 GLY A C 1
ATOM 2619 O O . GLY A 1 347 ? 10.398 -13.248 21.717 1.00 82.19 347 GLY A O 1
ATOM 2620 N N . GLU A 1 348 ? 8.415 -12.212 21.495 1.00 90.88 348 GLU A N 1
ATOM 2621 C CA . GLU A 1 348 ? 7.784 -12.691 22.726 1.00 90.88 348 GLU A CA 1
ATOM 2622 C C . GLU A 1 348 ? 6.591 -13.589 22.387 1.00 90.88 348 GLU A C 1
ATOM 2624 O O . GLU A 1 348 ? 5.879 -13.340 21.413 1.00 90.88 348 GLU A O 1
ATOM 2629 N N . GLU A 1 349 ? 6.344 -14.604 23.217 1.00 93.00 349 GLU A N 1
ATOM 2630 C CA . GLU A 1 349 ? 5.159 -15.457 23.115 1.00 93.00 349 GLU A CA 1
ATOM 2631 C C . GLU A 1 349 ? 4.271 -15.325 24.353 1.00 93.00 349 GLU A C 1
ATOM 2633 O O . GLU A 1 349 ? 4.736 -15.394 25.493 1.00 93.00 349 GLU A O 1
ATOM 2638 N N . GLU A 1 350 ? 2.961 -15.217 24.145 1.00 90.81 350 GLU A N 1
ATOM 2639 C CA . GLU A 1 350 ? 1.974 -15.151 25.220 1.00 90.81 350 GLU A CA 1
ATOM 2640 C C . GLU A 1 350 ? 0.808 -16.095 24.960 1.00 90.81 350 GLU A C 1
ATOM 2642 O O . GLU A 1 350 ? 0.515 -16.427 23.821 1.00 90.81 350 GLU A O 1
ATOM 2647 N N . GLY A 1 351 ? 0.154 -16.555 26.030 1.00 94.31 351 GLY A N 1
ATOM 2648 C CA . GLY A 1 351 ? -0.824 -17.646 25.985 1.00 94.31 351 GLY A CA 1
ATOM 2649 C C . GLY A 1 351 ? -1.936 -17.517 24.935 1.00 94.31 351 GLY A C 1
ATOM 2650 O O . GLY A 1 351 ? -2.105 -16.494 24.289 1.00 94.31 351 GLY A O 1
ATOM 2651 N N . ALA A 1 352 ? -2.730 -18.579 24.800 1.00 96.44 352 ALA A N 1
ATOM 2652 C CA . ALA A 1 352 ? -3.686 -18.750 23.707 1.00 96.44 352 ALA A CA 1
ATOM 2653 C C . ALA A 1 352 ? -4.512 -17.497 23.346 1.00 96.44 352 ALA A C 1
ATOM 2655 O O . ALA A 1 352 ? -5.156 -16.891 24.215 1.00 96.44 352 ALA A O 1
ATOM 2656 N N . VAL A 1 353 ? -4.550 -17.177 22.047 1.00 97.88 353 VAL A N 1
ATOM 2657 C CA . VAL A 1 353 ? -5.310 -16.053 21.486 1.00 97.88 353 VAL A CA 1
ATOM 2658 C C . VAL A 1 353 ? -6.236 -16.464 20.347 1.00 97.88 353 VAL A C 1
ATOM 2660 O O . VAL A 1 353 ? -6.006 -17.414 19.596 1.00 97.88 353 VAL A O 1
ATOM 2663 N N . GLY A 1 354 ? -7.336 -15.725 20.265 1.00 96.56 354 GLY A N 1
ATOM 2664 C CA . GLY A 1 354 ? -8.470 -15.926 19.384 1.00 96.56 354 GLY A CA 1
ATOM 2665 C C . GLY A 1 354 ? -8.583 -14.893 18.266 1.00 96.56 354 GLY A C 1
ATOM 2666 O O . GLY A 1 354 ? -9.123 -15.260 17.234 1.00 96.56 354 GLY A O 1
ATOM 2667 N N . GLU A 1 355 ? -8.117 -13.665 18.487 1.00 97.50 355 GLU A N 1
ATOM 2668 C CA . GLU A 1 355 ? -8.014 -12.532 17.546 1.00 97.50 355 GLU A CA 1
ATOM 2669 C C . GLU A 1 355 ? -6.835 -11.662 17.988 1.00 97.50 355 GLU A C 1
ATOM 2671 O O . GLU A 1 355 ? -6.488 -11.688 19.178 1.00 97.50 355 GLU A O 1
ATOM 2676 N N . VAL A 1 356 ? -6.244 -10.908 17.059 1.00 98.12 356 VAL A N 1
ATOM 2677 C CA . VAL A 1 356 ? -5.094 -10.029 17.302 1.00 98.12 356 VAL A CA 1
ATOM 2678 C C . VAL A 1 356 ? -5.271 -8.745 16.497 1.00 98.12 356 VAL A C 1
ATOM 2680 O O . VAL A 1 356 ? -5.460 -8.816 15.294 1.00 98.12 356 VAL A O 1
ATOM 2683 N N . ALA A 1 357 ? -5.144 -7.596 17.155 1.00 98.19 357 ALA A N 1
ATOM 2684 C CA . ALA A 1 357 ? -5.043 -6.283 16.525 1.00 98.19 357 ALA A CA 1
ATOM 2685 C C . ALA A 1 357 ? -3.898 -5.498 17.172 1.00 98.19 357 ALA A C 1
ATOM 2687 O O . ALA A 1 357 ? -3.605 -5.672 18.361 1.00 98.19 357 ALA A O 1
ATOM 2688 N N . VAL A 1 358 ? -3.244 -4.621 16.414 1.00 97.31 358 VAL A N 1
ATOM 2689 C CA . VAL A 1 358 ? -2.115 -3.826 16.913 1.00 97.31 358 VAL A CA 1
ATOM 2690 C C . VAL A 1 358 ? -2.344 -2.363 16.591 1.00 97.31 358 VAL A C 1
ATOM 2692 O O . VAL A 1 358 ? -2.670 -2.002 15.472 1.00 97.31 358 VAL A O 1
ATOM 2695 N N . SER A 1 359 ? -2.112 -1.503 17.576 1.00 95.81 359 SER A N 1
ATOM 2696 C CA . SER A 1 359 ? -2.091 -0.057 17.391 1.00 95.81 359 SER A CA 1
ATOM 2697 C C . SER A 1 359 ? -0.753 0.507 17.829 1.00 95.81 359 SER A C 1
ATOM 2699 O O . SER A 1 359 ? -0.223 0.131 18.873 1.00 95.81 359 SER A O 1
ATOM 2701 N N . ARG A 1 360 ? -0.252 1.520 17.124 1.00 92.50 360 ARG A N 1
ATOM 2702 C CA . ARG A 1 360 ? 0.800 2.393 17.664 1.00 92.50 360 ARG A CA 1
ATOM 2703 C C . ARG A 1 360 ? 0.297 3.170 18.887 1.00 92.50 360 ARG A C 1
ATOM 2705 O O . ARG A 1 360 ? -0.882 3.520 18.966 1.00 92.50 360 ARG A O 1
ATOM 2712 N N . ILE A 1 361 ? 1.195 3.480 19.817 1.00 89.25 361 ILE A N 1
ATOM 2713 C CA . ILE A 1 361 ? 0.928 4.366 20.957 1.00 89.25 361 ILE A CA 1
ATOM 2714 C C . ILE A 1 361 ? 1.511 5.743 20.617 1.00 89.25 361 ILE A C 1
ATOM 2716 O O . ILE A 1 361 ? 2.718 5.917 20.698 1.00 89.25 361 ILE A O 1
ATOM 2720 N N . ASN A 1 362 ? 0.635 6.675 20.217 1.00 75.62 362 ASN A N 1
ATOM 2721 C CA . ASN A 1 362 ? 0.895 8.041 19.712 1.00 75.62 362 ASN A CA 1
ATOM 2722 C C . ASN A 1 362 ? 2.362 8.570 19.737 1.00 75.62 362 ASN A C 1
ATOM 2724 O O . ASN A 1 362 ? 3.202 8.015 19.042 1.00 75.62 362 ASN A O 1
ATOM 2728 N N . ASN A 1 363 ? 2.693 9.670 20.431 1.00 56.44 363 ASN A N 1
ATOM 2729 C CA . ASN A 1 363 ? 3.932 10.454 20.207 1.00 56.44 363 ASN A CA 1
ATOM 2730 C C . ASN A 1 363 ? 5.219 9.813 20.770 1.00 56.44 363 ASN A C 1
ATOM 2732 O O . ASN A 1 363 ? 6.254 10.475 20.881 1.00 56.44 363 ASN A O 1
ATOM 2736 N N . THR A 1 364 ? 5.165 8.548 21.176 1.00 59.59 364 THR A N 1
ATOM 2737 C CA . THR A 1 364 ? 6.292 7.830 21.771 1.00 59.59 364 THR A CA 1
ATOM 2738 C C . THR A 1 364 ? 6.882 6.862 20.759 1.00 59.59 364 THR A C 1
ATOM 2740 O O . THR A 1 364 ? 6.207 5.958 20.268 1.00 59.59 364 THR A O 1
ATOM 2743 N N . ALA A 1 365 ? 8.147 7.079 20.413 1.00 68.56 365 ALA A N 1
ATOM 2744 C CA . ALA A 1 365 ? 8.788 6.354 19.333 1.00 68.56 365 ALA A CA 1
ATOM 2745 C C . ALA A 1 365 ? 8.882 4.846 19.636 1.00 68.56 365 ALA A C 1
ATOM 2747 O O . ALA A 1 365 ? 9.434 4.444 20.658 1.00 68.56 365 ALA A O 1
ATOM 2748 N N . GLY A 1 366 ? 8.350 4.019 18.730 1.00 76.12 366 GLY A N 1
ATOM 2749 C CA . GLY A 1 366 ? 8.476 2.562 18.786 1.00 76.12 366 GLY A CA 1
ATOM 2750 C C . GLY A 1 366 ? 7.615 1.854 19.836 1.00 76.12 366 GLY A C 1
ATOM 2751 O O . GLY A 1 366 ? 7.991 0.773 20.264 1.00 76.12 366 GLY A O 1
ATOM 2752 N N . HIS A 1 367 ? 6.507 2.416 20.324 1.00 88.44 367 HIS A N 1
ATOM 2753 C CA . HIS A 1 367 ? 5.622 1.690 21.253 1.00 88.44 367 HIS A CA 1
ATOM 2754 C C . HIS A 1 367 ? 4.333 1.258 20.563 1.00 88.44 367 HIS A C 1
ATOM 2756 O O . HIS A 1 367 ? 3.761 1.997 19.757 1.00 88.44 367 HIS A O 1
ATOM 2762 N N . ALA A 1 368 ? 3.857 0.069 20.916 1.00 94.00 368 ALA A N 1
ATOM 2763 C CA . ALA A 1 368 ? 2.627 -0.492 20.384 1.00 94.00 368 ALA A CA 1
ATOM 2764 C C . ALA A 1 368 ? 1.751 -1.064 21.498 1.00 94.00 368 ALA A C 1
ATOM 2766 O O . ALA A 1 368 ? 2.223 -1.428 22.574 1.00 94.00 368 ALA A O 1
ATOM 2767 N N . LEU A 1 369 ? 0.457 -1.145 21.231 1.00 96.38 369 LEU A N 1
ATOM 2768 C CA . LEU A 1 369 ? -0.522 -1.821 22.057 1.00 96.38 369 LEU A CA 1
ATOM 2769 C C . LEU A 1 369 ? -1.111 -2.963 21.241 1.00 96.38 369 LEU A C 1
ATOM 2771 O O . LEU A 1 369 ? -1.733 -2.723 20.209 1.00 96.38 369 LEU A O 1
ATOM 2775 N N . VAL A 1 370 ? -0.926 -4.187 21.722 1.00 97.88 370 VAL A N 1
ATOM 2776 C CA . VAL A 1 370 ? -1.522 -5.383 21.129 1.00 97.88 370 VAL A CA 1
ATOM 2777 C C . VAL A 1 370 ? -2.816 -5.684 21.878 1.00 97.88 370 VAL A C 1
ATOM 2779 O O . VAL A 1 370 ? -2.815 -5.867 23.099 1.00 97.88 370 VAL A O 1
ATOM 2782 N N . ALA A 1 371 ? -3.930 -5.695 21.159 1.00 98.44 371 ALA A N 1
ATOM 2783 C CA . ALA A 1 371 ? -5.237 -6.087 21.659 1.00 98.44 371 ALA A CA 1
ATOM 2784 C C . ALA A 1 371 ? -5.545 -7.508 21.182 1.00 98.44 371 ALA A C 1
ATOM 2786 O O . ALA A 1 371 ? -5.439 -7.806 19.998 1.00 98.44 371 ALA A O 1
ATOM 2787 N N . VAL A 1 372 ? -5.929 -8.392 22.102 1.00 98.56 372 VAL A N 1
ATOM 2788 C CA . VAL A 1 372 ? -6.232 -9.790 21.781 1.00 98.56 372 VAL A CA 1
ATOM 2789 C C . VAL A 1 372 ? -7.519 -10.259 22.431 1.00 98.56 372 VAL A C 1
ATOM 2791 O O . VAL A 1 372 ? -7.882 -9.828 23.531 1.00 98.56 372 VAL A O 1
ATOM 2794 N N . ARG A 1 373 ? -8.174 -11.223 21.786 1.00 98.25 373 ARG A N 1
ATOM 2795 C CA . ARG A 1 373 ? -9.143 -12.094 22.452 1.00 98.25 373 ARG A CA 1
ATOM 2796 C C . ARG A 1 373 ? -8.367 -13.233 23.088 1.00 98.25 373 ARG A C 1
ATOM 2798 O O . ARG A 1 373 ? -7.856 -14.082 22.371 1.00 98.25 373 ARG A O 1
ATOM 2805 N N . ASN A 1 374 ? -8.247 -13.265 24.407 1.00 97.56 374 ASN A N 1
ATOM 2806 C CA . ASN A 1 374 ? -7.505 -14.340 25.068 1.00 97.56 374 ASN A CA 1
ATOM 2807 C C . ASN A 1 374 ? -8.312 -15.651 25.136 1.00 97.56 374 ASN A C 1
ATOM 2809 O O . ASN A 1 374 ? -9.502 -15.679 24.831 1.00 97.56 374 ASN A O 1
ATOM 2813 N N . GLY A 1 375 ? -7.690 -16.734 25.609 1.00 95.31 375 GLY A N 1
ATOM 2814 C CA . GLY A 1 375 ? -8.330 -18.051 25.756 1.00 95.31 375 GLY A CA 1
ATOM 2815 C C . GLY A 1 375 ? -9.518 -18.132 26.733 1.00 95.31 375 GLY A C 1
ATOM 2816 O O . GLY A 1 375 ? -10.054 -19.214 26.946 1.00 95.31 375 GLY A O 1
ATOM 2817 N N . SER A 1 376 ? -9.922 -17.024 27.365 1.00 96.62 376 SER A N 1
ATOM 2818 C CA . SER A 1 376 ? -11.161 -16.900 28.155 1.00 96.62 376 SER A CA 1
ATOM 2819 C C . SER A 1 376 ? -12.211 -16.007 27.476 1.00 96.62 376 SER A C 1
ATOM 2821 O O . SER A 1 376 ? -13.112 -15.505 28.152 1.00 96.62 376 SER A O 1
ATOM 2823 N N . ASP A 1 377 ? -12.065 -15.760 26.172 1.00 97.00 377 ASP A N 1
ATOM 2824 C CA . ASP A 1 377 ? -12.896 -14.873 25.349 1.00 97.00 377 ASP A CA 1
ATOM 2825 C C . ASP A 1 377 ? -12.979 -13.437 25.879 1.00 97.00 377 ASP A C 1
ATOM 2827 O O . ASP A 1 377 ? -13.988 -12.750 25.702 1.00 97.00 377 ASP A O 1
ATOM 2831 N N . ARG A 1 378 ? -11.935 -12.971 26.573 1.00 97.94 378 ARG A N 1
ATOM 2832 C CA . ARG A 1 378 ? -11.852 -11.608 27.109 1.00 97.94 378 ARG A CA 1
ATOM 2833 C C . ARG A 1 378 ? -10.890 -10.773 26.288 1.00 97.94 378 ARG A C 1
ATOM 2835 O O . ARG A 1 378 ? -9.870 -11.270 25.816 1.00 97.94 378 ARG A O 1
ATOM 2842 N N . LEU A 1 379 ? -11.193 -9.483 26.207 1.00 98.38 379 LEU A N 1
ATOM 2843 C CA . LEU A 1 379 ? -10.301 -8.490 25.631 1.00 98.38 379 LEU A CA 1
ATOM 2844 C C . LEU A 1 379 ? -9.110 -8.289 26.580 1.00 98.38 379 LEU A C 1
ATOM 2846 O O . LEU A 1 379 ? -9.285 -7.909 27.743 1.00 98.38 379 LEU A O 1
ATOM 2850 N N . GLN A 1 380 ? -7.907 -8.559 26.088 1.00 98.38 380 GLN A N 1
ATOM 2851 C CA . GLN A 1 380 ? -6.644 -8.345 26.783 1.00 98.38 380 GLN A CA 1
ATOM 2852 C C . GLN A 1 380 ? -5.768 -7.383 25.979 1.00 98.38 380 GLN A C 1
ATOM 2854 O O . GLN A 1 380 ? -5.633 -7.514 24.771 1.00 98.38 380 GLN A O 1
ATOM 2859 N N . LEU A 1 381 ? -5.204 -6.398 26.669 1.00 98.31 381 LEU A N 1
ATOM 2860 C CA . LEU A 1 381 ? -4.438 -5.280 26.128 1.00 98.31 381 LEU A CA 1
ATOM 2861 C C . LEU A 1 381 ? -3.017 -5.421 26.659 1.00 98.31 381 LEU A C 1
ATOM 2863 O O . LEU A 1 381 ? -2.831 -5.476 27.877 1.00 98.31 381 LEU A O 1
ATOM 2867 N N . ILE A 1 382 ? -2.030 -5.479 25.777 1.00 97.44 382 ILE A N 1
ATOM 2868 C CA . ILE A 1 382 ? -0.640 -5.760 26.130 1.00 97.44 382 ILE A CA 1
ATOM 2869 C C . ILE A 1 382 ? 0.230 -4.685 25.478 1.00 97.44 382 ILE A C 1
ATOM 2871 O O . ILE A 1 382 ? 0.346 -4.656 24.252 1.00 97.44 382 ILE A O 1
ATOM 2875 N N . PRO A 1 383 ? 0.780 -3.738 26.254 1.00 95.62 383 PRO A N 1
ATOM 2876 C CA . PRO A 1 383 ? 1.649 -2.722 25.693 1.00 95.62 383 PRO A CA 1
ATOM 2877 C C . PRO A 1 383 ? 3.055 -3.298 25.501 1.00 95.62 383 PRO A C 1
ATOM 2879 O O . PRO A 1 383 ? 3.556 -4.008 26.374 1.00 95.62 383 PRO A O 1
ATOM 2882 N N . TYR A 1 384 ? 3.696 -2.950 24.392 1.00 93.38 384 TYR A N 1
ATOM 2883 C CA . TYR A 1 384 ? 5.079 -3.298 24.093 1.00 93.38 384 TYR A CA 1
ATOM 2884 C C . TYR A 1 384 ? 5.905 -2.046 23.836 1.00 93.38 384 TYR A C 1
ATOM 2886 O O . TYR A 1 384 ? 5.505 -1.135 23.104 1.00 93.38 384 TYR A O 1
ATOM 2894 N N . TYR A 1 385 ? 7.082 -2.041 24.443 1.00 89.44 385 TYR A N 1
ATOM 2895 C CA . TYR A 1 385 ? 8.161 -1.101 24.213 1.00 89.44 385 TYR A CA 1
ATOM 2896 C C . TYR A 1 385 ? 9.160 -1.746 23.249 1.00 89.44 385 TYR A C 1
ATOM 2898 O O . TYR A 1 385 ? 9.693 -2.809 23.556 1.00 89.44 385 TYR A O 1
ATOM 2906 N N . VAL A 1 386 ? 9.429 -1.129 22.095 1.00 88.50 386 VAL A N 1
ATOM 2907 C CA . VAL A 1 386 ? 10.529 -1.559 21.220 1.00 88.50 386 VAL A CA 1
ATOM 2908 C C . VAL A 1 386 ? 11.818 -0.893 21.682 1.00 88.50 386 VAL A C 1
ATOM 2910 O O . VAL A 1 386 ? 11.940 0.334 21.645 1.00 88.50 386 VAL A O 1
ATOM 2913 N N . ASN A 1 387 ? 12.779 -1.699 22.130 1.00 86.81 387 ASN A N 1
ATOM 2914 C CA . ASN A 1 387 ? 14.064 -1.194 22.604 1.00 86.81 387 ASN A CA 1
ATOM 2915 C C . ASN A 1 387 ? 15.017 -0.846 21.438 1.00 86.81 387 ASN A C 1
ATOM 2917 O O . ASN A 1 387 ? 14.744 -1.101 20.264 1.00 86.81 387 ASN A O 1
ATOM 2921 N N . ALA A 1 388 ? 16.185 -0.285 21.760 1.00 86.00 388 ALA A N 1
ATOM 2922 C CA . ALA A 1 388 ? 17.199 0.085 20.765 1.00 86.00 388 ALA A CA 1
ATOM 2923 C C . ALA A 1 388 ? 17.829 -1.109 20.010 1.00 86.00 388 ALA A C 1
ATOM 2925 O O . ALA A 1 388 ? 18.543 -0.896 19.032 1.00 86.00 388 ALA A O 1
ATOM 2926 N N . LEU A 1 389 ? 17.592 -2.342 20.465 1.00 86.44 389 LEU A N 1
ATOM 2927 C CA . LEU A 1 389 ? 18.039 -3.591 19.843 1.00 86.44 389 LEU A CA 1
ATOM 2928 C C . LEU A 1 389 ? 16.937 -4.263 19.006 1.00 86.44 389 LEU A C 1
ATOM 2930 O O . LEU A 1 389 ? 17.155 -5.360 18.506 1.00 86.44 389 LEU A O 1
ATOM 2934 N N . ALA A 1 390 ? 15.796 -3.591 18.818 1.00 87.12 390 ALA A N 1
ATOM 2935 C CA . ALA A 1 390 ? 14.599 -4.109 18.160 1.00 87.12 390 ALA A CA 1
ATOM 2936 C C . ALA A 1 390 ? 13.848 -5.200 18.937 1.00 87.12 390 ALA A C 1
ATOM 2938 O O . ALA A 1 390 ? 13.009 -5.859 18.335 1.00 87.12 390 ALA A O 1
ATOM 2939 N N . ASP A 1 391 ? 14.094 -5.397 20.235 1.00 90.81 391 ASP A N 1
ATOM 2940 C CA . ASP A 1 391 ? 13.343 -6.385 21.020 1.00 90.81 391 ASP A CA 1
ATOM 2941 C C . ASP A 1 391 ? 12.003 -5.819 21.492 1.00 90.81 391 ASP A C 1
ATOM 2943 O O . ASP A 1 391 ? 11.899 -4.641 21.861 1.00 90.81 391 ASP A O 1
ATOM 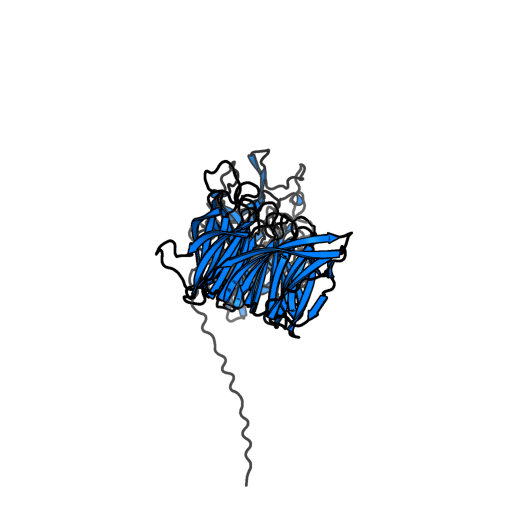2947 N N . ALA A 1 392 ? 10.989 -6.685 21.530 1.00 91.31 392 ALA A N 1
ATOM 2948 C CA . ALA A 1 392 ? 9.686 -6.368 22.095 1.00 91.31 392 ALA A CA 1
ATOM 2949 C C . ALA A 1 392 ? 9.729 -6.566 23.616 1.00 91.31 392 ALA A C 1
ATOM 2951 O O . ALA A 1 392 ? 9.720 -7.689 24.107 1.00 91.31 392 ALA A O 1
ATOM 2952 N N . VAL A 1 393 ? 9.745 -5.479 24.386 1.00 91.50 393 VAL A N 1
ATOM 2953 C CA . VAL A 1 393 ? 9.684 -5.540 25.851 1.00 91.50 393 VAL A CA 1
ATOM 2954 C C . VAL A 1 393 ? 8.247 -5.347 26.304 1.00 91.50 393 VAL A C 1
ATOM 2956 O O . VAL A 1 393 ? 7.629 -4.302 26.091 1.00 91.50 393 VAL A O 1
ATOM 2959 N N . ARG A 1 394 ? 7.705 -6.373 26.949 1.00 93.38 394 ARG A N 1
ATOM 2960 C CA . ARG A 1 394 ? 6.334 -6.387 27.446 1.00 93.38 394 ARG A CA 1
ATOM 2961 C C . ARG A 1 394 ? 6.146 -5.464 28.655 1.00 93.38 394 ARG A C 1
ATOM 2963 O O . ARG A 1 394 ? 6.874 -5.564 29.640 1.00 93.38 394 ARG A O 1
ATOM 2970 N N . GLY A 1 395 ? 5.103 -4.639 28.630 1.00 93.25 395 GLY A N 1
ATOM 2971 C CA . GLY A 1 395 ? 4.652 -3.858 29.782 1.00 93.25 395 GLY A CA 1
ATOM 2972 C C . GLY A 1 395 ? 3.574 -4.548 30.632 1.00 93.25 395 GLY A C 1
ATOM 2973 O O . GLY A 1 395 ? 3.298 -5.750 30.539 1.00 93.25 395 GLY A O 1
ATOM 2974 N N . VAL A 1 396 ? 2.924 -3.762 31.490 1.00 95.31 396 VAL A N 1
ATOM 2975 C CA . VAL A 1 396 ? 1.834 -4.212 32.361 1.00 95.31 396 VAL A CA 1
ATOM 2976 C C . VAL A 1 396 ? 0.518 -4.172 31.591 1.00 95.31 396 VAL A C 1
ATOM 2978 O O . VAL A 1 396 ? -0.134 -3.134 31.453 1.00 95.31 396 VAL A O 1
ATOM 2981 N N . GLY A 1 397 ? 0.131 -5.341 31.082 1.00 94.75 397 GLY A N 1
ATOM 2982 C CA . GLY A 1 397 ? -1.130 -5.528 30.377 1.00 94.75 397 GLY A CA 1
ATOM 2983 C C . GLY A 1 397 ? -2.374 -5.409 31.265 1.00 94.75 397 GLY A C 1
ATOM 2984 O O . GLY A 1 397 ? -2.320 -5.446 32.496 1.00 94.75 397 GLY A O 1
ATOM 2985 N N . ARG A 1 398 ? -3.529 -5.311 30.610 1.00 96.94 398 ARG A N 1
ATOM 2986 C CA . ARG A 1 398 ? -4.859 -5.213 31.218 1.00 96.94 398 ARG A CA 1
ATOM 2987 C C . ARG A 1 398 ? -5.782 -6.255 30.600 1.00 96.94 398 ARG A C 1
ATOM 2989 O O . ARG A 1 398 ? -5.763 -6.449 29.394 1.00 96.94 398 ARG A O 1
ATOM 2996 N N . THR A 1 399 ? -6.649 -6.869 31.398 1.00 98.00 399 THR A N 1
ATOM 2997 C CA . THR A 1 399 ? -7.705 -7.758 30.893 1.00 98.00 399 THR A CA 1
ATOM 2998 C C . THR A 1 399 ? -9.060 -7.236 31.337 1.00 98.00 399 THR A C 1
ATOM 3000 O O . THR A 1 399 ? -9.287 -7.010 32.527 1.00 98.00 399 THR A O 1
ATOM 3003 N N . GLU A 1 400 ? -9.964 -7.038 30.384 1.00 97.62 400 GLU A N 1
ATOM 3004 C CA . GLU A 1 400 ? -11.340 -6.660 30.681 1.00 97.62 400 GLU A CA 1
ATOM 3005 C C . GLU A 1 400 ? -12.091 -7.826 31.334 1.00 97.62 400 GLU A C 1
ATOM 3007 O O . GLU A 1 400 ? -11.835 -9.003 31.076 1.00 97.62 400 GLU A O 1
ATOM 3012 N N . SER A 1 401 ? -13.024 -7.508 32.229 1.00 94.69 401 SER A N 1
ATOM 3013 C CA . SER A 1 401 ? -13.732 -8.520 33.020 1.00 94.69 401 SER A CA 1
ATOM 3014 C C . SER A 1 401 ? -14.819 -9.258 32.236 1.00 94.69 401 SER A C 1
ATOM 3016 O O . SER A 1 401 ? -15.169 -10.385 32.597 1.00 94.69 401 SER A O 1
ATOM 3018 N N . THR A 1 402 ? -15.354 -8.637 31.184 1.00 91.31 402 THR A N 1
ATOM 3019 C CA . THR A 1 402 ? -16.471 -9.162 30.395 1.00 91.31 402 THR A CA 1
ATOM 3020 C C . THR A 1 402 ? -15.962 -10.114 29.305 1.00 91.31 402 THR A C 1
ATOM 3022 O O . THR A 1 402 ? -15.189 -9.677 28.453 1.00 91.31 402 THR A O 1
ATOM 3025 N N . PRO A 1 403 ? -16.370 -11.398 29.313 1.00 94.69 403 PRO A N 1
ATOM 3026 C CA . PRO A 1 403 ? -16.056 -12.342 28.241 1.00 94.69 403 PRO A CA 1
ATOM 3027 C C . PRO A 1 403 ? -16.992 -12.156 27.035 1.00 94.69 403 PRO A C 1
ATOM 3029 O O . PRO A 1 403 ? -17.936 -11.367 27.093 1.00 94.69 403 PRO A O 1
ATOM 3032 N N . GLY A 1 404 ? -16.777 -12.944 25.982 1.00 93.19 404 GLY A N 1
ATOM 3033 C CA . GLY A 1 404 ? -17.584 -12.943 24.761 1.00 93.19 404 GLY A CA 1
ATOM 3034 C C . GLY A 1 404 ? -17.151 -11.874 23.764 1.00 93.19 404 GLY A C 1
ATOM 3035 O O . GLY A 1 404 ? -17.992 -11.283 23.098 1.00 93.19 404 GLY A O 1
ATOM 3036 N N . VAL A 1 405 ? -15.856 -11.583 23.706 1.00 96.62 405 VAL A N 1
ATOM 3037 C CA . VAL A 1 405 ? -15.286 -10.714 22.677 1.00 96.62 405 VAL A CA 1
ATOM 3038 C C . VAL A 1 405 ? -15.228 -11.483 21.356 1.00 96.62 405 VAL A C 1
ATOM 3040 O O . VAL A 1 405 ? -14.901 -12.669 21.336 1.00 96.62 405 VAL A O 1
ATOM 3043 N N . GLY A 1 406 ? -15.611 -10.833 20.264 1.00 96.31 406 GLY A N 1
ATOM 3044 C CA . GLY A 1 406 ? -15.526 -11.353 18.902 1.00 96.31 406 GLY A CA 1
ATOM 3045 C C . GLY A 1 406 ? -14.374 -10.707 18.147 1.00 96.31 406 GLY A C 1
ATOM 3046 O O . GLY A 1 406 ? -13.255 -10.712 18.656 1.00 96.31 406 GLY A O 1
ATOM 3047 N N . GLN A 1 407 ? -14.677 -10.145 16.974 1.00 96.75 407 GLN A N 1
ATOM 3048 C CA . GLN A 1 407 ? -13.744 -9.340 16.178 1.00 96.75 407 GLN A CA 1
ATOM 3049 C C . GLN A 1 407 ? -13.182 -8.168 16.981 1.00 96.75 407 GLN A C 1
ATOM 3051 O O . GLN A 1 407 ? -13.906 -7.596 17.804 1.00 96.75 407 GLN A O 1
ATOM 3056 N N . ILE A 1 408 ? -11.915 -7.829 16.751 1.00 98.19 408 ILE A N 1
ATOM 3057 C CA . ILE A 1 408 ? -11.189 -6.758 17.436 1.00 98.19 408 ILE A CA 1
ATOM 3058 C C . ILE A 1 408 ? -10.391 -5.993 16.394 1.00 98.19 408 ILE A C 1
ATOM 3060 O O . ILE A 1 408 ? -9.599 -6.611 15.705 1.00 98.19 408 ILE A O 1
ATOM 3064 N N . GLU A 1 409 ? -10.509 -4.669 16.402 1.00 98.38 409 GLU A N 1
ATOM 3065 C CA . GLU A 1 409 ? -9.587 -3.777 15.710 1.00 98.38 409 GLU A CA 1
ATOM 3066 C C . GLU A 1 409 ? -9.117 -2.636 16.607 1.00 98.38 409 GLU A C 1
ATOM 3068 O O . GLU A 1 409 ? -9.788 -2.245 17.575 1.00 98.38 409 GLU A O 1
ATOM 3073 N N . ALA A 1 410 ? -7.919 -2.124 16.328 1.00 98.06 410 ALA A N 1
ATOM 3074 C CA . ALA A 1 410 ? -7.256 -1.146 17.179 1.00 98.06 410 ALA A CA 1
ATOM 3075 C C . ALA A 1 410 ? -6.556 -0.049 16.376 1.00 98.06 410 ALA A C 1
ATOM 3077 O O . ALA A 1 410 ? -5.829 -0.303 15.428 1.00 98.06 410 ALA A O 1
ATOM 3078 N N . THR A 1 411 ? -6.691 1.191 16.839 1.00 97.19 411 THR A N 1
ATOM 3079 C CA . THR A 1 411 ? -6.023 2.346 16.233 1.00 97.19 411 THR A CA 1
ATOM 3080 C C . THR A 1 411 ? -5.549 3.333 17.290 1.00 97.19 411 THR A C 1
ATOM 3082 O O . THR A 1 411 ? -5.957 3.265 18.452 1.00 97.19 411 THR A O 1
ATOM 3085 N N . ALA A 1 412 ? -4.688 4.277 16.918 1.00 95.38 412 ALA A N 1
ATOM 3086 C CA . ALA A 1 412 ? -4.111 5.210 17.880 1.00 95.38 412 ALA A CA 1
ATOM 3087 C C . ALA A 1 412 ? -5.188 6.128 18.479 1.00 95.38 412 ALA A C 1
ATOM 3089 O O . ALA A 1 412 ? -6.152 6.521 17.815 1.00 95.38 412 ALA A O 1
ATOM 3090 N N . SER A 1 413 ? -5.019 6.535 19.738 1.00 96.06 413 SER A N 1
ATOM 3091 C CA . SER A 1 413 ? -5.896 7.568 20.293 1.00 96.06 413 SER A CA 1
ATOM 3092 C C . SER A 1 413 ? -5.623 8.930 19.633 1.00 96.06 413 SER A C 1
ATOM 3094 O O . SER A 1 413 ? -4.469 9.361 19.558 1.00 96.06 413 SER A O 1
ATOM 3096 N N . PRO A 1 414 ? -6.665 9.667 19.197 1.00 94.88 414 PRO A N 1
ATOM 3097 C CA . PRO A 1 414 ? -6.510 10.973 18.551 1.00 94.88 414 PRO A CA 1
ATOM 3098 C C . PRO A 1 414 ? -6.114 12.102 19.519 1.00 94.88 414 PRO A C 1
ATOM 3100 O O . PRO A 1 414 ? -5.818 13.218 19.078 1.00 94.88 414 PRO A O 1
ATOM 3103 N N . THR A 1 415 ? -6.170 11.874 20.838 1.00 94.44 415 THR A N 1
ATOM 3104 C CA . THR A 1 415 ? -6.030 12.946 21.844 1.00 94.44 415 THR A CA 1
ATOM 3105 C C . THR A 1 415 ? -4.966 12.708 22.912 1.00 94.44 415 THR A C 1
ATOM 3107 O O . THR A 1 415 ? -4.662 13.640 23.654 1.00 94.44 415 THR A O 1
ATOM 3110 N N . HIS A 1 416 ? -4.374 11.516 23.002 1.00 93.62 416 HIS A N 1
ATOM 3111 C CA . HIS A 1 416 ? -3.317 11.204 23.972 1.00 93.62 416 HIS A CA 1
ATOM 3112 C C . HIS A 1 416 ? -2.512 9.966 23.554 1.00 93.62 416 HIS A C 1
ATOM 3114 O O . HIS A 1 416 ? -2.837 9.318 22.561 1.00 93.62 416 HIS A O 1
ATOM 3120 N N . ASP A 1 417 ? -1.498 9.609 24.341 1.00 93.75 417 ASP A N 1
ATOM 3121 C CA . ASP A 1 417 ? -0.786 8.341 24.196 1.00 93.75 417 ASP A CA 1
ATOM 3122 C C . ASP A 1 417 ? -1.696 7.187 24.633 1.00 93.75 417 ASP A C 1
ATOM 3124 O O . ASP A 1 417 ? -2.272 7.176 25.729 1.00 93.75 417 ASP A O 1
ATOM 3128 N N . GLY A 1 418 ? -1.915 6.252 23.718 1.00 95.19 418 GLY A N 1
ATOM 3129 C CA . GLY A 1 418 ? -2.776 5.096 23.903 1.00 95.19 418 GLY A CA 1
ATOM 3130 C C . GLY A 1 418 ? -3.467 4.697 22.608 1.00 95.19 418 GLY A C 1
ATOM 3131 O O . GLY A 1 418 ? -3.027 5.077 21.523 1.00 95.19 418 GLY A O 1
ATOM 3132 N N . ALA A 1 419 ? -4.555 3.946 22.735 1.00 97.00 419 ALA A N 1
ATOM 3133 C CA . ALA A 1 419 ? -5.276 3.387 21.601 1.00 97.00 419 ALA A CA 1
ATOM 3134 C C . ALA A 1 419 ? -6.787 3.412 21.824 1.00 97.00 419 ALA A C 1
ATOM 3136 O O . ALA A 1 419 ? -7.283 3.500 22.950 1.00 97.00 419 ALA A O 1
ATOM 3137 N N . VAL A 1 420 ? -7.515 3.285 20.728 1.00 98.38 420 VAL A N 1
ATOM 3138 C CA . VAL A 1 420 ? -8.948 3.051 20.686 1.00 98.38 420 VAL A CA 1
ATOM 3139 C C . VAL A 1 420 ? -9.155 1.662 20.114 1.00 98.38 420 VAL A C 1
ATOM 3141 O O . VAL A 1 420 ? -8.610 1.347 19.063 1.00 98.38 420 VAL A O 1
ATOM 3144 N N . VAL A 1 421 ? -9.930 0.844 20.818 1.00 98.62 421 VAL A N 1
ATOM 3145 C CA . VAL A 1 421 ? -10.250 -0.522 20.400 1.00 98.62 421 VAL A CA 1
ATOM 3146 C C . VAL A 1 421 ? -11.733 -0.599 20.073 1.00 98.62 421 VAL A C 1
ATOM 3148 O O . VAL A 1 421 ? -12.573 -0.281 20.925 1.00 98.62 421 VAL A O 1
ATOM 3151 N N . ALA A 1 422 ? -12.039 -1.011 18.849 1.00 98.56 422 ALA A N 1
ATOM 3152 C CA . ALA A 1 422 ? -13.373 -1.351 18.382 1.00 98.56 422 ALA A CA 1
ATOM 3153 C C . ALA A 1 422 ? -13.508 -2.877 18.376 1.00 98.56 422 ALA A C 1
ATOM 3155 O O . ALA A 1 422 ? -12.614 -3.572 17.915 1.00 98.56 422 ALA A O 1
ATOM 3156 N N . PHE A 1 423 ? -14.583 -3.424 18.936 1.00 98.31 423 PHE A N 1
ATOM 3157 C CA . PHE A 1 423 ? -14.756 -4.874 18.976 1.00 98.31 423 PHE A CA 1
ATOM 3158 C C . PHE A 1 423 ? -16.218 -5.295 19.059 1.00 98.31 423 PHE A C 1
ATOM 3160 O O . PHE A 1 423 ? -17.085 -4.548 19.526 1.00 98.31 423 PHE A O 1
ATOM 3167 N N . GLN A 1 424 ? -16.477 -6.536 18.661 1.00 98.06 424 GLN A N 1
ATOM 3168 C CA . GLN A 1 424 ? -17.756 -7.201 18.862 1.00 98.06 424 GLN A CA 1
ATOM 3169 C C . GLN A 1 424 ? -17.863 -7.673 20.321 1.00 98.06 424 GLN A C 1
ATOM 3171 O O . GLN A 1 424 ? -17.065 -8.485 20.784 1.00 98.06 424 GLN A O 1
ATOM 3176 N N . ASN A 1 425 ? -18.838 -7.171 21.073 1.00 97.38 425 ASN A N 1
ATOM 3177 C CA . ASN A 1 425 ? -19.074 -7.589 22.455 1.00 97.38 425 ASN A CA 1
ATOM 3178 C C . ASN A 1 425 ? -19.937 -8.862 22.545 1.00 97.38 425 ASN A C 1
ATOM 3180 O O . ASN A 1 425 ? -20.417 -9.387 21.544 1.00 97.38 425 ASN A O 1
ATOM 3184 N N . SER A 1 426 ? -20.222 -9.316 23.768 1.00 96.19 426 SER A N 1
ATOM 3185 C CA . SER A 1 426 ? -20.963 -10.561 24.027 1.00 96.19 426 SER A CA 1
ATOM 3186 C C . SER A 1 426 ? -22.413 -10.586 23.542 1.00 96.19 426 SER A C 1
ATOM 3188 O O . SER A 1 426 ? -23.012 -11.657 23.471 1.00 96.19 426 SER A O 1
ATOM 3190 N N . SER A 1 427 ? -22.991 -9.431 23.203 1.00 96.12 427 SER A N 1
ATOM 3191 C CA . SER A 1 427 ? -24.301 -9.342 22.543 1.00 96.12 427 SER A CA 1
ATOM 3192 C C . SER A 1 427 ? -24.209 -9.344 21.011 1.00 96.12 427 SER A C 1
ATOM 3194 O O . SER A 1 427 ? -25.223 -9.179 20.338 1.00 96.12 427 SER A O 1
ATOM 3196 N N . GLY A 1 428 ? -23.004 -9.508 20.460 1.00 96.81 428 GLY A N 1
ATOM 3197 C CA . GLY A 1 428 ? -22.700 -9.350 19.041 1.00 96.81 428 GLY A CA 1
ATOM 3198 C C . GLY A 1 428 ? -22.541 -7.891 18.613 1.00 96.81 428 GLY A C 1
ATOM 3199 O O . GLY A 1 428 ? -22.304 -7.633 17.441 1.00 96.81 428 GLY A O 1
ATOM 3200 N N . ALA A 1 429 ? -22.697 -6.933 19.527 1.00 97.38 429 ALA A N 1
ATOM 3201 C CA . ALA A 1 429 ? -22.786 -5.512 19.220 1.00 97.38 429 ALA A CA 1
ATOM 3202 C C . ALA A 1 429 ? -21.421 -4.810 19.196 1.00 97.38 429 ALA A C 1
ATOM 3204 O O . ALA A 1 429 ? -20.498 -5.227 19.893 1.00 97.38 429 ALA A O 1
ATOM 3205 N N . LEU A 1 430 ? -21.312 -3.703 18.459 1.00 97.94 430 LEU A N 1
ATOM 3206 C CA . LEU A 1 430 ? -20.096 -2.886 18.428 1.00 97.94 430 LEU A CA 1
ATOM 3207 C C . LEU A 1 430 ? -19.865 -2.174 19.770 1.00 97.94 430 LEU A C 1
ATOM 3209 O O . LEU A 1 430 ? -20.719 -1.419 20.248 1.00 97.94 430 LEU A O 1
ATOM 3213 N N . SER A 1 431 ? -18.679 -2.352 20.343 1.00 98.38 431 SER A N 1
ATOM 3214 C CA . SER A 1 431 ? -18.157 -1.582 21.470 1.00 98.38 431 SER A CA 1
ATOM 3215 C C . SER A 1 431 ? -16.880 -0.852 21.064 1.00 98.38 431 SER A C 1
ATOM 3217 O O . SER A 1 431 ? -15.994 -1.444 20.465 1.00 98.38 431 SER A O 1
ATOM 3219 N N . VAL A 1 432 ? -16.776 0.428 21.428 1.00 98.44 432 VAL A N 1
ATOM 3220 C CA . VAL A 1 432 ? -15.595 1.269 21.182 1.00 98.44 432 VAL A CA 1
ATOM 3221 C C . VAL A 1 432 ? -15.073 1.764 22.524 1.00 98.44 432 VAL A C 1
ATOM 3223 O O . VAL A 1 432 ? -15.808 2.416 23.273 1.00 98.44 432 VAL A O 1
ATOM 3226 N N . ILE A 1 433 ? -13.823 1.441 22.857 1.00 98.44 433 ILE A N 1
ATOM 3227 C CA . ILE A 1 433 ? -13.194 1.795 24.135 1.00 98.44 433 ILE A CA 1
ATOM 3228 C C . ILE A 1 433 ? -11.897 2.557 23.886 1.00 98.44 433 ILE A C 1
ATOM 3230 O O . ILE A 1 433 ? -11.032 2.109 23.145 1.00 98.44 433 ILE A O 1
ATOM 3234 N N . ASN A 1 434 ? -11.754 3.694 24.559 1.00 98.19 434 ASN A N 1
ATOM 3235 C CA . ASN A 1 434 ? -10.535 4.484 24.576 1.00 98.19 434 ASN A CA 1
ATOM 3236 C C . ASN A 1 434 ? -9.663 4.101 25.783 1.00 98.19 434 ASN A C 1
ATOM 3238 O O . ASN A 1 434 ? -10.125 4.132 26.934 1.00 98.19 434 ASN A O 1
ATOM 3242 N N . TYR A 1 435 ? -8.401 3.788 25.514 1.00 97.94 435 TYR A N 1
ATOM 3243 C CA . TYR A 1 435 ? -7.391 3.373 26.480 1.00 97.94 435 TYR A CA 1
ATOM 3244 C C . TYR A 1 435 ? -6.227 4.356 26.492 1.00 97.94 435 TYR A C 1
ATOM 3246 O O . TYR A 1 435 ? -5.671 4.682 25.448 1.00 97.94 435 TYR A O 1
ATOM 3254 N N . GLY A 1 436 ? -5.831 4.811 27.677 1.00 96.00 436 GLY A N 1
ATOM 3255 C CA . GLY A 1 436 ? -4.568 5.514 27.870 1.00 96.00 436 GLY A CA 1
ATOM 3256 C C . GLY A 1 436 ? -3.438 4.523 28.101 1.00 96.00 436 GLY A C 1
ATOM 3257 O O . GLY A 1 436 ? -3.648 3.504 28.759 1.00 96.00 436 GLY A O 1
ATOM 3258 N N . VAL A 1 437 ? -2.251 4.848 27.600 1.00 94.94 437 VAL A N 1
ATOM 3259 C CA . VAL A 1 437 ? -1.022 4.141 27.959 1.00 94.94 437 VAL A CA 1
ATOM 3260 C C . VAL A 1 437 ? -0.060 5.133 28.592 1.00 94.94 437 VAL A C 1
ATOM 3262 O O . VAL A 1 437 ? 0.152 6.217 28.054 1.00 94.94 437 VAL A O 1
ATOM 3265 N N . THR A 1 438 ? 0.490 4.775 29.748 1.00 92.94 438 THR A N 1
ATOM 3266 C CA . THR A 1 438 ? 1.445 5.616 30.474 1.00 92.94 438 THR A CA 1
ATOM 3267 C C . THR A 1 438 ? 2.799 4.927 30.506 1.00 92.94 438 THR A C 1
ATOM 3269 O O . THR A 1 438 ? 2.891 3.786 30.952 1.00 92.94 438 THR A O 1
ATOM 3272 N N . LEU A 1 439 ? 3.849 5.627 30.072 1.00 88.00 439 LEU A N 1
ATOM 3273 C CA . LEU A 1 439 ? 5.233 5.205 30.277 1.00 88.00 439 LEU A CA 1
ATOM 3274 C C . LEU A 1 439 ? 5.725 5.729 31.632 1.00 88.00 439 LEU A C 1
ATOM 3276 O O . LEU A 1 439 ? 5.802 6.939 31.851 1.00 88.00 439 LEU A O 1
ATOM 3280 N N . THR A 1 440 ? 6.050 4.817 32.544 1.00 85.25 440 THR A N 1
ATOM 3281 C CA . THR A 1 440 ? 6.671 5.124 33.835 1.00 85.25 440 THR A CA 1
ATOM 3282 C C . THR A 1 440 ? 8.157 4.787 33.765 1.00 85.25 440 THR A C 1
ATOM 3284 O O . THR A 1 440 ? 8.546 3.667 33.438 1.00 85.25 440 THR A O 1
ATOM 3287 N N . GLY A 1 441 ? 9.017 5.762 34.066 1.00 84.00 441 GLY A N 1
ATOM 3288 C CA . GLY A 1 441 ? 10.459 5.599 33.874 1.00 84.00 441 GLY A CA 1
ATOM 3289 C C . GLY A 1 441 ? 10.821 5.553 32.387 1.00 84.00 441 GLY A C 1
ATOM 3290 O O . GLY A 1 441 ? 10.386 6.416 31.630 1.00 84.00 441 GLY A O 1
ATOM 3291 N N . THR A 1 442 ? 11.642 4.580 31.987 1.00 76.50 442 THR A N 1
ATOM 3292 C CA . THR A 1 442 ? 12.117 4.427 30.599 1.00 76.50 442 THR A CA 1
ATOM 3293 C C . THR A 1 442 ? 11.532 3.223 29.865 1.00 76.50 442 THR A C 1
ATOM 3295 O O . THR A 1 442 ? 11.661 3.170 28.648 1.00 76.50 442 THR A O 1
ATOM 3298 N N . GLU A 1 443 ? 10.914 2.267 30.570 1.00 79.56 443 GLU A N 1
ATOM 3299 C CA . GLU A 1 443 ? 10.571 0.951 29.993 1.00 79.56 443 GLU A CA 1
ATOM 3300 C C . GLU A 1 443 ? 9.222 0.373 30.467 1.00 79.56 443 GLU A C 1
ATOM 3302 O O . GLU A 1 443 ? 8.725 -0.576 29.866 1.00 79.56 443 GLU A O 1
ATOM 3307 N N . GLU A 1 444 ? 8.583 0.914 31.514 1.00 88.94 444 GLU A N 1
ATOM 3308 C CA . GLU A 1 444 ? 7.342 0.332 32.043 1.00 88.94 444 GLU A CA 1
ATOM 3309 C C . GLU A 1 444 ? 6.102 1.016 31.457 1.00 88.94 444 GLU A C 1
ATOM 3311 O O . GLU A 1 444 ? 5.753 2.136 31.832 1.00 88.94 444 GLU A O 1
ATOM 3316 N N . LEU A 1 445 ? 5.406 0.327 30.552 1.00 90.81 445 LEU A N 1
ATOM 3317 C CA . LEU A 1 445 ? 4.124 0.771 30.001 1.00 90.81 445 LEU A CA 1
ATOM 3318 C C . LEU A 1 445 ? 2.952 0.186 30.798 1.00 90.81 445 LEU A C 1
ATOM 3320 O O . LEU A 1 445 ? 2.904 -1.021 31.030 1.00 90.81 445 LEU A O 1
ATOM 3324 N N . THR A 1 446 ? 1.971 1.012 31.161 1.00 93.81 446 THR A N 1
ATOM 3325 C CA . THR A 1 446 ? 0.736 0.591 31.848 1.00 93.81 446 THR A CA 1
ATOM 3326 C C . THR A 1 446 ? -0.506 1.019 31.067 1.00 93.81 446 THR A C 1
ATOM 3328 O O . THR A 1 446 ? -0.520 2.089 30.459 1.00 93.81 446 THR A O 1
ATOM 3331 N N . VAL A 1 447 ? -1.556 0.187 31.067 1.00 96.62 447 VAL A N 1
ATOM 3332 C CA . VAL A 1 447 ? -2.795 0.434 30.301 1.00 96.62 447 VAL A CA 1
ATOM 3333 C C . VAL A 1 447 ? -3.974 0.781 31.210 1.00 96.62 447 VAL A C 1
ATOM 3335 O O . VAL A 1 447 ? -4.416 -0.030 32.030 1.00 96.62 447 VAL A O 1
ATOM 3338 N N . ASP A 1 448 ? -4.585 1.938 30.963 1.00 96.38 448 ASP A N 1
ATOM 3339 C CA . ASP A 1 448 ? -5.754 2.432 31.685 1.00 96.38 448 ASP A CA 1
ATOM 3340 C C . ASP A 1 448 ? -6.971 2.587 30.773 1.00 96.38 448 ASP A C 1
ATOM 3342 O O . ASP A 1 448 ? -6.945 3.288 29.761 1.00 96.38 448 ASP A O 1
ATOM 3346 N N . ARG A 1 449 ? -8.097 1.988 31.166 1.00 97.12 449 ARG A N 1
ATOM 3347 C CA . ARG A 1 449 ? -9.388 2.202 30.499 1.00 97.12 449 ARG A CA 1
ATOM 3348 C C . ARG A 1 449 ? -9.912 3.597 30.832 1.00 97.12 449 ARG A C 1
ATOM 3350 O O . ARG A 1 449 ? -10.122 3.891 32.007 1.00 97.12 449 ARG A O 1
ATOM 3357 N N . ARG A 1 450 ? -10.184 4.431 29.823 1.00 96.19 450 ARG A N 1
ATOM 3358 C CA . ARG A 1 450 ? -10.656 5.811 30.036 1.00 96.19 450 ARG A CA 1
ATOM 3359 C C . ARG A 1 450 ? -12.151 5.981 29.817 1.00 96.19 450 ARG A C 1
ATOM 3361 O O . ARG A 1 450 ? -12.847 6.470 30.701 1.00 96.19 450 ARG A O 1
ATOM 3368 N N . ALA A 1 451 ? -12.649 5.586 28.651 1.00 97.06 451 ALA A N 1
ATOM 3369 C CA . ALA A 1 451 ? -14.040 5.805 28.272 1.00 97.06 451 ALA A CA 1
ATOM 3370 C C . ALA A 1 451 ? -14.509 4.767 27.258 1.00 97.06 451 ALA A C 1
ATOM 3372 O O . ALA A 1 451 ? -13.698 4.156 26.571 1.00 97.06 451 ALA A O 1
ATOM 3373 N N . SER A 1 452 ? -15.820 4.562 27.164 1.00 97.19 452 SER A N 1
ATOM 3374 C CA . SER A 1 452 ? -16.400 3.586 26.245 1.00 97.19 452 SER A CA 1
ATOM 3375 C C . SER A 1 452 ? -17.778 4.004 25.766 1.00 97.19 452 SER A C 1
ATOM 3377 O O . SER A 1 452 ? -18.553 4.549 26.553 1.00 97.19 452 SER A O 1
ATOM 3379 N N . ALA A 1 453 ? -18.110 3.632 24.538 1.00 97.44 453 ALA A N 1
ATOM 3380 C CA . ALA A 1 453 ? -19.460 3.665 23.999 1.00 97.44 453 ALA A CA 1
ATOM 3381 C C . ALA A 1 453 ? -19.786 2.328 23.323 1.00 97.44 453 ALA A C 1
ATOM 3383 O O . ALA A 1 453 ? -18.917 1.480 23.114 1.00 97.44 453 ALA A O 1
ATOM 3384 N N . SER A 1 454 ? -21.058 2.088 23.025 1.00 96.19 454 SER A N 1
ATOM 3385 C CA . SER A 1 454 ? -21.481 0.910 22.264 1.00 96.19 454 SER A CA 1
ATOM 3386 C C . SER A 1 454 ? -22.692 1.246 21.409 1.00 96.19 454 SER A C 1
ATOM 3388 O O . SER A 1 454 ? -23.466 2.143 21.751 1.00 96.19 454 SER A O 1
ATOM 3390 N N . HIS A 1 455 ? -22.855 0.524 20.307 1.00 94.88 455 HIS A N 1
ATOM 3391 C CA . HIS A 1 455 ? -24.004 0.626 19.419 1.00 94.88 455 HIS A CA 1
ATOM 3392 C C . HIS A 1 455 ? -24.693 -0.731 19.327 1.00 94.88 455 HIS A C 1
ATOM 3394 O O . HIS A 1 455 ? -24.028 -1.742 19.176 1.00 94.88 455 HIS A O 1
ATOM 3400 N N . SER A 1 456 ? -26.022 -0.769 19.423 1.00 91.19 456 SER A N 1
ATOM 3401 C CA . SER A 1 456 ? -26.791 -2.003 19.647 1.00 91.19 456 SER A CA 1
ATOM 3402 C C . SER A 1 456 ? -26.878 -2.958 18.452 1.00 91.19 456 SER A C 1
ATOM 3404 O O . SER A 1 456 ? -27.429 -4.048 18.589 1.00 91.19 456 SER A O 1
ATOM 3406 N N . ALA A 1 457 ? -26.395 -2.558 17.278 1.00 91.88 457 ALA A N 1
ATOM 3407 C CA . ALA A 1 457 ? -26.407 -3.405 16.096 1.00 91.88 457 ALA A CA 1
ATOM 3408 C C . ALA A 1 457 ? -25.402 -4.550 16.225 1.00 91.88 457 ALA A C 1
ATOM 3410 O O . ALA A 1 457 ? -24.235 -4.289 16.507 1.00 91.88 457 ALA A O 1
ATOM 3411 N N . ALA A 1 458 ? -25.842 -5.779 15.947 1.00 95.75 458 ALA A N 1
ATOM 3412 C CA . ALA A 1 458 ? -24.929 -6.902 15.815 1.00 95.75 458 ALA A CA 1
ATOM 3413 C C . ALA A 1 458 ? -24.037 -6.732 14.573 1.00 95.75 458 ALA A C 1
ATOM 3415 O O . ALA A 1 458 ? -24.549 -6.426 13.489 1.00 95.75 458 ALA A O 1
ATOM 3416 N N . ILE A 1 459 ? -22.733 -6.922 14.743 1.00 97.31 459 ILE A N 1
ATOM 3417 C CA . ILE A 1 459 ? -21.710 -6.795 13.700 1.00 97.31 459 ILE A CA 1
ATOM 3418 C C . ILE A 1 459 ? -21.077 -8.155 13.416 1.00 97.31 459 ILE A C 1
ATOM 3420 O O . ILE A 1 459 ? -20.939 -8.962 14.327 1.00 97.31 459 ILE A O 1
ATOM 3424 N N . ALA A 1 460 ? -20.745 -8.440 12.164 1.00 96.44 460 ALA A N 1
ATOM 3425 C CA . ALA A 1 460 ? -19.971 -9.612 11.757 1.00 96.44 460 ALA A CA 1
ATOM 3426 C C . ALA A 1 460 ? -18.478 -9.284 11.638 1.00 96.44 460 ALA A C 1
ATOM 3428 O O . ALA A 1 460 ? -17.649 -10.154 11.894 1.00 96.44 460 ALA A O 1
ATOM 3429 N N . ASP A 1 461 ? -18.180 -8.029 11.303 1.00 96.88 461 ASP A N 1
ATOM 3430 C CA . ASP A 1 461 ? -16.845 -7.535 11.007 1.00 96.88 461 ASP A CA 1
ATOM 3431 C C . ASP A 1 461 ? -16.730 -6.037 11.331 1.00 96.88 461 ASP A C 1
ATOM 3433 O O . ASP A 1 461 ? -17.757 -5.338 11.374 1.00 96.88 461 ASP A O 1
ATOM 3437 N N . VAL A 1 462 ? -15.519 -5.558 11.616 1.00 97.94 462 VAL A N 1
ATOM 3438 C CA . VAL A 1 462 ? -15.243 -4.165 11.989 1.00 97.94 462 VAL A CA 1
ATOM 3439 C C . VAL A 1 462 ? -13.806 -3.776 11.699 1.00 97.94 462 VAL A C 1
ATOM 3441 O O . VAL A 1 462 ? -12.913 -4.544 12.005 1.00 97.94 462 VAL A O 1
ATOM 3444 N N . ASP A 1 463 ? -13.613 -2.527 11.279 1.00 98.56 463 ASP A N 1
ATOM 3445 C CA . ASP A 1 463 ? -12.318 -1.854 11.316 1.00 98.56 463 ASP A CA 1
ATOM 3446 C C . ASP A 1 463 ? -12.430 -0.417 11.859 1.00 98.56 463 ASP A C 1
ATOM 3448 O O . ASP A 1 463 ? -13.526 0.160 11.932 1.00 98.56 463 ASP A O 1
ATOM 3452 N N . VAL A 1 464 ? -11.316 0.148 12.334 1.00 98.62 464 VAL A N 1
ATOM 3453 C CA . VAL A 1 464 ? -11.247 1.441 13.016 1.00 98.62 464 VAL A CA 1
ATOM 3454 C C . VAL A 1 464 ? -9.996 2.243 12.649 1.00 98.62 464 VAL A C 1
ATOM 3456 O O . VAL A 1 464 ? -8.870 1.780 12.770 1.00 98.62 464 VAL A O 1
ATOM 3459 N N . ALA A 1 465 ? -10.179 3.531 12.341 1.00 97.75 465 ALA A N 1
ATOM 3460 C CA . ALA A 1 465 ? -9.074 4.442 12.042 1.00 97.75 465 ALA A CA 1
ATOM 3461 C C . ALA A 1 465 ? -9.152 5.768 12.810 1.00 97.75 465 ALA A C 1
ATOM 3463 O O . ALA A 1 465 ? -10.224 6.345 13.029 1.00 97.75 465 ALA A O 1
ATOM 3464 N N . THR A 1 466 ? -7.990 6.271 13.231 1.00 96.25 466 THR A N 1
ATOM 3465 C CA . THR A 1 466 ? -7.856 7.555 13.932 1.00 96.25 466 THR A CA 1
ATOM 3466 C C . THR A 1 466 ? -8.094 8.739 13.004 1.00 96.25 466 THR A C 1
ATOM 3468 O O . THR A 1 466 ? -7.542 8.801 11.911 1.00 96.25 466 THR A O 1
ATOM 3471 N N . VAL A 1 467 ? -8.815 9.747 13.500 1.00 95.81 467 VAL A N 1
ATOM 3472 C CA . VAL A 1 467 ? -8.973 11.047 12.842 1.00 95.81 467 VAL A CA 1
ATOM 3473 C C . VAL A 1 467 ? -8.512 12.139 13.798 1.00 95.81 467 VAL A C 1
ATOM 3475 O O . VAL A 1 467 ? -9.067 12.317 14.889 1.00 95.81 467 VAL A O 1
ATOM 3478 N N . VAL A 1 468 ? -7.493 12.889 13.392 1.00 93.75 468 VAL A N 1
ATOM 3479 C CA . VAL A 1 468 ? -6.921 13.994 14.171 1.00 93.75 468 VAL A CA 1
ATOM 3480 C C . VAL A 1 468 ? -7.321 15.364 13.625 1.00 93.75 468 VAL A C 1
ATOM 3482 O O . VAL A 1 468 ? -7.227 16.351 14.361 1.00 93.75 468 VAL A O 1
ATOM 3485 N N . MET A 1 469 ? -7.773 15.426 12.368 1.00 93.81 469 MET A N 1
ATOM 3486 C CA . MET A 1 469 ? -8.099 16.652 11.637 1.00 93.81 469 MET A CA 1
ATOM 3487 C C . MET A 1 469 ? -9.345 16.490 10.745 1.00 93.81 469 MET A C 1
ATOM 3489 O O . MET A 1 469 ? -9.308 16.771 9.546 1.00 93.81 469 MET A O 1
ATOM 3493 N N . GLY A 1 470 ? -10.484 16.103 11.330 1.00 95.31 470 GLY A N 1
ATOM 3494 C CA . GLY A 1 470 ? -11.770 16.136 10.624 1.00 95.31 470 GLY A CA 1
ATOM 3495 C C . GLY A 1 470 ? -12.183 17.580 10.323 1.00 95.31 470 GLY A C 1
ATOM 3496 O O . GLY A 1 470 ? -12.419 18.365 11.246 1.00 95.31 470 GLY A O 1
ATOM 3497 N N . ARG A 1 471 ? -12.221 17.957 9.044 1.00 95.25 471 ARG A N 1
ATOM 3498 C CA . ARG A 1 471 ? -12.606 19.293 8.571 1.00 95.25 471 ARG A CA 1
ATOM 3499 C C . ARG A 1 471 ? -13.138 19.216 7.147 1.00 95.25 471 ARG A C 1
ATOM 3501 O O . ARG A 1 471 ? -12.445 18.784 6.236 1.00 95.25 471 ARG A O 1
ATOM 3508 N N . GLY A 1 472 ? -14.332 19.734 6.923 1.00 90.81 472 GLY A N 1
ATOM 3509 C CA . GLY A 1 472 ? -14.985 19.680 5.629 1.00 90.81 472 GLY A CA 1
ATOM 3510 C C . GLY A 1 472 ? -14.399 20.611 4.565 1.00 90.81 472 GLY A C 1
ATOM 3511 O O . GLY A 1 472 ? -13.687 21.576 4.867 1.00 90.81 472 GLY A O 1
ATOM 3512 N N . VAL A 1 473 ? -14.735 20.337 3.300 1.00 85.19 473 VAL A N 1
ATOM 3513 C CA . VAL A 1 473 ? -14.529 21.250 2.166 1.00 85.19 473 VAL A CA 1
ATOM 3514 C C . VAL A 1 473 ? -15.244 22.572 2.452 1.00 85.19 473 VAL A C 1
ATOM 3516 O O . VAL A 1 473 ? -16.422 22.593 2.799 1.00 85.19 473 VAL A O 1
ATOM 3519 N N . GLY A 1 474 ? -14.506 23.682 2.372 1.00 86.00 474 GLY A N 1
ATOM 3520 C CA . GLY A 1 474 ? -15.011 25.029 2.660 1.00 86.00 474 GLY A CA 1
ATOM 3521 C C . GLY A 1 474 ? -15.024 25.447 4.139 1.00 86.00 474 GLY A C 1
ATOM 3522 O O . GLY A 1 474 ? -15.266 26.619 4.425 1.00 86.00 474 GLY A O 1
ATOM 3523 N N . GLU A 1 475 ? -14.723 24.556 5.088 1.00 91.06 475 GLU A N 1
ATOM 3524 C CA . GLU A 1 475 ? -14.589 24.943 6.497 1.00 91.06 475 GLU A CA 1
ATOM 3525 C C . GLU A 1 475 ? -13.217 25.587 6.750 1.00 91.06 475 GLU A C 1
ATOM 3527 O O . GLU A 1 475 ? -12.174 24.976 6.519 1.00 91.06 475 GLU A O 1
ATOM 3532 N N . SER A 1 476 ? -13.197 26.831 7.235 1.00 86.31 476 SER A N 1
ATOM 3533 C CA . SER A 1 476 ? -11.957 27.590 7.465 1.00 86.31 476 SER A CA 1
ATOM 3534 C C . SER A 1 476 ? -11.384 27.447 8.881 1.00 86.31 476 SER A C 1
ATOM 3536 O O . SER A 1 476 ? -10.281 27.920 9.151 1.00 86.31 476 SER A O 1
ATOM 3538 N N . SER A 1 477 ? -12.130 26.859 9.818 1.00 89.25 477 SER A N 1
ATOM 3539 C CA . SER A 1 477 ? -11.723 26.686 11.216 1.00 89.25 477 SER A CA 1
ATOM 3540 C C . SER A 1 477 ? -12.399 25.468 11.852 1.00 89.25 477 SER A C 1
ATOM 3542 O O . SER A 1 477 ? -13.312 24.881 11.279 1.00 89.25 477 SER A O 1
ATOM 3544 N N . GLY A 1 478 ? -11.923 25.078 13.038 1.00 89.12 478 GLY A N 1
ATOM 3545 C CA . GLY A 1 478 ? -12.375 23.867 13.725 1.00 89.12 478 GLY A CA 1
ATOM 3546 C C . GLY A 1 478 ? -11.633 22.614 13.259 1.00 89.12 478 GLY A C 1
ATOM 3547 O O . GLY A 1 478 ? -11.018 22.586 12.194 1.00 89.12 478 GLY A O 1
ATOM 3548 N N . ALA A 1 479 ? -11.621 21.595 14.107 1.00 92.19 479 ALA A N 1
ATOM 3549 C CA . ALA A 1 479 ? -11.134 20.266 13.770 1.00 92.19 479 ALA A CA 1
ATOM 3550 C C . ALA A 1 479 ? -11.848 19.268 14.676 1.00 92.19 479 ALA A C 1
ATOM 3552 O O . ALA A 1 479 ? -11.855 19.429 15.901 1.00 92.19 479 ALA A O 1
ATOM 3553 N N . TRP A 1 480 ? -12.451 18.258 14.070 1.00 96.25 480 TRP A N 1
ATOM 3554 C CA . TRP A 1 480 ? -13.003 17.130 14.790 1.00 96.25 480 TRP A CA 1
ATOM 3555 C C . TRP A 1 480 ? -11.900 16.109 15.079 1.00 96.25 480 TRP A C 1
ATOM 3557 O O . TRP A 1 480 ? -11.052 15.843 14.226 1.00 96.25 480 TRP A O 1
ATOM 3567 N N . LYS A 1 481 ? -11.914 15.552 16.294 1.00 96.31 481 LYS A N 1
ATOM 3568 C CA . LYS A 1 481 ? -10.990 14.508 16.748 1.00 96.31 481 LYS A CA 1
ATOM 3569 C C . LYS A 1 481 ? -11.775 13.313 17.258 1.00 96.31 481 LYS A C 1
ATOM 3571 O O . LYS A 1 481 ? -12.682 13.464 18.084 1.00 96.31 481 LYS A O 1
ATOM 3576 N N . GLY A 1 482 ? -11.404 12.132 16.796 1.00 97.81 482 GLY A N 1
ATOM 3577 C CA . GLY A 1 482 ? -12.136 10.917 17.098 1.00 97.81 482 GLY A CA 1
ATOM 3578 C C . GLY A 1 482 ? -11.598 9.723 16.333 1.00 97.81 482 GLY A C 1
ATOM 3579 O O . GLY A 1 482 ? -10.444 9.709 15.906 1.00 97.81 482 GLY A O 1
ATOM 3580 N N . VAL A 1 483 ? -12.452 8.723 16.170 1.00 98.50 483 VAL A N 1
ATOM 3581 C CA . VAL A 1 483 ? -12.192 7.582 15.292 1.00 98.50 483 VAL A CA 1
ATOM 3582 C C . VAL A 1 483 ? -13.366 7.368 14.354 1.00 98.50 483 VAL A C 1
ATOM 3584 O O . VAL A 1 483 ? -14.510 7.683 14.699 1.00 98.50 483 VAL A O 1
ATOM 3587 N N . VAL A 1 484 ? -13.084 6.822 13.181 1.00 98.62 484 VAL A N 1
ATOM 3588 C CA . VAL A 1 484 ? -14.101 6.252 12.299 1.00 98.62 484 VAL A CA 1
ATOM 3589 C C . VAL A 1 484 ? -14.120 4.745 12.477 1.00 98.62 484 VAL A C 1
ATOM 3591 O O . VAL A 1 484 ? -13.058 4.152 12.611 1.00 98.62 484 VAL A O 1
ATOM 3594 N N . THR A 1 485 ? -15.306 4.141 12.500 1.00 98.75 485 THR A N 1
ATOM 3595 C CA . THR A 1 485 ? -15.451 2.685 12.371 1.00 98.75 485 THR A CA 1
ATOM 3596 C C . THR A 1 485 ? -16.194 2.368 11.092 1.00 98.75 485 THR A C 1
ATOM 3598 O O . THR A 1 485 ? -17.189 3.035 10.794 1.00 98.75 485 THR A O 1
ATOM 3601 N N . VAL A 1 486 ? -15.741 1.350 10.372 1.00 98.56 486 VAL A N 1
ATOM 3602 C CA . VAL A 1 486 ? -16.550 0.668 9.364 1.00 98.56 486 VAL A CA 1
ATOM 3603 C C . VAL A 1 486 ? -16.971 -0.678 9.934 1.00 98.56 486 VAL A C 1
ATOM 3605 O O . VAL A 1 486 ? -16.178 -1.341 10.590 1.00 98.56 486 VAL A O 1
ATOM 3608 N N . GLU A 1 487 ? -18.223 -1.073 9.738 1.00 97.50 487 GLU A N 1
ATOM 3609 C CA . GLU A 1 487 ? -18.713 -2.358 10.223 1.00 97.50 487 GLU A CA 1
ATOM 3610 C C . GLU A 1 487 ? -19.637 -3.051 9.220 1.00 97.50 487 GLU A C 1
ATOM 3612 O O . GLU A 1 487 ? -20.474 -2.404 8.582 1.00 97.50 487 GLU A O 1
ATOM 3617 N N . GLN A 1 488 ? -19.539 -4.379 9.131 1.00 96.81 488 GLN A N 1
ATOM 3618 C CA . GLN A 1 488 ? -20.536 -5.231 8.482 1.00 96.81 488 GLN A CA 1
ATOM 3619 C C . GLN A 1 488 ? -21.556 -5.692 9.521 1.00 96.81 488 GLN A C 1
ATOM 3621 O O . GLN A 1 488 ? -21.193 -6.224 10.570 1.00 96.81 488 GLN A O 1
ATOM 3626 N N . ARG A 1 489 ? -22.856 -5.555 9.247 1.00 95.50 489 ARG A N 1
ATOM 3627 C CA . ARG A 1 489 ? -23.909 -6.041 10.156 1.00 95.50 489 ARG A CA 1
ATOM 3628 C C . ARG A 1 489 ? -24.194 -7.523 9.953 1.00 95.50 489 ARG A C 1
ATOM 3630 O O . ARG A 1 489 ? -24.455 -7.951 8.838 1.00 95.50 489 ARG A O 1
ATOM 3637 N N . SER A 1 490 ? -24.307 -8.286 11.041 1.00 94.38 490 SER A N 1
ATOM 3638 C CA . SER A 1 490 ? -24.581 -9.734 10.959 1.00 94.38 490 SER A CA 1
ATOM 3639 C C . SER A 1 490 ? -25.976 -10.086 10.433 1.00 94.38 490 SER A C 1
ATOM 3641 O O . SER A 1 490 ? -26.229 -11.231 10.079 1.00 94.38 490 SER A O 1
ATOM 3643 N N . ALA A 1 491 ? -26.925 -9.147 10.493 1.00 93.25 491 ALA A N 1
ATOM 3644 C CA . ALA A 1 491 ? -28.327 -9.421 10.181 1.00 93.25 491 ALA A CA 1
ATOM 3645 C C . ALA A 1 491 ? -28.644 -9.338 8.681 1.00 93.25 491 ALA A C 1
ATOM 3647 O O . ALA A 1 491 ? -29.588 -9.984 8.229 1.00 93.25 491 ALA A O 1
ATOM 3648 N N . ASP A 1 492 ? -27.913 -8.502 7.942 1.00 92.62 492 ASP A N 1
ATOM 3649 C CA . ASP A 1 492 ? -28.211 -8.159 6.548 1.00 92.62 492 ASP A CA 1
ATOM 3650 C C . ASP A 1 492 ? -26.962 -7.934 5.679 1.00 92.62 492 ASP A C 1
ATOM 3652 O O . ASP A 1 492 ? -27.097 -7.508 4.533 1.00 92.62 492 ASP A O 1
ATOM 3656 N N . ASP A 1 493 ? -25.764 -8.195 6.216 1.00 92.12 493 ASP A N 1
ATOM 3657 C CA . ASP A 1 493 ? -24.458 -7.983 5.578 1.00 92.12 493 ASP A CA 1
ATOM 3658 C C . ASP A 1 493 ? -24.219 -6.551 5.074 1.00 92.12 493 ASP A C 1
ATOM 3660 O O . ASP A 1 493 ? -23.301 -6.302 4.291 1.00 92.12 493 ASP A O 1
ATOM 3664 N N . THR A 1 494 ? -25.031 -5.585 5.521 1.00 95.12 494 THR A N 1
ATOM 3665 C CA . THR A 1 494 ? -24.876 -4.190 5.112 1.00 95.12 494 THR A CA 1
ATOM 3666 C C . THR A 1 494 ? -23.716 -3.530 5.835 1.00 95.12 494 THR A C 1
ATOM 3668 O O . THR A 1 494 ? -23.481 -3.776 7.021 1.00 95.12 494 THR A O 1
ATOM 3671 N N . VAL A 1 495 ? -23.035 -2.631 5.124 1.00 97.19 495 VAL A N 1
ATOM 3672 C CA . VAL A 1 495 ? -21.892 -1.890 5.658 1.00 97.19 495 VAL A CA 1
ATOM 3673 C C . VAL A 1 495 ? -22.305 -0.518 6.165 1.00 97.19 495 VAL A C 1
ATOM 3675 O O . VAL A 1 495 ? -23.100 0.191 5.538 1.00 97.19 495 VAL A O 1
ATOM 3678 N N . TRP A 1 496 ? -21.756 -0.137 7.310 1.00 97.81 496 TRP A N 1
ATOM 3679 C CA . TRP A 1 496 ? -22.012 1.135 7.970 1.00 97.81 496 TRP A CA 1
ATOM 3680 C C . TRP A 1 496 ? -20.703 1.803 8.363 1.00 97.81 496 TRP A C 1
ATOM 3682 O O . TRP A 1 496 ? -19.790 1.145 8.838 1.00 97.81 496 TRP A O 1
ATOM 3692 N N . LEU A 1 497 ? -20.638 3.116 8.160 1.00 98.50 497 LEU A N 1
ATOM 3693 C CA . LEU A 1 497 ? -19.549 3.985 8.585 1.00 98.50 497 LEU A CA 1
ATOM 3694 C C . LEU A 1 497 ? -20.055 4.868 9.729 1.00 98.50 497 LEU A C 1
ATOM 3696 O O . LEU A 1 497 ? -21.142 5.455 9.640 1.00 98.50 497 LEU A O 1
ATOM 3700 N N . ARG A 1 498 ? -19.283 4.977 10.808 1.00 98.56 498 ARG A N 1
ATOM 3701 C CA . ARG A 1 498 ? -19.620 5.793 11.982 1.00 98.56 498 ARG A CA 1
ATOM 3702 C C . ARG A 1 498 ? -18.459 6.658 12.414 1.00 98.56 498 ARG A C 1
ATOM 3704 O O . ARG A 1 498 ? -17.309 6.257 12.305 1.00 98.56 498 ARG A O 1
ATOM 3711 N N . THR A 1 499 ? -18.775 7.808 12.995 1.00 98.69 499 THR A N 1
ATOM 3712 C CA . THR A 1 499 ? -17.802 8.682 13.658 1.00 98.69 499 THR A CA 1
ATOM 3713 C C . THR A 1 499 ? -18.020 8.680 15.164 1.00 98.69 499 THR A C 1
ATOM 3715 O O . THR A 1 499 ? -19.139 8.842 15.657 1.00 98.69 499 THR A O 1
ATOM 3718 N N . TRP A 1 500 ? -16.933 8.535 15.917 1.00 98.69 500 TRP A N 1
ATOM 3719 C CA . TRP A 1 500 ? -16.937 8.511 17.376 1.00 98.69 500 TRP A CA 1
ATOM 3720 C C . TRP A 1 500 ? -16.042 9.616 17.917 1.00 98.69 500 TRP A C 1
ATOM 3722 O O . TRP A 1 500 ? -14.821 9.564 17.777 1.00 98.69 500 TRP A O 1
ATOM 3732 N N . GLN A 1 501 ? -16.634 10.633 18.537 1.00 98.31 501 GLN A N 1
ATOM 3733 C CA . GLN A 1 501 ? -15.876 11.734 19.112 1.00 98.31 501 GLN A CA 1
ATOM 3734 C C . GLN A 1 501 ? -15.198 11.292 20.399 1.00 98.31 501 GLN A C 1
ATOM 3736 O O . GLN A 1 501 ? -15.840 10.745 21.301 1.00 98.31 501 GLN A O 1
ATOM 3741 N N . ILE A 1 502 ? -13.914 11.626 20.504 1.00 97.81 502 ILE A N 1
ATOM 3742 C CA . ILE A 1 502 ? -13.137 11.489 21.730 1.00 97.81 502 ILE A CA 1
ATOM 3743 C C . ILE A 1 502 ? -12.784 12.894 22.195 1.00 97.81 502 ILE A C 1
ATOM 3745 O O . ILE A 1 502 ? -12.174 13.672 21.461 1.00 97.81 502 ILE A O 1
ATOM 3749 N N . ASN A 1 503 ? -13.204 13.255 23.408 1.00 95.12 503 ASN A N 1
ATOM 3750 C CA . ASN A 1 503 ? -12.906 14.589 23.925 1.00 95.12 503 ASN A CA 1
ATOM 3751 C C . ASN A 1 503 ? -11.392 14.765 24.150 1.00 95.12 503 ASN A C 1
ATOM 3753 O O . ASN A 1 503 ? -10.631 13.802 24.243 1.00 95.12 503 ASN A O 1
ATOM 3757 N N . THR A 1 504 ? -10.947 16.012 24.294 1.00 93.25 504 THR A N 1
ATOM 3758 C CA . THR A 1 504 ? -9.523 16.341 24.476 1.00 93.25 504 THR A CA 1
ATOM 3759 C C . THR A 1 504 ? -8.884 15.639 25.680 1.00 93.25 504 THR A C 1
ATOM 3761 O O . THR A 1 504 ? -7.697 15.346 25.652 1.00 93.25 504 THR A O 1
ATOM 3764 N N . ALA A 1 505 ? -9.657 15.338 26.729 1.00 93.31 505 ALA A N 1
ATOM 3765 C CA . ALA A 1 505 ? -9.168 14.621 27.908 1.00 93.31 505 ALA A CA 1
ATOM 3766 C C . ALA A 1 505 ? -9.112 13.087 27.721 1.00 93.31 505 ALA A C 1
ATOM 3768 O O . ALA A 1 505 ? -8.572 12.377 28.570 1.00 93.31 505 ALA A O 1
ATOM 3769 N N . GLY A 1 506 ? -9.697 12.552 26.646 1.00 94.19 506 GLY A N 1
ATOM 3770 C CA . GLY A 1 506 ? -9.878 11.117 26.426 1.00 94.19 506 GLY A CA 1
ATOM 3771 C C . GLY A 1 506 ? -10.908 10.458 27.354 1.00 94.19 506 GLY A C 1
ATOM 3772 O O . GLY A 1 506 ? -10.950 9.235 27.442 1.00 94.19 506 GLY A O 1
ATOM 3773 N N . THR A 1 507 ? -11.726 11.233 28.069 1.00 96.44 507 THR A N 1
ATOM 3774 C CA . THR A 1 507 ? -12.657 10.757 29.112 1.00 96.44 507 THR A CA 1
ATOM 3775 C C . THR A 1 507 ? -14.089 10.537 28.628 1.00 96.44 507 THR A C 1
ATOM 3777 O O . THR A 1 507 ? -14.939 10.108 29.406 1.00 96.44 507 THR A O 1
ATOM 3780 N N . SER A 1 508 ? -14.378 10.792 27.352 1.00 97.44 508 SER A N 1
ATOM 3781 C CA . SER A 1 508 ? -15.661 10.451 26.734 1.00 97.44 508 SER A CA 1
ATOM 3782 C C . SER A 1 508 ? -15.457 9.879 25.338 1.00 97.44 508 SER A C 1
ATOM 3784 O O . SER A 1 508 ? -14.637 10.402 24.587 1.00 97.44 508 SER A O 1
ATOM 3786 N N . VAL A 1 509 ? -16.260 8.875 24.989 1.00 98.38 509 VAL A N 1
ATOM 3787 C CA . VAL A 1 509 ? -16.454 8.380 23.621 1.00 98.38 509 VAL A CA 1
ATOM 3788 C C . VAL A 1 509 ? -17.935 8.563 23.304 1.00 98.38 509 VAL A C 1
ATOM 3790 O O . VAL A 1 509 ? -18.774 8.138 24.098 1.00 98.38 509 VAL A O 1
ATOM 3793 N N . ALA A 1 510 ? -18.270 9.217 22.194 1.00 98.19 510 ALA A N 1
ATOM 3794 C CA . ALA A 1 510 ? -19.659 9.458 21.805 1.00 98.19 510 ALA A CA 1
ATOM 3795 C C . ALA A 1 510 ? -19.855 9.253 20.302 1.00 98.19 510 ALA A C 1
ATOM 3797 O O . ALA A 1 510 ? -19.086 9.785 19.510 1.00 98.19 510 ALA A O 1
ATOM 3798 N N . LEU A 1 511 ? -20.895 8.510 19.917 1.00 98.38 511 LEU A N 1
ATOM 3799 C CA . LEU A 1 511 ? -21.314 8.402 18.519 1.00 98.38 511 LEU A CA 1
ATOM 3800 C C . LEU A 1 511 ? -21.810 9.771 18.033 1.00 98.38 511 LEU A C 1
ATOM 3802 O O . LEU A 1 511 ? -22.654 10.378 18.693 1.00 98.38 511 LEU A O 1
ATOM 3806 N N . VAL A 1 512 ? -21.294 10.234 16.897 1.00 98.31 512 VAL A N 1
ATOM 3807 C CA . VAL A 1 512 ? -21.631 11.535 16.303 1.00 98.31 512 VAL A CA 1
ATOM 3808 C C . VAL A 1 512 ? -22.516 11.366 15.080 1.00 98.31 512 VAL A C 1
ATOM 3810 O O . VAL A 1 512 ? -23.616 11.911 15.049 1.00 98.31 512 VAL A O 1
ATOM 3813 N N . ASP A 1 513 ? -22.053 10.599 14.095 1.00 98.50 513 ASP A N 1
ATOM 3814 C CA . ASP A 1 513 ? -22.772 10.365 12.849 1.00 98.50 513 ASP A CA 1
ATOM 3815 C C . ASP A 1 513 ? -22.707 8.891 12.440 1.00 98.50 513 ASP A C 1
ATOM 3817 O O . ASP A 1 513 ? -21.877 8.108 12.915 1.00 98.50 513 ASP A O 1
ATOM 3821 N N . SER A 1 514 ? -23.632 8.504 11.570 1.00 98.06 514 SER A N 1
ATOM 3822 C CA . SER A 1 514 ? -23.734 7.170 11.015 1.00 98.06 514 SER A CA 1
ATOM 3823 C C . SER A 1 514 ? -24.305 7.219 9.610 1.00 98.06 514 SER A C 1
ATOM 3825 O O . SER A 1 514 ? -25.422 7.688 9.398 1.00 98.06 514 SER A O 1
ATOM 3827 N N . GLN A 1 515 ? -23.562 6.651 8.668 1.00 97.94 515 GLN A N 1
ATOM 3828 C CA . GLN A 1 515 ? -23.971 6.534 7.279 1.00 97.94 515 GLN A CA 1
ATOM 3829 C C . GLN A 1 515 ? -23.917 5.076 6.850 1.00 97.94 515 GLN A C 1
ATOM 3831 O O . GLN A 1 515 ? -22.982 4.349 7.175 1.00 97.94 515 GLN A O 1
ATOM 3836 N N . GLN A 1 516 ? -24.930 4.639 6.111 1.00 96.69 516 GLN A N 1
ATOM 3837 C CA . GLN A 1 516 ? -24.864 3.350 5.438 1.00 96.69 516 GLN A CA 1
ATOM 3838 C C . GLN A 1 516 ? -23.984 3.501 4.197 1.00 96.69 516 GLN A C 1
ATOM 3840 O O . GLN A 1 516 ? -24.216 4.399 3.381 1.00 96.69 516 GLN A O 1
ATOM 3845 N N . VAL A 1 517 ? -23.011 2.611 4.035 1.00 96.00 517 VAL A N 1
ATOM 3846 C CA . VAL A 1 517 ? -22.149 2.591 2.857 1.00 96.00 517 VAL A CA 1
ATOM 3847 C C . VAL A 1 517 ? -22.932 1.942 1.714 1.00 96.00 517 VAL A C 1
ATOM 3849 O O . VAL A 1 517 ? -23.492 0.852 1.839 1.00 96.00 517 VAL A O 1
ATOM 3852 N N . LYS A 1 518 ? -23.070 2.680 0.614 1.00 92.38 518 LYS A N 1
ATOM 3853 C CA . LYS A 1 518 ? -23.930 2.334 -0.525 1.00 92.38 518 LYS A CA 1
ATOM 3854 C C . LYS A 1 518 ? -23.199 2.589 -1.818 1.00 92.38 518 LYS A C 1
ATOM 3856 O O . LYS A 1 518 ? -22.322 3.442 -1.862 1.00 92.38 518 LYS A O 1
ATOM 3861 N N . ASP A 1 519 ? -23.630 1.936 -2.879 1.00 87.44 519 ASP A N 1
ATOM 3862 C CA . ASP A 1 519 ? -23.240 2.275 -4.240 1.00 87.44 519 ASP A CA 1
ATOM 3863 C C . ASP A 1 519 ? -23.563 3.746 -4.562 1.00 87.44 519 ASP A C 1
ATOM 3865 O O . ASP A 1 519 ? -24.640 4.241 -4.214 1.00 87.44 519 ASP A O 1
ATOM 3869 N N . LEU A 1 520 ? -22.634 4.470 -5.186 1.00 85.81 520 LEU A N 1
ATOM 3870 C CA . LEU A 1 520 ? -22.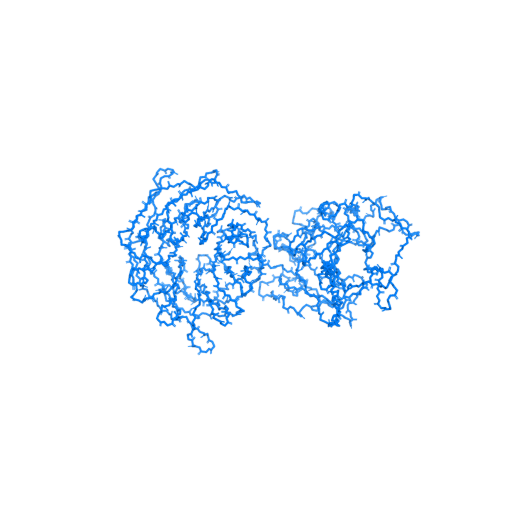860 5.859 -5.587 1.00 85.81 520 LEU A CA 1
ATOM 3871 C C . LEU A 1 520 ? -23.824 5.974 -6.782 1.00 85.81 520 LEU A C 1
ATOM 3873 O O . LEU A 1 520 ? -24.677 6.859 -6.783 1.00 85.81 520 LEU A O 1
ATOM 3877 N N . ALA A 1 521 ? -23.737 5.066 -7.756 1.00 84.25 521 ALA A N 1
ATOM 3878 C CA . ALA A 1 521 ? -24.521 5.084 -8.989 1.00 84.25 521 ALA A CA 1
ATOM 3879 C C . ALA A 1 521 ? -25.958 4.575 -8.797 1.00 84.25 521 ALA A C 1
ATOM 3881 O O . ALA A 1 521 ? -26.896 5.134 -9.366 1.00 84.25 521 ALA A O 1
ATOM 3882 N N . SER A 1 522 ? -26.154 3.523 -7.999 1.00 86.44 522 SER A N 1
ATOM 3883 C CA . SER A 1 522 ? -27.480 2.920 -7.779 1.00 86.44 522 SER A CA 1
ATOM 3884 C C . SER A 1 522 ? -28.113 3.270 -6.431 1.00 86.44 522 SER A C 1
ATOM 3886 O O . SER A 1 522 ? -29.302 3.015 -6.232 1.00 86.44 522 SER A O 1
ATOM 3888 N N . ASN A 1 523 ? -27.350 3.850 -5.495 1.00 84.62 523 ASN A N 1
ATOM 3889 C CA . ASN A 1 523 ? -27.774 4.086 -4.109 1.00 84.62 523 ASN A CA 1
ATOM 3890 C C . ASN A 1 523 ? -28.298 2.818 -3.398 1.00 84.62 523 ASN A C 1
ATOM 3892 O O . ASN A 1 523 ? -29.064 2.899 -2.432 1.00 84.62 523 ASN A O 1
ATOM 3896 N N . ALA A 1 524 ? -27.895 1.639 -3.877 1.00 86.50 524 ALA A N 1
ATOM 3897 C CA . ALA A 1 524 ? -28.190 0.360 -3.255 1.00 86.50 524 ALA A CA 1
ATOM 3898 C C . ALA A 1 524 ? -27.119 0.025 -2.208 1.00 86.50 524 ALA A C 1
ATOM 3900 O O . ALA A 1 524 ? -25.936 0.318 -2.393 1.00 86.50 524 ALA A O 1
ATOM 3901 N N . ALA A 1 525 ? -27.535 -0.589 -1.101 1.00 85.81 525 ALA A N 1
ATOM 3902 C CA . ALA A 1 525 ? -26.592 -1.200 -0.172 1.00 85.81 525 ALA A CA 1
ATOM 3903 C C . ALA A 1 525 ? -25.958 -2.431 -0.828 1.00 85.81 525 ALA A C 1
ATOM 3905 O O . ALA A 1 525 ? -26.623 -3.137 -1.589 1.00 85.81 525 ALA A O 1
ATOM 3906 N N . PHE A 1 526 ? -24.693 -2.685 -0.523 1.00 86.75 526 PHE A N 1
ATOM 3907 C CA . PHE A 1 526 ? -24.000 -3.901 -0.932 1.00 86.75 526 PHE A CA 1
ATOM 3908 C C . PHE A 1 526 ? -23.763 -4.800 0.283 1.00 86.75 526 PHE A C 1
ATOM 3910 O O . PHE A 1 526 ? -23.715 -4.324 1.419 1.00 86.75 526 PHE A O 1
ATOM 3917 N N . THR A 1 527 ? -23.635 -6.096 0.017 1.00 88.81 527 THR A N 1
ATOM 3918 C CA . THR A 1 527 ? -23.271 -7.112 1.007 1.00 88.81 527 THR A CA 1
ATOM 3919 C C . THR A 1 527 ? -21.755 -7.244 1.048 1.00 88.81 527 THR A C 1
ATOM 3921 O O . THR A 1 527 ? -21.146 -7.495 0.000 1.00 88.81 527 THR A O 1
ATOM 3924 N N . ALA A 1 528 ? -21.158 -7.076 2.223 1.00 93.06 528 ALA A N 1
ATOM 3925 C CA . ALA A 1 528 ? -19.725 -7.273 2.407 1.00 93.06 528 ALA A CA 1
ATOM 3926 C C . ALA A 1 528 ? -19.375 -8.737 2.686 1.00 93.06 528 ALA A C 1
ATOM 3928 O O . ALA A 1 528 ? -20.158 -9.483 3.270 1.00 93.06 528 ALA A O 1
ATOM 3929 N N . ALA A 1 529 ? -18.191 -9.134 2.241 1.00 91.69 529 ALA A N 1
ATOM 3930 C CA . ALA A 1 529 ? -17.468 -10.287 2.755 1.00 91.69 529 ALA A CA 1
ATOM 3931 C C . ALA A 1 529 ? -16.391 -9.863 3.766 1.00 91.69 529 ALA A C 1
ATOM 3933 O O . ALA A 1 529 ? -16.021 -10.681 4.599 1.00 91.69 529 ALA A O 1
ATOM 3934 N N . ASP A 1 530 ? -15.901 -8.626 3.646 1.00 95.50 530 ASP A N 1
ATOM 3935 C CA . ASP A 1 530 ? -14.850 -8.038 4.475 1.00 95.50 530 ASP A CA 1
ATOM 3936 C C . ASP A 1 530 ? -14.889 -6.504 4.353 1.00 95.50 530 ASP A C 1
ATOM 3938 O O . ASP A 1 530 ? -15.271 -5.983 3.286 1.00 95.50 530 ASP A O 1
ATOM 3942 N N . VAL A 1 531 ? -14.525 -5.783 5.416 1.00 97.62 531 VAL A N 1
ATOM 3943 C CA . VAL A 1 531 ? -14.498 -4.311 5.454 1.00 97.62 531 VAL A CA 1
ATOM 3944 C C . VAL A 1 531 ? -13.225 -3.774 6.088 1.00 97.62 531 VAL A C 1
ATOM 3946 O O . VAL A 1 531 ? -12.723 -4.315 7.057 1.00 97.62 531 VAL A O 1
ATOM 3949 N N . ASP A 1 532 ? -12.750 -2.641 5.581 1.00 98.31 532 ASP A N 1
ATOM 3950 C CA . ASP A 1 532 ? -11.552 -1.991 6.109 1.00 98.31 532 ASP A CA 1
ATOM 3951 C C . ASP A 1 532 ? -11.625 -0.465 5.890 1.00 98.31 532 ASP A C 1
ATOM 3953 O O . ASP A 1 532 ? -12.305 0.022 4.973 1.00 98.31 532 ASP A O 1
ATOM 3957 N N . VAL A 1 533 ? -10.999 0.320 6.765 1.00 98.44 533 VAL A N 1
ATOM 3958 C CA . VAL A 1 533 ? -10.978 1.780 6.731 1.00 98.44 533 VAL A CA 1
ATOM 3959 C C . VAL A 1 533 ? -9.605 2.334 7.094 1.00 98.44 533 VAL A C 1
ATOM 3961 O O . VAL A 1 533 ? -9.075 2.142 8.179 1.00 98.44 533 VAL A O 1
ATOM 3964 N N . THR A 1 534 ? -9.089 3.205 6.232 1.00 97.25 534 THR A N 1
ATOM 3965 C CA . THR A 1 534 ? -7.940 4.055 6.559 1.00 97.25 534 THR A CA 1
ATOM 3966 C C . THR A 1 534 ? -8.316 5.526 6.510 1.00 97.25 534 THR A C 1
ATOM 3968 O O . THR A 1 534 ? -9.340 5.922 5.949 1.00 97.25 534 THR A O 1
ATOM 3971 N N . VAL A 1 535 ? -7.489 6.367 7.125 1.00 95.62 535 VAL A N 1
ATOM 3972 C CA . VAL A 1 535 ? -7.658 7.820 7.127 1.00 95.62 535 VAL A CA 1
ATOM 3973 C C . VAL A 1 535 ? -6.428 8.463 6.507 1.00 95.62 535 VAL A C 1
ATOM 3975 O O . VAL A 1 535 ? -5.299 8.274 6.963 1.00 95.62 535 VAL A O 1
ATOM 3978 N N . THR A 1 536 ? -6.663 9.262 5.472 1.00 92.06 536 THR A N 1
ATOM 3979 C CA . THR A 1 536 ? -5.626 9.978 4.723 1.00 92.06 536 THR A CA 1
ATOM 3980 C C . THR A 1 536 ? -6.085 11.402 4.394 1.00 92.06 536 THR A C 1
ATOM 3982 O O . THR A 1 536 ? -7.199 11.793 4.727 1.00 92.06 536 THR A O 1
ATOM 3985 N N . GLY A 1 537 ? -5.226 12.225 3.803 1.00 83.50 537 GLY A N 1
ATOM 3986 C CA . GLY A 1 537 ? -5.495 13.625 3.467 1.00 83.50 537 GLY A CA 1
ATOM 3987 C C . GLY A 1 537 ? -4.389 14.579 3.921 1.00 83.50 537 GLY A C 1
ATOM 3988 O O . GLY A 1 537 ? -3.425 14.209 4.585 1.00 83.50 537 GLY A O 1
ATOM 3989 N N . ASN A 1 538 ? -4.494 15.853 3.572 1.00 76.50 538 ASN A N 1
ATOM 3990 C CA . ASN A 1 538 ? -3.414 16.799 3.829 1.00 76.50 538 ASN A CA 1
ATOM 3991 C C . ASN A 1 538 ? -3.211 17.053 5.345 1.00 76.50 538 ASN A C 1
ATOM 3993 O O . ASN A 1 538 ? -4.006 17.743 6.001 1.00 76.50 538 ASN A O 1
ATOM 3997 N N . LEU A 1 539 ? -2.126 16.477 5.891 1.00 64.69 539 LEU A N 1
ATOM 3998 C CA . LEU A 1 539 ? -1.751 16.528 7.307 1.00 64.69 539 LEU A CA 1
ATOM 3999 C C . LEU A 1 539 ? -1.783 17.967 7.832 1.00 64.69 539 LEU A C 1
ATOM 4001 O O . LEU A 1 539 ? -1.115 18.859 7.321 1.00 64.69 539 LEU A O 1
ATOM 4005 N N . GLY A 1 540 ? -2.568 18.190 8.887 1.00 67.06 540 GLY A N 1
ATOM 4006 C CA . GLY A 1 540 ? -2.705 19.506 9.517 1.00 67.06 540 GLY A CA 1
ATOM 4007 C C . GLY A 1 540 ? -3.758 20.423 8.887 1.00 67.06 540 GLY A C 1
ATOM 4008 O O . GLY A 1 540 ? -4.003 21.505 9.425 1.00 67.06 540 GLY A O 1
ATOM 4009 N N . SER A 1 541 ? -4.440 19.996 7.820 1.00 82.00 541 SER A N 1
ATOM 4010 C CA . SER A 1 541 ? -5.554 20.752 7.234 1.00 82.00 541 SER A CA 1
ATOM 4011 C C . SER A 1 541 ? -6.870 19.972 7.212 1.00 82.00 541 SER A C 1
ATOM 4013 O O . SER A 1 541 ? -7.858 20.481 7.749 1.00 82.00 541 SER A O 1
ATOM 4015 N N . ARG A 1 542 ? -6.885 18.763 6.636 1.00 90.25 542 ARG A N 1
ATOM 4016 C CA . ARG A 1 542 ? -8.096 17.971 6.385 1.00 90.25 542 ARG A CA 1
ATOM 4017 C C . ARG A 1 542 ? -7.772 16.489 6.224 1.00 90.25 542 ARG A C 1
ATOM 4019 O O . ARG A 1 542 ? -6.805 16.137 5.556 1.00 90.25 542 ARG A O 1
ATOM 4026 N N . GLU A 1 543 ? -8.638 15.646 6.770 1.00 94.56 543 GLU A N 1
ATOM 4027 C CA . GLU A 1 543 ? -8.601 14.194 6.605 1.00 94.56 543 GLU A CA 1
ATOM 4028 C C . GLU A 1 543 ? -9.915 13.653 6.021 1.00 94.56 543 GLU A C 1
ATOM 4030 O O . GLU A 1 543 ? -10.998 14.200 6.256 1.00 94.56 543 GLU A O 1
ATOM 4035 N N . PHE A 1 544 ? -9.792 12.557 5.279 1.00 96.62 544 PHE A N 1
ATOM 4036 C CA . PHE A 1 544 ? -10.852 11.777 4.658 1.00 96.62 544 PHE A CA 1
ATOM 4037 C C . PHE A 1 544 ? -10.742 10.327 5.129 1.00 96.62 544 PHE A C 1
ATOM 4039 O O . PHE A 1 544 ? -9.638 9.795 5.262 1.00 96.62 544 PHE A O 1
ATOM 4046 N N . ALA A 1 545 ? -11.882 9.679 5.350 1.00 97.88 545 ALA A N 1
ATOM 4047 C CA . ALA A 1 545 ? -11.928 8.232 5.516 1.00 97.88 545 ALA A CA 1
ATOM 4048 C C . ALA A 1 545 ? -11.981 7.568 4.136 1.00 97.88 545 ALA A C 1
ATOM 4050 O O . ALA A 1 545 ? -12.783 7.963 3.290 1.00 97.88 545 ALA A O 1
ATOM 4051 N N . VAL A 1 546 ? -11.146 6.560 3.915 1.00 98.06 546 VAL A N 1
ATOM 4052 C CA . VAL A 1 546 ? -11.149 5.710 2.724 1.00 98.06 546 VAL A CA 1
ATOM 4053 C C . VAL A 1 546 ? -11.637 4.340 3.162 1.00 98.06 546 VAL A C 1
ATOM 4055 O O . VAL A 1 546 ? -10.941 3.631 3.880 1.00 98.06 546 VAL A O 1
ATOM 4058 N N . VAL A 1 547 ? -12.863 4.009 2.770 1.00 98.19 547 VAL A N 1
ATOM 4059 C CA . VAL A 1 547 ? -13.551 2.771 3.133 1.00 98.19 547 VAL A CA 1
ATOM 4060 C C . VAL A 1 547 ? -13.419 1.776 1.994 1.00 98.19 547 VAL A C 1
ATOM 4062 O O . VAL A 1 547 ? -13.860 2.059 0.879 1.00 98.19 547 VAL A O 1
ATOM 4065 N N . SER A 1 548 ? -12.867 0.609 2.290 1.00 97.75 548 SER A N 1
ATOM 4066 C CA . SER A 1 548 ? -12.714 -0.507 1.364 1.00 97.75 548 SER A CA 1
ATOM 4067 C C . SER A 1 548 ? -13.689 -1.616 1.735 1.00 97.75 548 SER A C 1
ATOM 4069 O O . SER A 1 548 ? -13.853 -1.948 2.906 1.00 97.75 548 SER A O 1
ATOM 4071 N N . VAL A 1 549 ? -14.366 -2.181 0.738 1.00 96.81 549 VAL A N 1
ATOM 4072 C CA . VAL A 1 549 ? -15.311 -3.279 0.933 1.00 96.81 549 VAL A CA 1
ATOM 4073 C C . VAL A 1 549 ? -15.118 -4.346 -0.125 1.00 96.81 549 VAL A C 1
ATOM 4075 O O . VAL A 1 549 ? -15.287 -4.097 -1.322 1.00 96.81 549 VAL A O 1
ATOM 4078 N N . ALA A 1 550 ? -14.844 -5.564 0.328 1.00 94.56 550 ALA A N 1
ATOM 4079 C CA . ALA A 1 550 ? -14.883 -6.743 -0.510 1.00 94.56 550 ALA A CA 1
ATOM 4080 C C . ALA A 1 550 ? -16.339 -7.193 -0.631 1.00 94.56 550 ALA A C 1
ATOM 4082 O O . ALA A 1 550 ? -17.008 -7.472 0.360 1.00 94.56 550 ALA A O 1
ATOM 4083 N N . THR A 1 551 ? -16.854 -7.261 -1.852 1.00 89.25 551 THR A N 1
ATOM 4084 C CA . THR A 1 551 ? -18.198 -7.763 -2.153 1.00 89.25 551 THR A CA 1
ATOM 4085 C C . THR A 1 551 ? -18.092 -9.042 -2.981 1.00 89.25 551 THR A C 1
ATOM 4087 O O . THR A 1 551 ? -17.086 -9.249 -3.666 1.00 89.25 551 THR A O 1
ATOM 4090 N N . PRO A 1 552 ? -19.147 -9.875 -3.042 1.00 83.31 552 PRO A N 1
ATOM 4091 C CA . PRO A 1 552 ? -19.173 -11.024 -3.949 1.00 83.31 552 PRO A CA 1
ATOM 4092 C C . PRO A 1 552 ? -18.940 -10.662 -5.428 1.00 83.31 552 PRO A C 1
ATOM 4094 O O . PRO A 1 552 ? -18.517 -11.508 -6.211 1.00 83.31 552 PRO A O 1
ATOM 4097 N N . SER A 1 553 ? -19.234 -9.417 -5.818 1.00 78.94 553 SER A N 1
ATOM 4098 C CA . SER A 1 553 ? -19.052 -8.897 -7.179 1.00 78.94 553 SER A CA 1
ATOM 4099 C C . SER A 1 553 ? -17.689 -8.255 -7.443 1.00 78.94 553 SER A C 1
ATOM 4101 O O . SER A 1 553 ? -17.379 -7.995 -8.604 1.00 78.94 553 SER A O 1
ATOM 4103 N N . GLY A 1 554 ? -16.885 -7.980 -6.414 1.00 87.56 554 GLY A N 1
ATOM 4104 C CA . GLY A 1 554 ? -15.650 -7.213 -6.564 1.00 87.56 554 GLY A CA 1
ATOM 4105 C C . GLY A 1 554 ? -15.289 -6.370 -5.347 1.00 87.56 554 GLY A C 1
ATOM 4106 O O . GLY A 1 554 ? -16.005 -6.351 -4.348 1.00 87.56 554 GLY A O 1
ATOM 4107 N N . LEU A 1 555 ? -14.181 -5.652 -5.445 1.00 91.88 555 LEU A N 1
ATOM 4108 C CA . LEU A 1 555 ? -13.771 -4.642 -4.476 1.00 91.88 555 LEU A CA 1
ATOM 4109 C C . LEU A 1 555 ? -14.463 -3.306 -4.770 1.00 91.88 555 LEU A C 1
ATOM 4111 O O . LEU A 1 555 ? -14.542 -2.882 -5.922 1.00 91.88 555 LEU A O 1
ATOM 4115 N N . ARG A 1 556 ? -14.867 -2.604 -3.715 1.00 93.81 556 ARG A N 1
ATOM 4116 C CA . ARG A 1 556 ? -15.301 -1.209 -3.754 1.00 93.81 556 ARG A CA 1
ATOM 4117 C C . ARG A 1 556 ? -14.484 -0.374 -2.783 1.00 93.81 556 ARG A C 1
ATOM 4119 O O . ARG A 1 556 ? -14.327 -0.765 -1.635 1.00 93.81 556 ARG A O 1
ATOM 4126 N N . VAL A 1 557 ? -14.027 0.791 -3.221 1.00 96.38 557 VAL A N 1
ATOM 4127 C CA . VAL A 1 557 ? -13.324 1.773 -2.390 1.00 96.38 557 VAL A CA 1
ATOM 4128 C C . VAL A 1 557 ? -14.076 3.094 -2.464 1.00 96.38 557 VAL A C 1
ATOM 4130 O O . VAL A 1 557 ? -14.472 3.521 -3.545 1.00 96.38 557 VAL A O 1
ATOM 4133 N N . GLN A 1 558 ? -14.323 3.736 -1.327 1.00 97.31 558 GLN A N 1
ATOM 4134 C CA . GLN A 1 558 ? -15.044 5.006 -1.253 1.00 97.31 558 GLN A CA 1
ATOM 4135 C C . GLN A 1 558 ? -14.329 5.992 -0.351 1.00 97.31 558 GLN A C 1
ATOM 4137 O O . GLN A 1 558 ? -13.926 5.640 0.754 1.00 97.31 558 GLN A O 1
ATOM 4142 N N . SER A 1 559 ? -14.249 7.245 -0.782 1.00 97.69 559 SER A N 1
ATOM 4143 C CA . SER A 1 559 ? -13.764 8.334 0.055 1.00 97.69 559 SER A CA 1
ATOM 4144 C C . SER A 1 559 ? -14.928 9.070 0.711 1.00 97.69 559 SER A C 1
ATOM 4146 O O . SER A 1 559 ? -15.991 9.300 0.122 1.00 97.69 559 SER A O 1
ATOM 4148 N N . TRP A 1 560 ? -14.722 9.444 1.967 1.00 98.06 560 TRP A N 1
ATOM 4149 C CA . TRP A 1 560 ? -15.698 10.121 2.802 1.00 98.06 560 TRP A CA 1
ATOM 4150 C C . TRP A 1 560 ? -15.049 11.312 3.487 1.00 98.06 560 TRP A C 1
ATOM 4152 O O . TRP A 1 560 ? -14.053 11.197 4.201 1.00 98.06 560 TRP A O 1
ATOM 4162 N N . GLN A 1 561 ? -15.653 12.472 3.297 1.00 96.88 561 GLN A N 1
ATOM 4163 C CA . GLN A 1 561 ? -15.318 13.684 4.013 1.00 96.88 561 GLN A CA 1
ATOM 4164 C C . GLN A 1 561 ? -15.849 13.611 5.444 1.00 96.88 561 GLN A C 1
ATOM 4166 O O . GLN A 1 561 ? -16.979 13.178 5.683 1.00 96.88 561 GLN A O 1
ATOM 4171 N N . ILE A 1 562 ? -15.045 14.115 6.379 1.00 97.50 562 ILE A N 1
ATOM 4172 C CA . ILE A 1 562 ? -15.402 14.264 7.789 1.00 97.50 562 ILE A CA 1
ATOM 4173 C C . ILE A 1 562 ? -15.406 15.757 8.112 1.00 97.50 562 ILE A C 1
ATOM 4175 O O . ILE A 1 562 ? -14.383 16.426 7.976 1.00 97.50 562 ILE A O 1
ATOM 4179 N N . SER A 1 563 ? -16.550 16.312 8.513 1.00 97.38 563 SER A N 1
ATOM 4180 C CA . SER A 1 563 ? -16.646 17.735 8.867 1.00 97.38 563 SER A CA 1
ATOM 4181 C C . SER A 1 563 ? -16.002 18.052 10.223 1.00 97.38 563 SER A C 1
ATOM 4183 O O . SER A 1 563 ? -15.724 17.161 11.026 1.00 97.38 563 SER A O 1
ATOM 4185 N N . SER A 1 564 ? -15.839 19.338 10.540 1.00 96.75 564 SER A N 1
ATOM 4186 C CA . SER A 1 564 ? -15.417 19.819 11.866 1.00 96.75 564 SER A CA 1
ATOM 4187 C C . SER A 1 564 ? -16.406 19.482 12.989 1.00 96.75 564 SER A C 1
ATOM 4189 O O . SER A 1 564 ? -16.049 19.536 14.167 1.00 96.75 564 SER A O 1
ATOM 4191 N N . ALA A 1 565 ? -17.632 19.093 12.631 1.00 97.44 565 ALA A N 1
ATOM 4192 C CA . ALA A 1 565 ? -18.638 18.560 13.540 1.00 97.44 565 ALA A CA 1
ATOM 4193 C C . ALA A 1 565 ? -18.644 17.020 13.598 1.00 97.44 565 ALA A C 1
ATOM 4195 O O . ALA A 1 565 ? -19.430 16.465 14.356 1.00 97.44 565 ALA A O 1
ATOM 4196 N N . GLY A 1 566 ? -17.793 16.337 12.825 1.00 97.56 566 GLY A N 1
ATOM 4197 C CA . GLY A 1 566 ? -17.739 14.875 12.735 1.00 97.56 566 GLY A CA 1
ATOM 4198 C C . GLY A 1 566 ? -18.834 14.256 11.864 1.00 97.56 566 GLY A C 1
ATOM 4199 O O . GLY A 1 566 ? -19.127 13.074 12.024 1.00 97.56 566 GLY A O 1
ATOM 4200 N N . LEU A 1 567 ? -19.455 15.040 10.974 1.00 98.38 567 LEU A N 1
ATOM 4201 C CA . LEU A 1 567 ? -20.460 14.548 10.026 1.00 98.38 567 LEU A CA 1
ATOM 4202 C C . LEU A 1 567 ? -19.787 13.936 8.799 1.00 98.38 567 LEU A C 1
ATOM 4204 O O . LEU A 1 567 ? -18.783 14.466 8.318 1.00 98.38 567 LEU A O 1
ATOM 4208 N N . LEU A 1 568 ? -20.373 12.858 8.291 1.00 98.19 568 LEU A N 1
ATOM 4209 C CA . LEU A 1 568 ? -19.885 12.082 7.161 1.00 98.19 568 LEU A CA 1
ATOM 4210 C C . LEU A 1 568 ? -20.592 12.498 5.870 1.00 98.19 568 LEU A C 1
ATOM 4212 O O . LEU A 1 568 ? -21.820 12.536 5.797 1.00 98.19 568 LEU A O 1
ATOM 4216 N N . ALA A 1 569 ? -19.813 12.742 4.821 1.00 97.06 569 ALA A N 1
ATOM 4217 C CA . ALA A 1 569 ? -20.325 12.940 3.471 1.00 97.06 569 ALA A CA 1
ATOM 4218 C C . ALA A 1 569 ? -19.488 12.135 2.477 1.00 97.06 569 ALA A C 1
ATOM 4220 O O . ALA A 1 569 ? -18.272 12.291 2.419 1.00 97.06 569 ALA A O 1
ATOM 4221 N N . ARG A 1 570 ? -20.134 11.266 1.698 1.00 96.25 570 ARG A N 1
ATOM 4222 C CA . ARG A 1 570 ? -19.467 10.499 0.639 1.00 96.25 570 ARG A CA 1
ATOM 4223 C C . ARG A 1 570 ? -19.004 11.449 -0.464 1.00 96.25 570 ARG A C 1
ATOM 4225 O O . ARG A 1 570 ? -19.794 12.294 -0.884 1.00 96.25 570 ARG A O 1
ATOM 4232 N N . VAL A 1 571 ? -17.770 11.282 -0.928 1.00 95.75 571 VAL A N 1
ATOM 4233 C CA . VAL A 1 571 ? -17.155 12.127 -1.961 1.00 95.75 571 VAL A CA 1
ATOM 4234 C C . VAL A 1 571 ? -17.054 11.363 -3.272 1.00 95.75 571 VAL A C 1
ATOM 4236 O O . VAL A 1 571 ? -17.644 11.787 -4.264 1.00 95.75 571 VAL A O 1
ATOM 4239 N N . ASP A 1 572 ? -16.373 10.218 -3.260 1.00 95.06 572 ASP A N 1
ATOM 4240 C CA . ASP A 1 572 ? -16.040 9.488 -4.480 1.00 95.06 572 ASP A CA 1
ATOM 4241 C C . ASP A 1 572 ? -16.091 7.964 -4.302 1.00 95.06 572 ASP A C 1
ATOM 4243 O O . ASP A 1 572 ? -16.196 7.448 -3.183 1.00 95.06 572 ASP A O 1
ATOM 4247 N N . GLN A 1 573 ? -16.049 7.241 -5.420 1.00 94.25 573 GLN A N 1
ATOM 4248 C CA . GLN A 1 573 ? -16.072 5.784 -5.473 1.00 94.25 573 GLN A CA 1
ATOM 4249 C C . GLN A 1 573 ? -15.164 5.243 -6.579 1.00 94.25 573 GLN A C 1
ATOM 4251 O O . GLN A 1 573 ? -15.167 5.725 -7.708 1.00 94.25 573 GLN A O 1
ATOM 4256 N N . TRP A 1 574 ? -14.489 4.142 -6.267 1.00 90.69 574 TRP A N 1
ATOM 4257 C CA . TRP A 1 574 ? -13.761 3.311 -7.210 1.00 90.69 574 TRP A CA 1
ATOM 4258 C C . TRP A 1 574 ? -14.150 1.832 -7.053 1.00 90.69 574 TRP A C 1
ATOM 4260 O O . TRP A 1 574 ? -14.426 1.370 -5.946 1.00 90.69 574 TRP A O 1
ATOM 4270 N N . ASP A 1 575 ? -14.171 1.083 -8.154 1.00 86.31 575 ASP A N 1
ATOM 4271 C CA . ASP A 1 575 ? -14.565 -0.330 -8.192 1.00 86.31 575 ASP A CA 1
ATOM 4272 C C . ASP A 1 575 ? -13.490 -1.187 -8.887 1.00 86.31 575 ASP A C 1
ATOM 4274 O O . ASP A 1 575 ? -12.862 -0.755 -9.857 1.00 86.31 575 ASP A O 1
ATOM 4278 N N . ALA A 1 576 ? -13.306 -2.423 -8.414 1.00 79.88 576 ALA A N 1
ATOM 4279 C CA . ALA A 1 576 ? -12.331 -3.392 -8.920 1.00 79.88 576 ALA A CA 1
ATOM 4280 C C . ALA A 1 576 ? -12.892 -4.815 -9.035 1.00 79.88 576 ALA A C 1
ATOM 4282 O O . ALA A 1 576 ? -14.012 -5.113 -8.627 1.00 79.88 576 ALA A O 1
ATOM 4283 N N . GLY A 1 577 ? -12.052 -5.719 -9.555 1.00 75.25 577 GLY A N 1
ATOM 4284 C CA . GLY A 1 577 ? -12.302 -7.160 -9.553 1.00 75.25 577 GLY A CA 1
ATOM 4285 C C . GLY A 1 577 ? -12.363 -7.784 -8.151 1.00 75.25 577 GLY A C 1
ATOM 4286 O O . GLY A 1 577 ? -12.300 -7.100 -7.132 1.00 75.25 577 GLY A O 1
ATOM 4287 N N . ALA A 1 578 ? -12.510 -9.109 -8.109 1.00 82.62 578 ALA A N 1
ATOM 4288 C CA . ALA A 1 578 ? -12.728 -9.873 -6.882 1.00 82.62 578 ALA A CA 1
ATOM 4289 C C . ALA A 1 578 ? -11.601 -9.716 -5.843 1.00 82.62 578 ALA A C 1
ATOM 4291 O O . ALA A 1 578 ? -10.428 -9.946 -6.148 1.00 82.62 578 ALA A O 1
ATOM 4292 N N . ALA A 1 579 ? -12.003 -9.432 -4.605 1.00 90.69 579 ALA A N 1
ATOM 4293 C CA . ALA A 1 579 ? -11.177 -9.434 -3.403 1.00 90.69 579 ALA A CA 1
ATOM 4294 C C . ALA A 1 579 ? -11.902 -10.226 -2.304 1.00 90.69 579 ALA A C 1
ATOM 4296 O O . ALA A 1 579 ? -13.133 -10.293 -2.315 1.00 90.69 579 ALA A O 1
ATOM 4297 N N . SER A 1 580 ? -11.159 -10.846 -1.390 1.00 88.62 580 SER A N 1
ATOM 4298 C CA . SER A 1 580 ? -11.731 -11.662 -0.305 1.00 88.62 580 SER A CA 1
ATOM 4299 C C . SER A 1 580 ? -11.212 -11.333 1.091 1.00 88.62 580 SER A C 1
ATOM 4301 O O . SER A 1 580 ? -11.743 -11.867 2.052 1.00 88.62 580 SER A O 1
ATOM 4303 N N . GLU A 1 581 ? -10.145 -10.548 1.180 1.00 94.06 581 GLU A N 1
ATOM 4304 C CA . GLU A 1 581 ? -9.516 -10.104 2.425 1.00 94.06 581 GLU A CA 1
ATOM 4305 C C . GLU A 1 581 ? -8.880 -8.748 2.140 1.00 94.06 581 GLU A C 1
ATOM 4307 O O . GLU A 1 581 ? -8.341 -8.574 1.038 1.00 94.06 581 GLU A O 1
ATOM 4312 N N . LEU A 1 582 ? -8.965 -7.821 3.082 1.00 96.94 582 LEU A N 1
ATOM 4313 C CA . LEU A 1 582 ? -8.566 -6.430 2.988 1.00 96.94 582 LEU A CA 1
ATOM 4314 C C . LEU A 1 582 ? -7.704 -6.060 4.194 1.00 96.94 582 LEU A C 1
ATOM 4316 O O . LEU A 1 582 ? -7.885 -6.558 5.295 1.00 96.94 582 LEU A O 1
ATOM 4320 N N . SER A 1 583 ? -6.752 -5.167 3.966 1.00 97.19 583 SER A N 1
ATOM 4321 C CA . SER A 1 583 ? -6.060 -4.445 5.026 1.00 97.19 583 SER A CA 1
ATOM 4322 C C . SER A 1 583 ? -5.512 -3.162 4.428 1.00 97.19 583 SER A C 1
ATOM 4324 O O . SER A 1 583 ? -4.735 -3.225 3.468 1.00 97.19 583 SER A O 1
ATOM 4326 N N . SER A 1 584 ? -5.926 -1.998 4.926 1.00 96.12 584 SER A N 1
ATOM 4327 C CA . SER A 1 584 ? -5.452 -0.723 4.391 1.00 96.12 584 SER A CA 1
ATOM 4328 C C . SER A 1 584 ? -4.631 0.093 5.370 1.00 96.12 584 SER A C 1
ATOM 4330 O O . SER A 1 584 ? -4.721 0.010 6.589 1.00 96.12 584 SER A O 1
ATOM 4332 N N . ALA A 1 585 ? -3.776 0.916 4.784 1.00 93.94 585 ALA A N 1
ATOM 4333 C CA . ALA A 1 585 ? -2.789 1.691 5.486 1.00 93.94 585 ALA A CA 1
ATOM 4334 C C . ALA A 1 585 ? -2.681 3.080 4.882 1.00 93.94 585 ALA A C 1
ATOM 4336 O O . ALA A 1 585 ? -2.818 3.285 3.672 1.00 93.94 585 ALA A O 1
ATOM 4337 N N . ARG A 1 586 ? -2.346 4.048 5.730 1.00 90.69 586 ARG A N 1
ATOM 4338 C CA . ARG A 1 586 ? -1.937 5.365 5.260 1.00 90.69 586 ARG A CA 1
ATOM 4339 C C . ARG A 1 586 ? -0.503 5.276 4.748 1.00 90.69 586 ARG A C 1
ATOM 4341 O O . ARG A 1 586 ? 0.422 5.113 5.537 1.00 90.69 586 ARG A O 1
ATOM 4348 N N . ALA A 1 587 ? -0.318 5.416 3.442 1.00 85.56 587 ALA A N 1
ATOM 4349 C CA . ALA A 1 587 ? 0.988 5.280 2.801 1.00 85.56 587 ALA A CA 1
ATOM 4350 C C . ALA A 1 587 ? 1.735 6.621 2.674 1.00 85.56 587 ALA A C 1
ATOM 4352 O O . ALA A 1 587 ? 2.966 6.670 2.689 1.00 85.56 587 ALA A O 1
ATOM 4353 N N . GLY A 1 588 ? 0.978 7.715 2.593 1.00 81.62 588 GLY A N 1
ATOM 4354 C CA . GLY A 1 588 ? 1.471 9.084 2.497 1.00 81.62 588 GLY A CA 1
ATOM 4355 C C . GLY A 1 588 ? 0.537 10.058 3.205 1.00 81.62 588 GLY A C 1
ATOM 4356 O O . GLY A 1 588 ? -0.430 9.662 3.857 1.00 81.62 588 GLY A O 1
ATOM 4357 N N . ALA A 1 589 ? 0.812 11.361 3.100 1.00 82.50 589 ALA A N 1
ATOM 4358 C CA . ALA A 1 589 ? -0.121 12.349 3.627 1.00 82.50 589 ALA A CA 1
ATOM 4359 C C . ALA A 1 589 ? -1.474 12.188 2.928 1.00 82.50 589 ALA A C 1
ATOM 4361 O O . ALA A 1 589 ? -2.461 11.992 3.618 1.00 82.50 589 ALA A O 1
ATOM 4362 N N . GLN A 1 590 ? -1.499 12.172 1.598 1.00 86.75 590 GLN A N 1
ATOM 4363 C CA . GLN A 1 590 ? -2.715 12.084 0.789 1.00 86.75 590 GLN A CA 1
ATOM 4364 C C . GLN A 1 590 ? -2.970 10.689 0.222 1.00 86.75 590 GLN A C 1
ATOM 4366 O O . GLN A 1 590 ? -3.908 10.500 -0.539 1.00 86.75 590 GLN A O 1
ATOM 4371 N N . ASP A 1 591 ? -2.168 9.702 0.606 1.00 87.62 591 ASP A N 1
ATOM 4372 C CA . ASP A 1 591 ? -2.138 8.419 -0.081 1.00 87.62 591 ASP A CA 1
ATOM 4373 C C . ASP A 1 591 ? -2.540 7.292 0.859 1.00 87.62 591 ASP A C 1
ATOM 4375 O O . ASP A 1 591 ? -2.107 7.223 2.016 1.00 87.62 591 ASP A O 1
ATOM 4379 N N . ALA A 1 592 ? -3.388 6.415 0.349 1.00 91.56 592 ALA A N 1
ATOM 4380 C CA . ALA A 1 592 ? -3.808 5.181 0.979 1.00 91.56 592 ALA A CA 1
ATOM 4381 C C . ALA A 1 592 ? -3.263 4.001 0.172 1.00 91.56 592 ALA A C 1
ATOM 4383 O O . ALA A 1 592 ? -3.179 4.051 -1.054 1.00 91.56 592 ALA A O 1
ATOM 4384 N N . ALA A 1 593 ? -2.917 2.922 0.857 1.00 92.50 593 ALA A N 1
ATOM 4385 C CA . ALA A 1 593 ? -2.622 1.646 0.234 1.00 92.50 593 ALA A CA 1
ATOM 4386 C C . ALA A 1 593 ? -3.565 0.595 0.792 1.00 92.50 593 ALA A C 1
ATOM 4388 O O . ALA A 1 593 ? -3.737 0.497 1.999 1.00 92.50 593 ALA A O 1
ATOM 4389 N N . LEU A 1 594 ? -4.155 -0.185 -0.097 1.00 94.50 594 LEU A N 1
ATOM 4390 C CA . LEU A 1 594 ? -5.036 -1.291 0.211 1.00 94.50 594 LEU A CA 1
ATOM 4391 C C . LEU A 1 594 ? -4.329 -2.587 -0.166 1.00 94.50 594 LEU A C 1
ATOM 4393 O O . LEU A 1 594 ? -4.162 -2.885 -1.349 1.00 94.50 594 LEU A O 1
ATOM 4397 N N . GLY A 1 595 ? -3.928 -3.360 0.833 1.00 94.38 595 GLY A N 1
ATOM 4398 C CA . GLY A 1 595 ? -3.632 -4.767 0.647 1.00 94.38 595 GLY A CA 1
ATOM 4399 C C . GLY A 1 595 ? -4.916 -5.557 0.495 1.00 94.38 595 GLY A C 1
ATOM 4400 O O . GLY A 1 595 ? -5.880 -5.340 1.222 1.00 94.38 595 GLY A O 1
ATOM 4401 N N . LEU A 1 596 ? -4.931 -6.468 -0.468 1.00 94.81 596 LEU A N 1
ATOM 4402 C CA . LEU A 1 596 ? -6.043 -7.375 -0.663 1.00 94.81 596 LEU A CA 1
ATOM 4403 C C . LEU A 1 596 ? -5.580 -8.752 -1.101 1.00 94.81 596 LEU A C 1
ATOM 4405 O O . LEU A 1 596 ? -4.556 -8.902 -1.769 1.00 94.81 596 LEU A O 1
ATOM 4409 N N . ARG A 1 597 ? -6.388 -9.759 -0.791 1.00 93.44 597 ARG A N 1
ATOM 4410 C CA . ARG A 1 597 ? -6.266 -11.086 -1.387 1.00 93.44 597 ARG A CA 1
ATOM 4411 C C . ARG A 1 597 ? -7.225 -11.205 -2.562 1.00 93.44 597 ARG A C 1
ATOM 4413 O O . ARG A 1 597 ? -8.442 -11.116 -2.409 1.00 93.44 597 ARG A O 1
ATOM 4420 N N . THR A 1 598 ? -6.671 -11.420 -3.747 1.00 86.75 598 THR A N 1
ATOM 4421 C CA . THR A 1 598 ? -7.439 -11.618 -4.980 1.00 86.75 598 THR A CA 1
ATOM 4422 C C . THR A 1 598 ? -8.174 -12.958 -4.967 1.00 86.75 598 THR A C 1
ATOM 4424 O O . THR A 1 598 ? -7.815 -13.886 -4.236 1.00 86.75 598 THR A O 1
ATOM 4427 N N . GLY A 1 599 ? -9.146 -13.122 -5.870 1.00 78.00 599 GLY A N 1
ATOM 4428 C CA . GLY A 1 599 ? -9.813 -14.413 -6.090 1.00 78.00 599 GLY A CA 1
ATOM 4429 C C . GLY A 1 599 ? -8.868 -15.569 -6.473 1.00 78.00 599 GLY A C 1
ATOM 4430 O O . GLY A 1 599 ? -9.229 -16.731 -6.298 1.00 78.00 599 GLY A O 1
ATOM 4431 N N . ALA A 1 600 ? -7.651 -15.273 -6.947 1.00 80.94 600 ALA A N 1
ATOM 4432 C CA . ALA A 1 600 ? -6.610 -16.263 -7.234 1.00 80.94 600 ALA A CA 1
ATOM 4433 C C . ALA A 1 600 ? -5.779 -16.664 -5.996 1.00 80.94 600 ALA A C 1
ATOM 4435 O O . ALA A 1 600 ? -4.897 -17.513 -6.102 1.00 80.94 600 ALA A O 1
ATOM 4436 N N . GLY A 1 601 ? -6.035 -16.065 -4.826 1.00 86.38 601 GLY A N 1
ATOM 4437 C CA . GLY A 1 601 ? -5.238 -16.282 -3.614 1.00 86.38 601 GLY A CA 1
ATOM 4438 C C . GLY A 1 601 ? -3.890 -15.559 -3.624 1.00 86.38 601 GLY A C 1
ATOM 4439 O O . GLY A 1 601 ? -2.980 -15.950 -2.900 1.00 86.38 601 GLY A O 1
ATOM 4440 N N . VAL A 1 602 ? -3.748 -14.526 -4.456 1.00 87.19 602 VAL A N 1
ATOM 4441 C CA . VAL A 1 602 ? -2.551 -13.680 -4.539 1.00 87.19 602 VAL A CA 1
ATOM 4442 C C . VAL A 1 602 ? -2.793 -12.391 -3.767 1.00 87.19 602 VAL A C 1
ATOM 4444 O O . VAL A 1 602 ? -3.874 -11.813 -3.876 1.00 87.19 602 VAL A O 1
ATOM 4447 N N . MET A 1 603 ? -1.799 -11.952 -3.002 1.00 90.19 603 MET A N 1
ATOM 4448 C CA . MET A 1 603 ? -1.763 -10.629 -2.398 1.00 90.19 603 MET A CA 1
ATOM 4449 C C . MET A 1 603 ? -1.528 -9.580 -3.481 1.00 90.19 603 MET A C 1
ATOM 4451 O O . MET A 1 603 ? -0.535 -9.665 -4.202 1.00 90.19 603 MET A O 1
ATOM 4455 N N . SER A 1 604 ? -2.378 -8.565 -3.530 1.00 87.81 604 SER A N 1
ATOM 4456 C CA . SER A 1 604 ? -2.165 -7.350 -4.311 1.00 87.81 604 SER A CA 1
ATOM 4457 C C . SER A 1 604 ? -2.178 -6.148 -3.373 1.00 87.81 604 SER A C 1
ATOM 4459 O O . SER A 1 604 ? -2.985 -6.092 -2.451 1.00 87.81 604 SER A O 1
ATOM 4461 N N . LEU A 1 605 ? -1.304 -5.177 -3.602 1.00 88.88 605 LEU A N 1
ATOM 4462 C CA . LEU A 1 605 ? -1.361 -3.859 -2.976 1.00 88.88 605 LEU A CA 1
ATOM 4463 C C . LEU A 1 605 ? -1.856 -2.877 -4.031 1.00 88.88 605 LEU A C 1
ATOM 4465 O O . LEU A 1 605 ? -1.191 -2.707 -5.049 1.00 88.88 605 LEU A O 1
ATOM 4469 N N . ILE A 1 606 ? -3.000 -2.237 -3.810 1.00 86.88 606 ILE A N 1
ATOM 4470 C CA . ILE A 1 606 ? -3.506 -1.148 -4.648 1.00 86.88 606 ILE A CA 1
ATOM 4471 C C . ILE A 1 606 ? -3.272 0.163 -3.920 1.00 86.88 606 ILE A C 1
ATOM 4473 O O . ILE A 1 606 ? -3.661 0.311 -2.767 1.00 86.88 606 ILE A O 1
ATOM 4477 N N . SER A 1 607 ? -2.686 1.133 -4.599 1.00 87.50 607 SER A N 1
ATOM 4478 C CA . SER A 1 607 ? -2.501 2.462 -4.048 1.00 87.50 607 SER A CA 1
ATOM 4479 C C . SER A 1 607 ? -3.529 3.453 -4.572 1.00 87.50 607 SER A C 1
ATOM 4481 O O . SER A 1 607 ? -3.991 3.352 -5.711 1.00 87.50 607 SER A O 1
ATOM 4483 N N . PHE A 1 608 ? -3.892 4.414 -3.731 1.00 87.75 608 PHE A N 1
ATOM 4484 C CA . PHE A 1 608 ? -4.847 5.474 -4.020 1.00 87.75 608 PHE A CA 1
ATOM 4485 C C . PHE A 1 608 ? -4.298 6.811 -3.539 1.00 87.75 608 PHE A C 1
ATOM 4487 O O . PHE A 1 608 ? -3.895 6.930 -2.386 1.00 87.75 608 PHE A O 1
ATOM 4494 N N . HIS A 1 609 ? -4.344 7.812 -4.406 1.00 87.50 609 HIS A N 1
ATOM 4495 C CA . HIS A 1 609 ? -4.194 9.210 -4.045 1.00 87.50 609 HIS A CA 1
ATOM 4496 C C . HIS A 1 609 ? -5.571 9.810 -3.737 1.00 87.50 609 HIS A C 1
ATOM 4498 O O . HIS A 1 609 ? -6.538 9.556 -4.460 1.00 87.50 609 HIS A O 1
ATOM 4504 N N . VAL A 1 610 ? -5.654 10.604 -2.672 1.00 89.25 610 VAL A N 1
ATOM 4505 C CA . VAL A 1 610 ? -6.840 11.360 -2.265 1.00 89.25 610 VAL A CA 1
ATOM 4506 C C . VAL A 1 610 ? -6.532 12.846 -2.375 1.00 89.25 610 VAL A C 1
ATOM 4508 O O . VAL A 1 610 ? -5.760 13.400 -1.582 1.00 89.25 610 VAL A O 1
ATOM 4511 N N . ASP A 1 611 ? -7.145 13.499 -3.357 1.00 85.88 611 ASP A N 1
ATOM 4512 C CA . ASP A 1 611 ? -6.875 14.910 -3.621 1.00 85.88 611 ASP A CA 1
ATOM 4513 C C . ASP A 1 611 ? -7.410 15.840 -2.506 1.00 85.88 611 ASP A C 1
ATOM 4515 O O . ASP A 1 611 ? -7.944 15.415 -1.475 1.00 85.88 611 ASP A O 1
ATOM 4519 N N . ALA A 1 612 ? -7.237 17.153 -2.676 1.00 87.06 612 ALA A N 1
ATOM 4520 C CA . ALA A 1 612 ? -7.642 18.140 -1.671 1.00 87.06 612 ALA A CA 1
ATOM 4521 C C . ALA A 1 612 ? -9.167 18.198 -1.423 1.00 87.06 612 ALA A C 1
ATOM 4523 O O . ALA A 1 612 ? -9.602 18.652 -0.351 1.00 87.06 612 ALA A O 1
ATOM 4524 N N . ASP A 1 613 ? -9.963 17.741 -2.388 1.00 87.75 613 ASP A N 1
ATOM 4525 C CA . ASP A 1 613 ? -11.424 17.710 -2.344 1.00 87.75 613 ASP A CA 1
ATOM 4526 C C . ASP A 1 613 ? -11.966 16.324 -1.957 1.00 87.75 613 ASP A C 1
ATOM 4528 O O . ASP A 1 613 ? -13.131 16.201 -1.579 1.00 87.75 613 ASP A O 1
ATOM 4532 N N . GLY A 1 614 ? -11.094 15.315 -1.919 1.00 90.25 614 GLY A N 1
ATOM 4533 C CA . GLY A 1 614 ? -11.381 13.959 -1.473 1.00 90.25 614 GLY A CA 1
ATOM 4534 C C . GLY A 1 614 ? -11.624 12.974 -2.610 1.00 90.25 614 GLY A C 1
ATOM 4535 O O . GLY A 1 614 ? -12.108 11.875 -2.338 1.00 90.25 614 GLY A O 1
ATOM 4536 N N . HIS A 1 615 ? -11.343 13.335 -3.862 1.00 89.75 615 HIS A N 1
ATOM 4537 C CA . HIS A 1 615 ? -11.501 12.426 -4.996 1.00 89.75 615 HIS A CA 1
ATOM 4538 C C . HIS A 1 615 ? -10.428 11.341 -5.003 1.00 89.75 615 HIS A C 1
ATOM 4540 O O . HIS A 1 615 ? -9.289 11.570 -4.589 1.00 89.75 615 HIS A O 1
ATOM 4546 N N . LEU A 1 616 ? -10.813 10.149 -5.461 1.00 88.56 616 LEU A N 1
ATOM 4547 C CA . LEU A 1 616 ? -9.953 8.970 -5.487 1.00 88.56 616 LEU A CA 1
ATOM 4548 C C . LEU A 1 616 ? -9.271 8.836 -6.850 1.00 88.56 616 LEU A C 1
ATOM 4550 O O . LEU A 1 616 ? -9.916 8.559 -7.858 1.00 88.56 616 LEU A O 1
ATOM 4554 N N . GLY A 1 617 ? -7.943 8.913 -6.867 1.00 83.44 617 GLY A N 1
ATOM 4555 C CA . GLY A 1 617 ? -7.123 8.480 -7.996 1.00 83.44 617 GLY A CA 1
ATOM 4556 C C . GLY A 1 617 ? -6.447 7.155 -7.672 1.00 83.44 617 GLY A C 1
ATOM 4557 O O . GLY A 1 617 ? -5.613 7.106 -6.774 1.00 83.44 617 GLY A O 1
ATOM 4558 N N . ARG A 1 618 ? -6.755 6.059 -8.382 1.00 80.38 618 ARG A N 1
ATOM 4559 C CA . ARG A 1 618 ? -5.971 4.818 -8.227 1.00 80.38 618 ARG A CA 1
ATOM 4560 C C . ARG A 1 618 ? -4.559 5.072 -8.733 1.00 80.38 618 ARG A C 1
ATOM 4562 O O . ARG A 1 618 ? -4.367 5.236 -9.937 1.00 80.38 618 ARG A O 1
ATOM 4569 N N . ALA A 1 619 ? -3.602 5.043 -7.817 1.00 72.69 619 ALA A N 1
ATOM 4570 C CA . ALA A 1 619 ? -2.248 5.454 -8.095 1.00 72.69 619 ALA A CA 1
ATOM 4571 C C . ALA A 1 619 ? -1.360 4.330 -8.639 1.00 72.69 619 ALA A C 1
ATOM 4573 O O . ALA A 1 619 ? -0.358 4.592 -9.300 1.00 72.69 619 ALA A O 1
ATOM 4574 N N . GLY A 1 620 ? -1.744 3.076 -8.398 1.00 71.75 620 GLY A N 1
ATOM 4575 C CA . GLY A 1 620 ? -0.879 1.959 -8.725 1.00 71.75 620 GLY A CA 1
ATOM 4576 C C . GLY A 1 620 ? -1.323 0.616 -8.166 1.00 71.75 620 GLY A C 1
ATOM 4577 O O . GLY A 1 620 ? -2.306 0.526 -7.423 1.00 71.75 620 GLY A O 1
ATOM 4578 N N . THR A 1 621 ? -0.679 -0.466 -8.596 1.00 78.12 621 THR A N 1
ATOM 4579 C CA . THR A 1 621 ? -0.897 -1.828 -8.101 1.00 78.12 621 THR A CA 1
ATOM 4580 C C . THR A 1 621 ? 0.338 -2.702 -8.248 1.00 78.12 621 THR A C 1
ATOM 4582 O O . THR A 1 621 ? 0.946 -2.748 -9.312 1.00 78.12 621 THR A O 1
ATOM 4585 N N . VAL A 1 622 ? 0.640 -3.476 -7.206 1.00 78.25 622 VAL A N 1
ATOM 4586 C CA . VAL A 1 622 ? 1.672 -4.515 -7.239 1.00 78.25 622 VAL A CA 1
ATOM 4587 C C . VAL A 1 622 ? 1.136 -5.828 -6.684 1.00 78.25 622 VAL A C 1
ATOM 4589 O O . VAL A 1 622 ? 0.490 -5.848 -5.639 1.00 78.25 622 VAL A O 1
ATOM 4592 N N . ASP A 1 623 ? 1.442 -6.932 -7.358 1.00 81.12 623 ASP A N 1
ATOM 4593 C CA . ASP A 1 623 ? 1.176 -8.276 -6.851 1.00 81.12 623 ASP A CA 1
ATOM 4594 C C . ASP A 1 623 ? 2.386 -8.783 -6.055 1.00 81.12 623 ASP A C 1
ATOM 4596 O O . ASP A 1 623 ? 3.527 -8.736 -6.519 1.00 81.12 623 ASP A O 1
ATOM 4600 N N . ALA A 1 624 ? 2.142 -9.273 -4.840 1.00 75.56 624 ALA A N 1
ATOM 4601 C CA . ALA A 1 624 ? 3.165 -9.692 -3.878 1.00 75.56 624 ALA A CA 1
ATOM 4602 C C . ALA A 1 624 ? 3.234 -11.222 -3.677 1.00 75.56 624 ALA A C 1
ATOM 4604 O O . ALA A 1 624 ? 3.974 -11.712 -2.820 1.00 75.56 624 ALA A O 1
ATOM 4605 N N . GLY A 1 625 ? 2.528 -11.989 -4.514 1.00 80.12 625 GLY A N 1
ATOM 4606 C CA . GLY A 1 625 ? 2.550 -13.455 -4.523 1.00 80.12 625 GLY A CA 1
ATOM 4607 C C . GLY A 1 625 ? 1.429 -14.102 -3.707 1.00 80.12 625 GLY A C 1
ATOM 4608 O O . GLY A 1 625 ? 0.567 -13.426 -3.156 1.00 80.12 625 GLY A O 1
ATOM 4609 N N . ALA A 1 626 ? 1.401 -15.436 -3.678 1.00 87.12 626 ALA A N 1
ATOM 4610 C CA . ALA A 1 626 ? 0.333 -16.193 -3.026 1.00 87.12 626 ALA A CA 1
ATOM 4611 C C . ALA A 1 626 ? 0.347 -16.019 -1.499 1.00 87.12 626 ALA A C 1
ATOM 4613 O O . ALA A 1 626 ? 1.386 -16.212 -0.862 1.00 87.12 626 ALA A O 1
ATOM 4614 N N . VAL A 1 627 ? -0.817 -15.710 -0.923 1.00 92.88 627 VAL A N 1
ATOM 4615 C CA . VAL A 1 627 ? -1.010 -15.563 0.525 1.00 92.88 627 VAL A CA 1
ATOM 4616 C C . VAL A 1 627 ? -2.344 -16.152 0.967 1.00 92.88 627 VAL A C 1
ATOM 4618 O O . VAL A 1 627 ? -3.286 -16.292 0.185 1.00 92.88 627 VAL A O 1
ATOM 4621 N N . SER A 1 628 ? -2.428 -16.483 2.250 1.00 92.94 628 SER A N 1
ATOM 4622 C CA . SER A 1 628 ? -3.656 -16.964 2.882 1.00 92.94 628 SER A CA 1
ATOM 4623 C C . SER A 1 628 ? -4.247 -16.004 3.912 1.00 92.94 628 SER A C 1
ATOM 4625 O O . SER A 1 628 ? -5.439 -16.129 4.180 1.00 92.94 628 SER A O 1
ATOM 4627 N N . SER A 1 629 ? -3.439 -15.074 4.427 1.00 94.06 629 SER A N 1
ATOM 4628 C CA . SER A 1 629 ? -3.871 -13.933 5.237 1.00 94.06 629 SER A CA 1
ATOM 4629 C C . SER A 1 629 ? -2.882 -12.773 5.124 1.00 94.06 629 SER A C 1
ATOM 4631 O O . SER A 1 629 ? -1.701 -13.042 4.870 1.00 94.06 629 SER A O 1
ATOM 4633 N N . LEU A 1 630 ? -3.303 -11.526 5.348 1.00 96.19 630 LEU A N 1
ATOM 4634 C CA . LEU A 1 630 ? -2.423 -10.351 5.283 1.00 96.19 630 LEU A CA 1
ATOM 4635 C C . LEU A 1 630 ? -2.810 -9.226 6.259 1.00 96.19 630 LEU A C 1
ATOM 4637 O O . LEU A 1 630 ? -3.971 -9.048 6.583 1.00 96.19 630 LEU A O 1
ATOM 4641 N N . ALA A 1 631 ? -1.819 -8.440 6.672 1.00 96.62 631 ALA A N 1
ATOM 4642 C CA . ALA A 1 631 ? -1.993 -7.140 7.313 1.00 96.62 631 ALA A CA 1
ATOM 4643 C C . ALA A 1 631 ? -0.989 -6.154 6.713 1.00 96.62 631 ALA A C 1
ATOM 4645 O O . ALA A 1 631 ? 0.157 -6.535 6.459 1.00 96.62 631 ALA A O 1
ATOM 4646 N N . VAL A 1 632 ? -1.392 -4.907 6.489 1.00 95.56 632 VAL A N 1
ATOM 4647 C CA . VAL A 1 632 ? -0.556 -3.847 5.915 1.00 95.56 632 VAL A CA 1
ATOM 4648 C C . VAL A 1 632 ? -0.562 -2.641 6.839 1.00 95.56 632 VAL A C 1
ATOM 4650 O O . VAL A 1 632 ? -1.601 -2.255 7.356 1.00 95.56 632 VAL A O 1
ATOM 4653 N N . ASP A 1 633 ? 0.594 -2.007 7.007 1.00 94.00 633 ASP A N 1
ATOM 4654 C CA . ASP A 1 633 ? 0.684 -0.692 7.634 1.00 94.00 633 ASP A CA 1
ATOM 4655 C C . ASP A 1 633 ? 1.746 0.172 6.935 1.00 94.00 633 ASP A C 1
ATOM 4657 O O . ASP A 1 633 ? 2.665 -0.318 6.268 1.00 94.00 633 ASP A O 1
ATOM 4661 N N . GLY A 1 634 ? 1.589 1.487 7.046 1.00 89.19 634 GLY A N 1
ATOM 4662 C CA . GLY A 1 634 ? 2.440 2.487 6.426 1.00 89.19 634 GLY A CA 1
ATOM 4663 C C . GLY A 1 634 ? 3.290 3.197 7.464 1.00 89.19 634 GLY A C 1
ATOM 4664 O O . GLY A 1 634 ? 2.811 3.617 8.517 1.00 89.19 634 GLY A O 1
ATOM 4665 N N . ARG A 1 635 ? 4.582 3.358 7.170 1.00 82.88 635 ARG A N 1
ATOM 4666 C CA . ARG A 1 635 ? 5.507 4.054 8.064 1.00 82.88 635 ARG A CA 1
ATOM 4667 C C . ARG A 1 635 ? 5.277 5.563 7.956 1.00 82.88 635 ARG A C 1
ATOM 4669 O O . ARG A 1 635 ? 5.550 6.134 6.893 1.00 82.88 635 ARG A O 1
ATOM 4676 N N . PRO A 1 636 ? 4.867 6.242 9.043 1.00 69.50 636 PRO A N 1
ATOM 4677 C CA . PRO A 1 636 ? 4.737 7.693 9.033 1.00 69.50 636 PRO A CA 1
ATOM 4678 C C . PRO A 1 636 ? 6.056 8.351 8.615 1.00 69.50 636 PRO A C 1
ATOM 4680 O O . PRO A 1 636 ? 7.127 7.945 9.061 1.00 69.50 636 PRO A O 1
ATOM 4683 N N . GLY A 1 637 ? 5.986 9.328 7.710 1.00 67.06 637 GLY A N 1
ATOM 4684 C CA . GLY A 1 637 ? 7.125 10.168 7.323 1.00 67.06 637 GLY A CA 1
ATOM 4685 C C . GLY A 1 637 ? 8.205 9.527 6.439 1.00 67.06 637 GLY A C 1
ATOM 4686 O O . GLY A 1 637 ? 9.066 10.255 5.958 1.00 67.06 637 GLY A O 1
ATOM 4687 N N . ALA A 1 638 ? 8.178 8.213 6.182 1.00 64.25 638 ALA A N 1
ATOM 4688 C CA . ALA A 1 638 ? 9.280 7.521 5.498 1.00 64.25 638 ALA A CA 1
ATOM 4689 C C . ALA A 1 638 ? 8.920 6.891 4.143 1.00 64.25 638 ALA A C 1
ATOM 4691 O O . ALA A 1 638 ? 9.750 6.165 3.603 1.00 64.25 638 ALA A O 1
ATOM 4692 N N . GLN A 1 639 ? 7.716 7.142 3.611 1.00 71.56 639 GLN A N 1
ATOM 4693 C CA . GLN A 1 639 ? 7.231 6.582 2.341 1.00 71.56 639 GLN A CA 1
ATOM 4694 C C . GLN A 1 639 ? 7.498 5.078 2.216 1.00 71.56 639 GLN A C 1
ATOM 4696 O O . GLN A 1 639 ? 8.104 4.611 1.251 1.00 71.56 639 GLN A O 1
ATOM 4701 N N . ARG A 1 640 ? 7.059 4.292 3.197 1.00 78.56 640 ARG A N 1
ATOM 4702 C CA . ARG A 1 640 ? 7.211 2.834 3.174 1.00 78.56 640 ARG A CA 1
ATOM 4703 C C . ARG A 1 640 ? 5.912 2.169 3.562 1.00 78.56 640 ARG A C 1
ATOM 4705 O O . ARG A 1 640 ? 5.238 2.627 4.482 1.00 78.56 640 ARG A O 1
ATOM 4712 N N . LEU A 1 641 ? 5.630 1.059 2.900 1.00 87.56 641 LEU A N 1
ATOM 4713 C CA . LEU A 1 641 ? 4.581 0.123 3.266 1.00 87.56 641 LEU A CA 1
ATOM 4714 C C . LEU A 1 641 ? 5.230 -1.180 3.701 1.00 87.56 641 LEU A C 1
ATOM 4716 O O . LEU A 1 641 ? 6.179 -1.657 3.074 1.00 87.56 641 LEU A O 1
ATOM 4720 N N . VAL A 1 642 ? 4.716 -1.759 4.776 1.00 90.50 642 VAL A N 1
ATOM 4721 C CA . VAL A 1 642 ? 5.100 -3.097 5.211 1.00 90.50 642 VAL A CA 1
ATOM 4722 C C . VAL A 1 642 ? 3.846 -3.940 5.267 1.00 90.50 642 VAL A C 1
ATOM 4724 O O . VAL A 1 642 ? 2.809 -3.488 5.744 1.00 90.50 642 VAL A O 1
ATOM 4727 N N . ALA A 1 643 ? 3.953 -5.163 4.771 1.00 92.50 643 ALA A N 1
ATOM 4728 C CA . ALA A 1 643 ? 2.918 -6.162 4.901 1.00 92.50 643 ALA A CA 1
ATOM 4729 C C . ALA A 1 643 ? 3.445 -7.362 5.678 1.00 92.50 643 ALA A C 1
ATOM 4731 O O . ALA A 1 643 ? 4.561 -7.823 5.445 1.00 92.50 643 ALA A O 1
ATOM 4732 N N . LEU A 1 644 ? 2.626 -7.888 6.575 1.00 94.56 644 LEU A N 1
ATOM 4733 C CA . LEU A 1 644 ? 2.822 -9.174 7.219 1.00 94.56 644 LEU A CA 1
ATOM 4734 C C . LEU A 1 644 ? 1.799 -10.135 6.619 1.00 94.56 644 LEU A C 1
ATOM 4736 O O . LEU A 1 644 ? 0.601 -9.948 6.808 1.00 94.56 644 LEU A O 1
ATOM 4740 N N . ALA A 1 645 ? 2.251 -11.156 5.897 1.00 94.69 645 ALA A N 1
ATOM 4741 C CA . ALA A 1 645 ? 1.343 -12.093 5.248 1.00 94.69 645 ALA A CA 1
ATOM 4742 C C . ALA A 1 645 ? 1.750 -13.545 5.476 1.00 94.69 645 ALA A C 1
ATOM 4744 O O . ALA A 1 645 ? 2.933 -13.869 5.584 1.00 94.69 645 ALA A O 1
ATOM 4745 N N . ARG A 1 646 ? 0.747 -14.421 5.527 1.00 94.69 646 ARG A N 1
ATOM 4746 C CA . ARG A 1 646 ? 0.940 -15.866 5.603 1.00 94.69 646 ARG A CA 1
ATOM 4747 C C . ARG A 1 646 ? 1.098 -16.420 4.199 1.00 94.69 646 ARG A C 1
ATOM 4749 O O . ARG A 1 646 ? 0.117 -16.474 3.452 1.00 94.69 646 ARG A O 1
ATOM 4756 N N . ASP A 1 647 ? 2.313 -16.810 3.843 1.00 89.31 647 ASP A N 1
ATOM 4757 C CA . ASP A 1 647 ? 2.635 -17.275 2.497 1.00 89.31 647 ASP A CA 1
ATOM 4758 C C . ASP A 1 647 ? 2.079 -18.684 2.199 1.00 89.31 647 ASP A C 1
ATOM 4760 O O . ASP A 1 647 ? 1.379 -19.302 3.009 1.00 89.31 647 ASP A O 1
ATOM 4764 N N . ALA A 1 648 ? 2.348 -19.183 0.990 1.00 86.44 648 ALA A N 1
ATOM 4765 C CA . ALA A 1 648 ? 1.882 -20.492 0.534 1.00 86.44 648 ALA A CA 1
ATOM 4766 C C . ALA A 1 648 ? 2.457 -21.675 1.338 1.00 86.44 648 ALA A C 1
ATOM 4768 O O . ALA A 1 648 ? 1.841 -22.742 1.355 1.00 86.44 648 ALA A O 1
ATOM 4769 N N . ASP A 1 649 ? 3.594 -21.485 2.012 1.00 85.88 649 ASP A N 1
ATOM 4770 C CA . ASP A 1 649 ? 4.220 -22.490 2.873 1.00 85.88 649 ASP A CA 1
ATOM 4771 C C . ASP A 1 649 ? 3.600 -22.476 4.288 1.00 85.88 649 ASP A C 1
ATOM 4773 O O . ASP A 1 649 ? 3.825 -23.381 5.091 1.00 85.88 649 ASP A O 1
ATOM 4777 N N . GLY A 1 650 ? 2.742 -21.487 4.575 1.00 88.81 650 GLY A N 1
ATOM 4778 C CA . GLY A 1 650 ? 2.101 -21.284 5.870 1.00 88.81 650 GLY A CA 1
ATOM 4779 C C . GLY A 1 650 ? 2.943 -20.467 6.849 1.00 88.81 650 GLY A C 1
ATOM 4780 O O . GLY A 1 650 ? 2.548 -20.353 8.013 1.00 88.81 650 GLY A O 1
ATOM 4781 N N . GLU A 1 651 ? 4.055 -19.902 6.377 1.00 91.19 651 GLU A N 1
ATOM 4782 C CA . GLU A 1 651 ? 4.979 -19.074 7.144 1.00 91.19 651 GLU A CA 1
ATOM 4783 C C . GLU A 1 651 ? 4.506 -17.620 7.165 1.00 91.19 651 GLU A C 1
ATOM 4785 O O . GLU A 1 651 ? 4.070 -17.070 6.146 1.00 91.19 651 GLU A O 1
ATOM 4790 N N . MET A 1 652 ? 4.641 -16.963 8.315 1.00 93.38 652 MET A N 1
ATOM 4791 C CA . MET A 1 652 ? 4.504 -15.517 8.400 1.00 93.38 652 MET A CA 1
ATOM 4792 C C . MET A 1 652 ? 5.729 -14.868 7.773 1.00 93.38 652 MET A C 1
ATOM 4794 O O . MET A 1 652 ? 6.865 -15.089 8.190 1.00 93.38 652 MET A O 1
ATOM 4798 N N . THR A 1 653 ? 5.491 -14.052 6.758 1.00 90.19 653 THR A N 1
ATOM 4799 C CA . THR A 1 653 ? 6.529 -13.347 6.024 1.00 90.19 653 THR A CA 1
ATOM 4800 C C . THR A 1 653 ? 6.257 -11.853 6.069 1.00 90.19 653 THR A C 1
ATOM 4802 O O . THR A 1 653 ? 5.154 -11.405 5.754 1.00 90.19 653 THR A O 1
ATOM 4805 N N . LEU A 1 654 ? 7.285 -11.081 6.410 1.00 89.12 654 LEU A N 1
ATOM 4806 C CA . LEU A 1 654 ? 7.290 -9.636 6.243 1.00 89.12 654 LEU A CA 1
ATOM 4807 C C . LEU A 1 654 ? 7.767 -9.266 4.839 1.00 89.12 654 LEU A C 1
ATOM 4809 O O . LEU A 1 654 ? 8.782 -9.768 4.340 1.00 89.12 654 LEU A O 1
ATOM 4813 N N . PHE A 1 655 ? 7.006 -8.375 4.220 1.00 84.81 655 PHE A N 1
ATOM 4814 C CA . PHE A 1 655 ? 7.246 -7.779 2.920 1.00 84.81 655 PHE A CA 1
ATOM 4815 C C . PHE A 1 655 ? 7.391 -6.282 3.124 1.00 84.81 655 PHE A C 1
ATOM 4817 O O . PHE A 1 655 ? 6.550 -5.650 3.757 1.00 84.81 655 PHE A O 1
ATOM 4824 N N . HIS A 1 656 ? 8.442 -5.711 2.564 1.00 83.12 656 HIS A N 1
ATOM 4825 C CA . HIS A 1 656 ? 8.684 -4.280 2.600 1.00 83.12 656 HIS A CA 1
ATOM 4826 C C . HIS A 1 656 ? 8.616 -3.725 1.183 1.00 83.12 656 HIS A C 1
ATOM 4828 O O . HIS A 1 656 ? 9.201 -4.296 0.257 1.00 83.12 656 HIS A O 1
ATOM 4834 N N . HIS A 1 657 ? 7.889 -2.623 1.038 1.00 79.06 657 HIS A N 1
ATOM 4835 C CA . HIS A 1 657 ? 7.708 -1.896 -0.204 1.00 79.06 657 HIS A CA 1
ATOM 4836 C C . HIS A 1 657 ? 8.133 -0.438 0.013 1.00 79.06 657 HIS A C 1
ATOM 4838 O O . HIS A 1 657 ? 7.466 0.280 0.773 1.00 79.06 657 HIS A O 1
ATOM 4844 N N . PRO A 1 658 ? 9.223 0.031 -0.623 1.00 73.12 658 PRO A N 1
ATOM 4845 C CA . PRO A 1 658 ? 9.475 1.457 -0.719 1.00 73.12 658 PRO A CA 1
ATOM 4846 C C . PRO A 1 658 ? 8.345 2.076 -1.533 1.00 73.12 658 PRO A C 1
ATOM 4848 O O . PRO A 1 658 ? 7.780 1.448 -2.426 1.00 73.12 658 PRO A O 1
ATOM 4851 N N . THR A 1 659 ? 7.992 3.306 -1.213 1.00 72.88 659 THR A N 1
ATOM 4852 C CA . THR A 1 659 ? 6.962 4.038 -1.939 1.00 72.88 659 THR A CA 1
ATOM 4853 C C . THR A 1 659 ? 7.489 5.416 -2.294 1.00 72.88 659 THR A C 1
ATOM 4855 O O . THR A 1 659 ? 8.438 5.880 -1.669 1.00 72.88 659 THR A O 1
ATOM 4858 N N . ASN A 1 660 ? 6.920 6.066 -3.303 1.00 66.50 660 ASN A N 1
ATOM 4859 C CA . ASN A 1 660 ? 7.370 7.395 -3.733 1.00 66.50 660 ASN A CA 1
ATOM 4860 C C . ASN A 1 660 ? 6.209 8.390 -3.890 1.00 66.50 660 ASN A C 1
ATOM 4862 O O . ASN A 1 660 ? 6.273 9.302 -4.712 1.00 66.50 660 ASN A O 1
ATOM 4866 N N . TYR A 1 661 ? 5.145 8.221 -3.104 1.00 66.06 661 TYR A N 1
ATOM 4867 C CA . TYR A 1 661 ? 3.901 8.977 -3.258 1.00 66.06 661 TYR A CA 1
ATOM 4868 C C . TYR A 1 661 ? 4.061 10.505 -3.314 1.00 66.06 661 TYR A C 1
ATOM 4870 O O . TYR A 1 661 ? 3.320 11.158 -4.039 1.00 66.06 661 TYR A O 1
ATOM 4878 N N . SER A 1 662 ? 5.043 11.096 -2.615 1.00 54.97 662 SER A N 1
ATOM 4879 C CA . SER A 1 662 ? 5.251 12.558 -2.658 1.00 54.97 662 SER A CA 1
ATOM 4880 C C . SER A 1 662 ? 5.948 13.069 -3.915 1.00 54.97 662 SER A C 1
ATOM 4882 O O . SER A 1 662 ? 6.160 14.267 -4.019 1.00 54.97 662 SER A O 1
ATOM 4884 N N . ALA A 1 663 ? 6.430 12.198 -4.798 1.00 49.03 663 ALA A N 1
ATOM 4885 C CA . ALA A 1 663 ? 7.123 12.630 -6.008 1.00 49.03 663 ALA A CA 1
ATOM 4886 C C . ALA A 1 663 ? 6.157 12.859 -7.182 1.00 49.03 663 ALA A C 1
ATOM 4888 O O . ALA A 1 663 ? 6.548 13.439 -8.190 1.00 49.03 663 ALA A O 1
ATOM 4889 N N . LEU A 1 664 ? 4.901 12.418 -7.042 1.00 46.47 664 LEU A N 1
ATOM 4890 C CA . LEU A 1 664 ? 3.837 12.650 -8.016 1.00 46.47 664 LEU A CA 1
ATOM 4891 C C . LEU A 1 664 ? 3.091 13.980 -7.792 1.00 46.47 664 LEU A C 1
ATOM 4893 O O . LEU A 1 664 ? 2.428 14.426 -8.725 1.00 46.47 664 LEU A O 1
ATOM 4897 N N . TYR A 1 665 ? 3.197 14.606 -6.604 1.00 44.94 665 TYR A N 1
ATOM 4898 C CA . TYR A 1 665 ? 2.349 15.733 -6.172 1.00 44.94 665 TYR A CA 1
ATOM 4899 C C . TYR A 1 665 ? 3.099 16.904 -5.533 1.00 44.94 665 TYR A C 1
ATOM 4901 O O . TYR A 1 665 ? 3.766 16.687 -4.495 1.00 44.94 665 TYR A O 1
#

Organism: NCBI:txid54

InterPro domains:
  IPR011055 Duplicated hybrid motif [G3DSA:2.70.70.10] (62-256)

Foldseek 3Di:
DDDDDDDDDPDPPPPPPDQDPDDQAAAEWAFFAAQVLFDFQKFKKWFFDPPCQLPPPLFGKIWIAMWGQDPVVLFIGQFDPPADPPGFLCRGRQRFRWTFGRAWFWFQAWDAAFAFQGRVRHRPPDQPDDPDDDSFHQAQFTWTWGAHPSFKIKIKGQFHHNFFDCLRVVDPDNDDDDDDQPAAPDPQWGLDPPRSRHSVNRPDDTHTGHRGHTGGGFGHGGNDRGTTIIMFMWGWDADPVRRITTHTGNHFYAQKWKAFDDGSHRDDLVRTDHGDRPPDSSSSPTIITMRHFQWFDWLDKDFDFFFAQWEWEAEQFWTKIWTQHPVQWIKIWTWGDDPRDIDIDDIDTGAHFDHWYKEAFPPDGRKIWIWTLHPQQWTKIWIWHQDPNRGTATAAIDTDPAHQWDDKYWYYALQHGFIWIWTQGNLLWIKIWTWHWDDDDPGHIDIDTAEMDIDNFRFPAKYKEWANAQAADPGPDAGFGFMKMWTQGPPQQWIKIWTWGQDNVSRYTHTQDMDTDADPVPRHTAHFLYKYWYWAAAPPHFIWIWIWGFGPAFIKIWIWGQHSSRYTDTDEIDTGGGFRAWAKEHQARQKIWIWTQGPVQWTKIWMWGQDNNGYTDGRGMDTPGHFDHKYWYYYPPQRKIWMFTQHPVSTTIITIIRGNVVSSD

Sequence (665 aa):
MTFGSRLLFPTLLLTIGALAPFTGQAYELKVPWRGDSLPADSYMRTTGHADYDCTGTGVCDLDISAMRWDFATGSYSWHRIDATAPYGRSDAVGWELPLYSPVDGDIIACFRRLPDDNEDGSEPSACPGTLGAQNRCVAGGNHVIIRTADGHLISLNHLRQDSIPAALCPIADTMLFDDDPKFCSLSGWNPALREGARLDNRSIAPIPVRKGEFVGRVGLSGNTNGVHLHMGVAEFTTDPSGNYCARKSPSEFREGWSQVRTPGVAPAPGDWDRLQGSELPIDGTTDFLLWPDPVGERVDRLQVEPGTVPALALTELGGVAAYRNSAGNLAVNAMLFTSTDILLGVGEEEGAVGEVAVSRINNTAGHALVAVRNGSDRLQLIPYYVNALADAVRGVGRTESTPGVGQIEATASPTHDGAVVAFQNSSGALSVINYGVTLTGTEELTVDRRASASHSAAIADVDVATVVMGRGVGESSGAWKGVVTVEQRSADDTVWLRTWQINTAGTSVALVDSQQVKDLASNAAFTAADVDVTVTGNLGSREFAVVSVATPSGLRVQSWQISSAGLLARVDQWDAGAASELSSARAGAQDAALGLRTGAGVMSLISFHVDADGHLGRAGTVDAGAVSSLAVDGRPGAQRLVALARDADGEMTLFHHPTNYSALY